Protein AF-0000000072975489 (afdb_homodimer)

InterPro domains:
  IPR003439 ABC transporter-like, ATP-binding domain [PF00005] (21-165)
  IPR003439 ABC transporter-like, ATP-binding domain [PS50893] (6-236)
  IPR003593 AAA+ ATPase domain [SM00382] (30-223)
  IPR017871 ABC transporter-like, conserved site [PS00211] (137-151)
  IPR027417 P-loop containing nucleoside triphosphate hydrolase [G3DSA:3.40.50.300] (1-237)
  IPR027417 P-loop containing nucleoside triphosphate hydrolase [SSF52540] (3-232)
  IPR052156 Branched-Chain Amino Acid Transport ATP-binding Protein LivF [PTHR43820] (4-236)
  IPR052156 Branched-Chain Amino Acid Transport ATP-binding Protein LivF [cd03224] (6-226)

Structure (mmCIF, N/CA/C/O backbone):
data_AF-0000000072975489-model_v1
#
loop_
_entity.id
_entity.type
_entity.pdbx_description
1 polymer 'Branched chain amino acid ABC transporter ATP-binding protein'
#
loop_
_atom_site.group_PDB
_atom_site.id
_atom_site.type_symbol
_atom_site.label_atom_id
_atom_site.label_alt_id
_atom_site.label_comp_id
_atom_site.label_asym_id
_atom_site.label_entity_id
_atom_site.label_seq_id
_atom_site.pdbx_PDB_ins_code
_atom_site.Cartn_x
_atom_site.Cartn_y
_atom_site.Cartn_z
_atom_site.occupancy
_atom_site.B_iso_or_equiv
_atom_site.auth_seq_id
_atom_site.auth_comp_id
_atom_site.auth_asym_id
_atom_site.auth_atom_id
_atom_site.pdbx_PDB_model_num
ATOM 1 N N . MET A 1 1 ? -20.375 29.547 9.859 1 52.72 1 MET A N 1
ATOM 2 C CA . MET A 1 1 ? -19.016 29.047 9.797 1 52.72 1 MET A CA 1
ATOM 3 C C . MET A 1 1 ? -19 27.578 9.398 1 52.72 1 MET A C 1
ATOM 5 O O . MET A 1 1 ? -19.734 26.766 9.969 1 52.72 1 MET A O 1
ATOM 9 N N . THR A 1 2 ? -18.531 27.109 8.117 1 73.94 2 THR A N 1
ATOM 10 C CA . THR A 1 2 ? -18.641 25.734 7.625 1 73.94 2 THR A CA 1
ATOM 11 C C . THR A 1 2 ? -17.812 24.781 8.484 1 73.94 2 THR A C 1
ATOM 13 O O . THR A 1 2 ? -16.734 25.141 8.938 1 73.94 2 THR A O 1
ATOM 16 N N . ASP A 1 3 ? -18.422 23.859 8.961 1 92.75 3 ASP A N 1
ATOM 17 C CA . ASP A 1 3 ? -17.781 22.875 9.82 1 92.75 3 ASP A CA 1
ATOM 18 C C . ASP A 1 3 ? -16.562 22.25 9.125 1 92.75 3 ASP A C 1
ATOM 20 O O . ASP A 1 3 ? -16.625 21.922 7.941 1 92.75 3 ASP A O 1
ATOM 24 N N . PRO A 1 4 ? -15.414 22.312 9.805 1 97.69 4 PRO A N 1
ATOM 25 C CA . PRO A 1 4 ? -14.219 21.703 9.203 1 97.69 4 PRO A CA 1
ATOM 26 C C . PRO A 1 4 ? -14.414 20.234 8.867 1 97.69 4 PRO A C 1
ATOM 28 O O . PRO A 1 4 ? -15.227 19.547 9.5 1 97.69 4 PRO A O 1
ATOM 31 N N . VAL A 1 5 ? -13.758 19.812 7.816 1 98.06 5 VAL A N 1
ATOM 32 C CA . VAL A 1 5 ? -13.766 18.406 7.441 1 98.06 5 VAL A CA 1
ATOM 33 C C . VAL A 1 5 ? -12.93 17.609 8.438 1 98.06 5 VAL A C 1
ATOM 35 O O . VAL A 1 5 ? -13.297 16.484 8.797 1 98.06 5 VAL A O 1
ATOM 38 N N . LEU A 1 6 ? -11.789 18.156 8.891 1 98.31 6 LEU A N 1
ATOM 39 C CA . LEU A 1 6 ? -10.875 17.562 9.867 1 98.31 6 LEU A CA 1
ATOM 40 C C . LEU A 1 6 ? -10.484 18.578 10.938 1 98.31 6 LEU A C 1
ATOM 42 O O . LEU A 1 6 ? -10.211 19.734 10.625 1 98.31 6 LEU A O 1
ATOM 46 N N . SER A 1 7 ? -10.516 18.109 12.141 1 98.31 7 SER A N 1
ATOM 47 C CA . SER A 1 7 ? -10.062 18.969 13.219 1 98.31 7 SER A CA 1
ATOM 48 C C . SER A 1 7 ? -9.312 18.172 14.289 1 98.31 7 SER A C 1
ATOM 50 O O . SER A 1 7 ? -9.773 17.125 14.719 1 98.31 7 SER A O 1
ATOM 52 N N . LEU A 1 8 ? -8.156 18.578 14.602 1 98.31 8 LEU A N 1
ATOM 53 C CA . LEU A 1 8 ? -7.418 18.203 15.805 1 98.31 8 LEU A CA 1
ATOM 54 C C . LEU A 1 8 ? -7.523 19.297 16.859 1 98.31 8 LEU A C 1
ATOM 56 O O . LEU A 1 8 ? -7.109 20.422 16.641 1 98.31 8 LEU A O 1
ATOM 60 N N . ASN A 1 9 ? -8.109 18.953 17.969 1 98.25 9 ASN A N 1
ATOM 61 C CA . ASN A 1 9 ? -8.398 19.969 18.984 1 98.25 9 ASN A CA 1
ATOM 62 C C . ASN A 1 9 ? -7.582 19.75 20.25 1 98.25 9 ASN A C 1
ATOM 64 O O . ASN A 1 9 ? -7.824 18.797 20.984 1 98.25 9 ASN A O 1
ATOM 68 N N . ASN A 1 10 ? -6.641 20.719 20.516 1 98.12 10 ASN A N 1
ATOM 69 C CA . ASN A 1 10 ? -5.824 20.703 21.734 1 98.12 10 ASN A CA 1
ATOM 70 C C . ASN A 1 10 ? -5.266 19.312 22 1 98.12 10 ASN A C 1
ATOM 72 O O . ASN A 1 10 ? -5.383 18.797 23.125 1 98.12 10 ASN A O 1
ATOM 76 N N . LEU A 1 11 ? -4.652 18.797 21.047 1 97.75 11 LEU A N 1
ATOM 77 C CA . LEU A 1 11 ? -4.262 17.391 21.078 1 97.75 11 LEU A CA 1
ATOM 78 C C . LEU A 1 11 ? -2.967 17.188 21.844 1 97.75 11 LEU A C 1
ATOM 80 O O . LEU A 1 11 ? -1.989 17.906 21.625 1 97.75 11 LEU A O 1
ATOM 84 N N . ARG A 1 12 ? -2.996 16.391 22.797 1 97.38 12 ARG A N 1
ATOM 85 C CA . ARG A 1 12 ? -1.814 15.844 23.469 1 97.38 12 ARG A CA 1
ATOM 86 C C . ARG A 1 12 ? -1.688 14.344 23.219 1 97.38 12 ARG A C 1
ATOM 88 O O . ARG A 1 12 ? -2.639 13.594 23.422 1 97.38 12 ARG A O 1
ATOM 95 N N . ALA A 1 13 ? -0.553 13.961 22.672 1 96.06 13 ALA A N 1
ATOM 96 C CA . ALA A 1 13 ? -0.374 12.57 22.266 1 96.06 13 ALA A CA 1
ATOM 97 C C . ALA A 1 13 ? 1.107 12.211 22.172 1 96.06 13 ALA A C 1
ATOM 99 O O . ALA A 1 13 ? 1.962 13.102 22.094 1 96.06 13 ALA A O 1
ATOM 100 N N . GLY A 1 14 ? 1.364 10.977 22.172 1 92.5 14 GLY A N 1
ATOM 101 C CA . GLY A 1 14 ? 2.727 10.484 22.031 1 92.5 14 GLY A CA 1
ATOM 102 C C . GLY A 1 14 ? 2.818 8.977 22.047 1 92.5 14 GLY A C 1
ATOM 103 O O . GLY A 1 14 ? 1.879 8.289 21.641 1 92.5 14 GLY A O 1
ATOM 104 N N . TYR A 1 15 ? 4.055 8.516 22.344 1 86.88 15 TYR A N 1
ATOM 105 C CA . TYR A 1 15 ? 4.348 7.09 22.359 1 86.88 15 TYR A CA 1
ATOM 106 C C . TYR A 1 15 ? 4.727 6.625 23.766 1 86.88 15 TYR A C 1
ATOM 108 O O . TYR A 1 15 ? 5.664 7.148 24.359 1 86.88 15 TYR A O 1
ATOM 116 N N . GLY A 1 16 ? 3.998 5.523 24.188 1 83.44 16 GLY A N 1
ATOM 117 C CA . GLY A 1 16 ? 4.285 5.094 25.547 1 83.44 16 GLY A CA 1
ATOM 118 C C . GLY A 1 16 ? 4.086 6.191 26.578 1 83.44 16 GLY A C 1
ATOM 119 O O . GLY A 1 16 ? 3 6.77 26.672 1 83.44 16 GLY A O 1
ATOM 120 N N . GLN A 1 17 ? 5.203 6.477 27.203 1 86.06 17 GLN A N 1
ATOM 121 C CA . GLN A 1 17 ? 5.141 7.496 28.25 1 86.06 17 GLN A CA 1
ATOM 122 C C . GLN A 1 17 ? 5.648 8.844 27.734 1 86.06 17 GLN A C 1
ATOM 124 O O . GLN A 1 17 ? 5.605 9.836 28.453 1 86.06 17 GLN A O 1
ATOM 129 N N . THR A 1 18 ? 6.059 8.898 26.547 1 90.81 18 THR A N 1
ATOM 130 C CA . THR A 1 18 ? 6.637 10.117 26 1 90.81 18 THR A CA 1
ATOM 131 C C . THR A 1 18 ? 5.594 10.906 25.203 1 90.81 18 THR A C 1
ATOM 133 O O . THR A 1 18 ? 5.031 10.398 24.234 1 90.81 18 THR A O 1
ATOM 136 N N . GLU A 1 19 ? 5.43 12.086 25.641 1 94.56 19 GLU A N 1
ATOM 137 C CA . GLU A 1 19 ? 4.523 12.977 24.938 1 94.56 19 GLU A CA 1
ATOM 138 C C . GLU A 1 19 ? 5.25 13.727 23.812 1 94.56 19 GLU A C 1
ATOM 140 O O . GLU A 1 19 ? 6.309 14.312 24.047 1 94.56 19 GLU A O 1
ATOM 145 N N . ILE A 1 20 ? 4.734 13.703 22.609 1 95.88 20 ILE A N 1
ATOM 146 C CA . ILE A 1 20 ? 5.355 14.328 21.453 1 95.88 20 ILE A CA 1
ATOM 147 C C . ILE A 1 20 ? 4.535 15.539 21.016 1 95.88 20 ILE A C 1
ATOM 149 O O . ILE A 1 20 ? 5.09 16.578 20.641 1 95.88 20 ILE A O 1
ATOM 153 N N . LEU A 1 21 ? 3.229 15.383 20.984 1 97.56 21 LEU A N 1
ATOM 154 C CA . LEU A 1 21 ? 2.334 16.484 20.641 1 97.56 21 LEU A CA 1
ATOM 155 C C . LEU A 1 21 ? 1.846 17.188 21.906 1 97.56 21 LEU A C 1
ATOM 157 O O . LEU A 1 21 ? 1.353 16.547 22.828 1 97.56 21 LEU A O 1
ATOM 161 N N . HIS A 1 22 ? 2.021 18.453 21.922 1 97.12 22 HIS A N 1
ATOM 162 C CA . HIS A 1 22 ? 1.704 19.281 23.094 1 97.12 22 HIS A CA 1
ATOM 163 C C . HIS A 1 22 ? 0.653 20.328 22.75 1 97.12 22 HIS A C 1
ATOM 165 O O . HIS A 1 22 ? 0.991 21.438 22.297 1 97.12 22 HIS A O 1
ATOM 171 N N . ASP A 1 23 ? -0.615 20.031 22.969 1 96.88 23 ASP A N 1
ATOM 172 C CA . ASP A 1 23 ? -1.73 20.953 22.781 1 96.88 23 ASP A CA 1
ATOM 173 C C . ASP A 1 23 ? -1.805 21.406 21.328 1 96.88 23 ASP A C 1
ATOM 175 O O . ASP A 1 23 ? -1.873 22.609 21.047 1 96.88 23 ASP A O 1
ATOM 179 N N . LEU A 1 24 ? -1.736 20.484 20.406 1 97.69 24 LEU A N 1
ATOM 180 C CA . LEU A 1 24 ? -1.763 20.75 18.969 1 97.69 24 LEU A CA 1
ATOM 181 C C . LEU A 1 24 ? -3.195 20.922 18.469 1 97.69 24 LEU A C 1
ATOM 183 O O . LEU A 1 24 ? -4.062 20.094 18.781 1 97.69 24 LEU A O 1
ATOM 187 N N . SER A 1 25 ? -3.428 22.031 17.781 1 98.25 25 SER A N 1
ATOM 188 C CA . SER A 1 25 ? -4.727 22.25 17.141 1 98.25 25 SER A CA 1
ATOM 189 C C . SER A 1 25 ? -4.57 22.547 15.664 1 98.25 25 SER A C 1
ATOM 191 O O . SER A 1 25 ? -3.82 23.453 15.281 1 98.25 25 SER A O 1
ATOM 193 N N . ILE A 1 26 ? -5.227 21.766 14.836 1 98.19 26 ILE A N 1
ATOM 194 C CA . ILE A 1 26 ? -5.242 21.922 13.383 1 98.19 26 ILE A CA 1
ATOM 195 C C . ILE A 1 26 ? -6.648 21.672 12.852 1 98.19 26 ILE A C 1
ATOM 197 O O . ILE A 1 26 ? -7.352 20.766 13.336 1 98.19 26 ILE A O 1
ATOM 201 N N . TYR A 1 27 ? -7.082 22.422 11.898 1 98.25 27 TYR A N 1
ATOM 202 C CA . TYR A 1 27 ? -8.32 22.078 11.203 1 98.25 27 TYR A CA 1
ATOM 203 C C . TYR A 1 27 ? -8.195 22.312 9.703 1 98.25 27 TYR A C 1
ATOM 205 O O . TYR A 1 27 ? -7.336 23.078 9.266 1 98.25 27 TYR A O 1
ATOM 213 N N . VAL A 1 28 ? -8.961 21.641 8.961 1 98.56 28 VAL A N 1
ATOM 214 C CA . VAL A 1 28 ? -9.062 21.766 7.508 1 98.56 28 VAL A CA 1
ATOM 215 C C . VAL A 1 28 ? -10.523 21.969 7.109 1 98.56 28 VAL A C 1
ATOM 217 O O . VAL A 1 28 ? -11.375 21.125 7.422 1 98.56 28 VAL A O 1
ATOM 220 N N . ASN A 1 29 ? -10.852 23.031 6.449 1 98.12 29 ASN A N 1
ATOM 221 C CA . ASN A 1 29 ? -12.195 23.297 5.941 1 98.12 29 ASN A CA 1
ATOM 222 C C . ASN A 1 29 ? -12.422 22.609 4.594 1 98.12 29 ASN A C 1
ATOM 224 O O . ASN A 1 29 ? -11.469 22.141 3.967 1 98.12 29 ASN A O 1
ATOM 228 N N . PRO A 1 30 ? -13.695 22.5 4.199 1 96.88 30 PRO A N 1
ATOM 229 C CA . PRO A 1 30 ? -13.93 22.047 2.828 1 96.88 30 PRO A CA 1
ATOM 230 C C . PRO A 1 30 ? -13.219 22.906 1.787 1 96.88 30 PRO A C 1
ATOM 232 O O . PRO A 1 30 ? -13.109 24.109 1.953 1 96.88 30 PRO A O 1
ATOM 235 N N . ASN A 1 31 ? -12.672 22.25 0.75 1 95.44 31 ASN A N 1
ATOM 236 C CA . ASN A 1 31 ? -12.031 22.922 -0.376 1 95.44 31 ASN A CA 1
ATOM 237 C C . ASN A 1 31 ? -10.844 23.781 0.076 1 95.44 31 ASN A C 1
ATOM 239 O O . ASN A 1 31 ? -10.688 24.922 -0.366 1 95.44 31 ASN A O 1
ATOM 243 N N . GLU A 1 32 ? -10.109 23.281 0.976 1 98.06 32 GLU A N 1
ATOM 244 C CA . GLU A 1 32 ? -8.969 24 1.526 1 98.06 32 GLU A CA 1
ATOM 245 C C . GLU A 1 32 ? -7.699 23.141 1.466 1 98.06 32 GLU A C 1
ATOM 247 O O . GLU A 1 32 ? -7.758 21.922 1.613 1 98.06 32 GLU A O 1
ATOM 252 N N . ILE A 1 33 ? -6.594 23.797 1.228 1 98.62 33 ILE A N 1
ATOM 253 C CA . ILE A 1 33 ? -5.277 23.203 1.419 1 98.62 33 ILE A CA 1
ATOM 254 C C . ILE A 1 33 ? -4.641 23.766 2.693 1 98.62 33 ILE A C 1
ATOM 256 O O . ILE A 1 33 ? -4.48 24.969 2.838 1 98.62 33 ILE A O 1
ATOM 260 N N . VAL A 1 34 ? -4.328 22.891 3.592 1 98.69 34 VAL A N 1
ATOM 261 C CA . VAL A 1 34 ? -3.645 23.281 4.824 1 98.69 34 VAL A CA 1
ATOM 262 C C . VAL A 1 34 ? -2.27 22.625 4.875 1 98.69 34 VAL A C 1
ATOM 264 O O . VAL A 1 34 ? -2.141 21.406 4.641 1 98.69 34 VAL A O 1
ATOM 267 N N . ALA A 1 35 ? -1.282 23.406 5.16 1 98.19 35 ALA A N 1
ATOM 268 C CA . ALA A 1 35 ? 0.084 22.906 5.27 1 98.19 35 ALA A CA 1
ATOM 269 C C . ALA A 1 35 ? 0.55 22.891 6.723 1 98.19 35 ALA A C 1
ATOM 271 O O . ALA A 1 35 ? 0.299 23.844 7.469 1 98.19 35 ALA A O 1
ATOM 272 N N . VAL A 1 36 ? 1.077 21.828 7.074 1 97.81 36 VAL A N 1
ATOM 273 C CA . VAL A 1 36 ? 1.812 21.719 8.328 1 97.81 36 VAL A CA 1
ATOM 274 C C . VAL A 1 36 ? 3.311 21.641 8.047 1 97.81 36 VAL A C 1
ATOM 276 O O . VAL A 1 36 ? 3.789 20.688 7.434 1 97.81 36 VAL A O 1
ATOM 279 N N . ILE A 1 37 ? 3.986 22.656 8.5 1 96.38 37 ILE A N 1
ATOM 280 C CA . ILE A 1 37 ? 5.418 22.734 8.227 1 96.38 37 ILE A CA 1
ATOM 281 C C . ILE A 1 37 ? 6.188 22.766 9.547 1 96.38 37 ILE A C 1
ATOM 283 O O . ILE A 1 37 ? 5.625 23.109 10.594 1 96.38 37 ILE A O 1
ATOM 287 N N . GLY A 1 38 ? 7.441 22.375 9.508 1 93.12 38 GLY A N 1
ATOM 288 C CA . GLY A 1 38 ? 8.328 22.328 10.656 1 93.12 38 GLY A CA 1
ATOM 289 C C . GLY A 1 38 ? 9.586 21.516 10.406 1 93.12 38 GLY A C 1
ATOM 290 O O . GLY A 1 38 ? 9.656 20.75 9.445 1 93.12 38 GLY A O 1
ATOM 291 N N . PRO A 1 39 ? 10.578 21.766 11.227 1 89 39 PRO A N 1
ATOM 292 C CA . PRO A 1 39 ? 11.812 20.984 11.07 1 89 39 PRO A CA 1
ATOM 293 C C . PRO A 1 39 ? 11.633 19.516 11.391 1 89 39 PRO A C 1
ATOM 295 O O . PRO A 1 39 ? 10.547 19.094 11.812 1 89 39 PRO A O 1
ATOM 298 N N . ASN A 1 40 ? 12.648 18.734 11.078 1 86.69 40 ASN A N 1
ATOM 299 C CA . ASN A 1 40 ? 12.625 17.328 11.453 1 86.69 40 ASN A CA 1
ATOM 300 C C . ASN A 1 40 ? 12.477 17.156 12.961 1 86.69 40 ASN A C 1
ATOM 302 O O . ASN A 1 40 ? 13.094 17.891 13.734 1 86.69 40 ASN A O 1
ATOM 306 N N . GLY A 1 41 ? 11.594 16.312 13.336 1 88.69 41 GLY A N 1
ATOM 307 C CA . GLY A 1 41 ? 11.383 16.078 14.75 1 88.69 41 GLY A CA 1
ATOM 308 C C . GLY A 1 41 ? 10.336 16.984 15.359 1 88.69 41 GLY A C 1
ATOM 309 O O . GLY A 1 41 ? 10.039 16.891 16.547 1 88.69 41 GLY A O 1
ATOM 310 N N . ALA A 1 42 ? 9.727 17.781 14.578 1 92.12 42 ALA A N 1
ATOM 311 C CA . ALA A 1 42 ? 8.789 18.781 15.094 1 92.12 42 ALA A CA 1
ATOM 312 C C . ALA A 1 42 ? 7.457 18.141 15.461 1 92.12 42 ALA A C 1
ATOM 314 O O . ALA A 1 42 ? 6.617 18.781 16.109 1 92.12 42 ALA A O 1
ATOM 315 N N . GLY A 1 43 ? 7.191 16.891 15.039 1 93.62 43 GLY A N 1
ATOM 316 C CA . GLY A 1 43 ? 5.949 16.203 15.375 1 93.62 43 GLY A CA 1
ATOM 317 C C . GLY A 1 43 ? 5.008 16.078 14.195 1 93.62 43 GLY A C 1
ATOM 318 O O . GLY A 1 43 ? 3.855 15.656 14.359 1 93.62 43 GLY A O 1
ATOM 319 N N . LYS A 1 44 ? 5.449 16.422 13.016 1 94.31 44 LYS A N 1
ATOM 320 C CA . LYS A 1 44 ? 4.59 16.422 11.836 1 94.31 44 LYS A CA 1
ATOM 321 C C . LYS A 1 44 ? 4.031 15.016 11.578 1 94.31 44 LYS A C 1
ATOM 323 O O . LYS A 1 44 ? 2.818 14.844 11.438 1 94.31 44 LYS A O 1
ATOM 328 N N . SER A 1 45 ? 4.945 14.07 11.547 1 92.25 45 SER A N 1
ATOM 329 C CA . SER A 1 45 ? 4.512 12.703 11.289 1 92.25 45 SER A CA 1
ATOM 330 C C . SER A 1 45 ? 3.654 12.164 12.43 1 92.25 45 SER A C 1
ATOM 332 O O . SER A 1 45 ? 2.725 11.391 12.195 1 92.25 45 SER A O 1
ATOM 334 N N . THR A 1 46 ? 3.947 12.547 13.633 1 93.62 46 THR A N 1
ATOM 335 C CA . THR A 1 46 ? 3.152 12.148 14.797 1 93.62 46 THR A CA 1
ATOM 336 C C . THR A 1 46 ? 1.736 12.711 14.695 1 93.62 46 THR A C 1
ATOM 338 O O . THR A 1 46 ? 0.766 12.016 15.008 1 93.62 46 THR A O 1
ATOM 341 N N . ALA A 1 47 ? 1.638 13.93 14.234 1 95.38 47 ALA A N 1
ATOM 342 C CA . ALA A 1 47 ? 0.323 14.523 14.008 1 95.38 47 ALA A CA 1
ATOM 343 C C . ALA A 1 47 ? -0.46 13.734 12.961 1 95.38 47 ALA A C 1
ATOM 345 O O . ALA A 1 47 ? -1.652 13.469 13.133 1 95.38 47 ALA A O 1
ATOM 346 N N . MET A 1 48 ? 0.228 13.391 11.906 1 94.75 48 MET A N 1
ATOM 347 C CA . MET A 1 48 ? -0.407 12.586 10.859 1 94.75 48 MET A CA 1
ATOM 348 C C . MET A 1 48 ? -0.902 11.258 11.422 1 94.75 48 MET A C 1
ATOM 350 O O . MET A 1 48 ? -2.021 10.836 11.125 1 94.75 48 MET A O 1
ATOM 354 N N . LYS A 1 49 ? -0.163 10.633 12.25 1 94.81 49 LYS A N 1
ATOM 355 C CA . LYS A 1 49 ? -0.52 9.367 12.883 1 94.81 49 LYS A CA 1
ATOM 356 C C . LYS A 1 49 ? -1.745 9.523 13.773 1 94.81 49 LYS A C 1
ATOM 358 O O . LYS A 1 49 ? -2.561 8.602 13.891 1 94.81 49 LYS A O 1
ATOM 363 N N . ALA A 1 50 ? -1.817 10.672 14.391 1 95.69 50 ALA A N 1
ATOM 364 C CA . ALA A 1 50 ? -2.99 10.938 15.219 1 95.69 50 ALA A CA 1
ATOM 365 C C . ALA A 1 50 ? -4.27 10.898 14.391 1 95.69 50 ALA A C 1
ATOM 367 O O . ALA A 1 50 ? -5.273 10.328 14.82 1 95.69 50 ALA A O 1
ATOM 368 N N . VAL A 1 51 ? -4.184 11.43 13.242 1 95.94 51 VAL A N 1
ATOM 369 C CA . VAL A 1 51 ? -5.34 11.438 12.352 1 95.94 51 VAL A CA 1
ATOM 370 C C . VAL A 1 51 ? -5.676 10.016 11.914 1 95.94 51 VAL A C 1
ATOM 372 O O . VAL A 1 51 ? -6.848 9.641 11.836 1 95.94 51 VAL A O 1
ATOM 375 N N . LEU A 1 52 ? -4.684 9.195 11.727 1 94.75 52 LEU A N 1
ATOM 376 C CA . LEU A 1 52 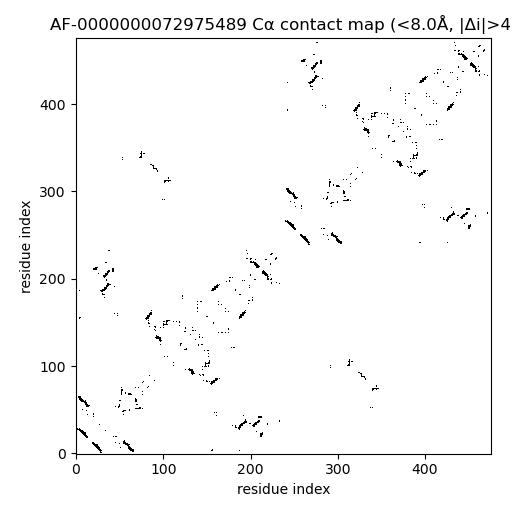? -4.859 7.855 11.18 1 94.75 52 LEU A CA 1
ATOM 377 C C . LEU A 1 52 ? -5.277 6.871 12.258 1 94.75 52 LEU A C 1
ATOM 379 O O . LEU A 1 52 ? -5.539 5.699 11.977 1 94.75 52 LEU A O 1
ATOM 383 N N . GLY A 1 53 ? -5.297 7.293 13.5 1 93.44 53 GLY A N 1
ATOM 384 C CA . GLY A 1 53 ? -5.672 6.414 14.594 1 93.44 53 GLY A CA 1
ATOM 385 C C . GLY A 1 53 ? -4.539 5.516 15.062 1 93.44 53 GLY A C 1
ATOM 386 O O . GLY A 1 53 ? -4.777 4.422 15.57 1 93.44 53 GLY A O 1
ATOM 387 N N . LEU A 1 54 ? -3.389 5.996 14.891 1 92.94 54 LEU A N 1
ATOM 388 C CA . LEU A 1 54 ? -2.219 5.172 15.172 1 92.94 54 LEU A CA 1
ATOM 389 C C . LEU A 1 54 ? -1.503 5.656 16.438 1 92.94 54 LEU A C 1
ATOM 391 O O . LEU A 1 54 ? -0.429 5.156 16.766 1 92.94 54 LEU A O 1
ATOM 395 N N . LEU A 1 55 ? -2.02 6.684 17.109 1 92.38 55 LEU A N 1
ATOM 396 C CA . LEU A 1 55 ? -1.403 7.242 18.312 1 92.38 55 LEU A CA 1
ATOM 397 C C . LEU A 1 55 ? -2.344 7.137 19.5 1 92.38 55 LEU A C 1
ATOM 399 O O . LEU A 1 55 ? -3.564 7.195 19.344 1 92.38 55 LEU A O 1
ATOM 403 N N . ASN A 1 56 ? -1.722 7.012 20.641 1 89.25 56 ASN A N 1
ATOM 404 C CA . ASN A 1 56 ? -2.488 7.164 21.875 1 89.25 56 ASN A CA 1
ATOM 405 C C . ASN A 1 56 ? -2.695 8.633 22.234 1 89.25 56 ASN A C 1
ATOM 407 O O . ASN A 1 56 ? -1.737 9.344 22.547 1 89.25 56 ASN A O 1
ATOM 411 N N . ILE A 1 57 ? -3.904 9.023 22.141 1 95.44 57 ILE A N 1
ATOM 412 C CA . ILE A 1 57 ? -4.246 10.406 22.453 1 95.44 57 ILE A CA 1
ATOM 413 C C . ILE A 1 57 ? -4.656 10.523 23.922 1 95.44 57 ILE A C 1
ATOM 415 O O . ILE A 1 57 ? -5.613 9.875 24.359 1 95.44 57 ILE A O 1
ATOM 419 N N . THR A 1 58 ? -3.941 11.328 24.688 1 95.94 58 THR A N 1
ATOM 420 C CA . THR A 1 58 ? -4.18 11.445 26.125 1 95.94 58 THR A CA 1
ATOM 421 C C . THR A 1 58 ? -5.141 12.594 26.422 1 95.94 58 THR A C 1
ATOM 423 O O . THR A 1 58 ? -5.879 12.562 27.406 1 95.94 58 THR A O 1
ATOM 426 N N . GLU A 1 59 ? -5.094 13.578 25.672 1 97.56 59 GLU A N 1
ATOM 427 C CA . GLU A 1 59 ? -6.004 14.719 25.781 1 97.56 59 GLU A CA 1
ATOM 428 C C . GLU A 1 59 ? -6.379 15.266 24.406 1 97.56 59 GLU A C 1
ATOM 430 O O . GLU A 1 59 ? -5.617 15.125 23.453 1 97.56 59 GLU A O 1
ATOM 435 N N . GLY A 1 60 ? -7.578 15.891 24.312 1 98.31 60 GLY A N 1
ATOM 436 C CA . GLY A 1 60 ? -8.039 16.484 23.062 1 98.31 60 GLY A CA 1
ATOM 437 C C . GLY A 1 60 ? -8.867 15.523 22.219 1 98.31 60 GLY A C 1
ATOM 438 O O . GLY A 1 60 ? -9.344 14.5 22.719 1 98.31 60 GLY A O 1
ATOM 439 N N . SER A 1 61 ? -9.008 15.969 20.922 1 98.38 61 SER A N 1
ATOM 440 C CA . SER A 1 61 ? -9.867 15.133 20.078 1 98.38 61 SER A CA 1
ATOM 441 C C . SER A 1 61 ? -9.516 15.289 18.609 1 98.38 61 SER A C 1
ATOM 443 O O . SER A 1 61 ? -8.883 16.266 18.219 1 98.38 61 SER A O 1
ATOM 445 N N . VAL A 1 62 ? -9.836 14.32 17.875 1 98 62 VAL A N 1
ATOM 446 C CA . VAL A 1 62 ? -9.805 14.32 16.406 1 98 62 VAL A CA 1
ATOM 447 C C . VAL A 1 62 ? -11.219 14.156 15.859 1 98 62 VAL A C 1
ATOM 449 O O . VAL A 1 62 ? -11.93 13.219 16.234 1 98 62 VAL A O 1
ATOM 452 N N . VAL A 1 63 ? -11.633 15.07 15.016 1 97.94 63 VAL A N 1
ATOM 453 C CA . VAL A 1 63 ? -12.984 15.047 14.453 1 97.94 63 VAL A CA 1
ATOM 454 C C . VAL A 1 63 ? -12.914 15.039 12.93 1 97.94 63 VAL A C 1
ATOM 456 O O . VAL A 1 63 ? -12.172 15.836 12.336 1 97.94 63 VAL A O 1
ATOM 459 N N . LEU A 1 64 ? -13.609 14.141 12.305 1 97.12 64 LEU A N 1
ATOM 460 C CA . LEU A 1 64 ? -13.703 14.016 10.859 1 97.12 64 LEU A CA 1
ATOM 461 C C . LEU A 1 64 ? -15.156 14.133 10.391 1 97.12 64 LEU A C 1
ATOM 463 O O . LEU A 1 64 ? -16 13.32 10.781 1 97.12 64 LEU A O 1
ATOM 467 N N . ASN A 1 65 ? -15.375 15.141 9.641 1 95.88 65 ASN A N 1
ATOM 468 C CA . ASN A 1 65 ? -16.719 15.398 9.148 1 95.88 65 ASN A CA 1
ATOM 469 C C . ASN A 1 65 ? -17.75 15.367 10.281 1 95.88 65 ASN A C 1
ATOM 471 O O . ASN A 1 65 ? -18.781 14.703 10.172 1 95.88 65 ASN A O 1
ATOM 475 N N . GLY A 1 66 ? -17.359 15.906 11.359 1 96.06 66 GLY A N 1
ATOM 476 C CA . GLY A 1 66 ? -18.266 16.062 12.484 1 96.06 66 GLY A CA 1
ATOM 477 C C . GLY A 1 66 ? -18.281 14.844 13.406 1 96.06 66 GLY A C 1
ATOM 478 O O . GLY A 1 66 ? -18.906 14.875 14.469 1 96.06 66 GLY A O 1
ATOM 479 N N . GLU A 1 67 ? -17.656 13.812 13.078 1 96.25 67 GLU A N 1
ATOM 480 C CA . GLU A 1 67 ? -17.594 12.602 13.891 1 96.25 67 GLU A CA 1
ATOM 481 C C . GLU A 1 67 ? -16.312 12.539 14.703 1 96.25 67 GLU A C 1
ATOM 483 O O . GLU A 1 67 ? -15.219 12.734 14.164 1 96.25 67 GLU A O 1
ATOM 488 N N . ASP A 1 68 ? -16.484 12.305 15.969 1 97.56 68 ASP A N 1
ATOM 489 C CA . ASP A 1 68 ? -15.312 12.125 16.828 1 97.56 68 ASP A CA 1
ATOM 490 C C . ASP A 1 68 ? -14.633 10.789 16.562 1 97.56 68 ASP A C 1
ATOM 492 O O . ASP A 1 68 ? -15.227 9.727 16.766 1 97.56 68 ASP A O 1
ATOM 496 N N . ILE A 1 69 ? -13.359 10.844 16.078 1 96 69 ILE A N 1
ATOM 497 C CA . ILE A 1 69 ? -12.656 9.609 15.758 1 96 69 ILE A CA 1
ATOM 498 C C . ILE A 1 69 ? -11.422 9.469 16.641 1 96 69 ILE A C 1
ATOM 500 O O . ILE A 1 69 ? -10.461 8.797 16.266 1 96 69 ILE A O 1
ATOM 504 N N . THR A 1 70 ? -11.367 10.07 17.781 1 97 70 THR A N 1
ATOM 505 C CA . THR A 1 70 ? -10.219 10.141 18.672 1 97 70 THR A CA 1
ATOM 506 C C . THR A 1 70 ? -9.734 8.742 19.047 1 97 70 THR A C 1
ATOM 508 O O . THR A 1 70 ? -8.531 8.492 19.078 1 97 70 THR A O 1
ATOM 511 N N . ASP A 1 71 ? -10.617 7.863 19.25 1 92.19 71 ASP A N 1
ATOM 512 C CA . ASP A 1 71 ? -10.266 6.527 19.719 1 92.19 71 ASP A CA 1
ATOM 513 C C . ASP A 1 71 ? -10.578 5.473 18.672 1 92.19 71 ASP A C 1
ATOM 515 O O . ASP A 1 71 ? -10.703 4.289 18.984 1 92.19 71 ASP A O 1
ATOM 519 N N . THR A 1 72 ? -10.75 5.922 17.469 1 90.69 72 THR A N 1
ATOM 520 C CA . THR A 1 72 ? -11.062 4.996 16.391 1 90.69 72 THR A CA 1
ATOM 521 C C . THR A 1 72 ? -9.789 4.34 15.859 1 90.69 72 THR A C 1
ATOM 523 O O . THR A 1 72 ? -8.805 5.027 15.562 1 90.69 72 THR A O 1
ATOM 526 N N . PRO A 1 73 ? -9.805 3.062 15.773 1 88 73 PRO A N 1
ATOM 527 C CA . PRO A 1 73 ? -8.617 2.383 15.242 1 88 73 PRO A CA 1
ATOM 528 C C . PRO A 1 73 ? -8.367 2.701 13.766 1 88 73 PRO A C 1
ATOM 530 O O . PRO A 1 73 ? -9.289 3.1 13.055 1 88 73 PRO A O 1
ATOM 533 N N . ALA A 1 74 ? -7.156 2.502 13.328 1 87.19 74 ALA A N 1
ATOM 534 C CA . ALA A 1 74 ? -6.664 2.896 12.016 1 87.19 74 ALA A CA 1
ATOM 535 C C . ALA A 1 74 ? -7.531 2.309 10.906 1 87.19 74 ALA A C 1
ATOM 537 O O . ALA A 1 74 ? -7.875 3 9.945 1 87.19 74 ALA A O 1
ATOM 538 N N . GLN A 1 75 ? -7.906 1.054 11.023 1 81.06 75 GLN A N 1
ATOM 539 C CA . GLN A 1 75 ? -8.688 0.364 10 1 81.06 75 GLN A CA 1
ATOM 540 C C . GLN A 1 75 ? -10.016 1.075 9.75 1 81.06 75 GLN A C 1
ATOM 542 O O . GLN A 1 75 ? -10.445 1.201 8.602 1 81.06 75 GLN A O 1
ATOM 547 N N . LYS A 1 76 ? -10.633 1.572 10.766 1 85.38 76 LYS A N 1
ATOM 548 C CA . LYS A 1 76 ? -11.93 2.229 10.664 1 85.38 76 LYS A CA 1
ATOM 549 C C . LYS A 1 76 ? -11.789 3.66 10.164 1 85.38 76 LYS A C 1
ATOM 551 O O . LYS A 1 76 ? -12.68 4.18 9.492 1 85.38 76 LYS A O 1
ATOM 556 N N . VAL A 1 77 ? -10.664 4.234 10.508 1 88.38 77 VAL A N 1
ATOM 557 C CA . VAL A 1 77 ? -10.414 5.605 10.078 1 88.38 77 VAL A CA 1
ATOM 558 C C . VAL A 1 77 ? -10.312 5.664 8.555 1 88.38 77 VAL A C 1
ATOM 560 O O . VAL A 1 77 ? -10.93 6.527 7.922 1 88.38 77 VAL A O 1
ATOM 563 N N . ILE A 1 78 ? -9.648 4.719 7.934 1 82 78 ILE A N 1
ATOM 564 C CA . ILE A 1 78 ? -9.453 4.684 6.488 1 82 78 ILE A CA 1
ATOM 565 C C . ILE A 1 78 ? -10.797 4.492 5.789 1 82 78 ILE A C 1
ATOM 567 O O . ILE A 1 78 ? -11.055 5.105 4.754 1 82 78 ILE A O 1
ATOM 571 N N . GLU A 1 79 ? -11.633 3.764 6.32 1 83.75 79 GLU A N 1
ATOM 572 C CA . GLU A 1 79 ? -12.945 3.488 5.754 1 83.75 79 GLU A CA 1
ATOM 573 C C . GLU A 1 79 ? -13.82 4.742 5.75 1 83.75 79 GLU A C 1
ATOM 575 O O . GLU A 1 79 ? -14.836 4.793 5.055 1 83.75 79 GLU A O 1
ATOM 580 N N . ARG A 1 80 ? -13.383 5.707 6.508 1 88.81 80 ARG A N 1
ATOM 581 C CA . ARG A 1 80 ? -14.203 6.902 6.668 1 88.81 80 ARG A CA 1
ATOM 582 C C . ARG A 1 80 ? -13.844 7.957 5.625 1 88.81 80 ARG A C 1
ATOM 584 O O . ARG A 1 80 ? -14.281 9.102 5.719 1 88.81 80 ARG A O 1
ATOM 591 N N . GLY A 1 81 ? -13.016 7.551 4.66 1 88.81 81 GLY A N 1
ATOM 592 C CA . GLY A 1 81 ? -12.82 8.43 3.516 1 88.81 81 GLY A CA 1
ATOM 593 C C . GLY A 1 81 ? -11.492 9.164 3.547 1 88.81 81 GLY A C 1
ATOM 594 O O . GLY A 1 81 ? -11.289 10.125 2.807 1 88.81 81 GLY A O 1
ATOM 595 N N . ILE A 1 82 ? -10.641 8.789 4.402 1 93.38 82 ILE A N 1
ATOM 596 C CA . ILE A 1 82 ? -9.305 9.375 4.418 1 93.38 82 ILE A CA 1
ATOM 597 C C . ILE A 1 82 ? -8.422 8.68 3.385 1 93.38 82 ILE A C 1
ATOM 599 O O . ILE A 1 82 ? -8.32 7.449 3.377 1 93.38 82 ILE A O 1
ATOM 603 N N . SER A 1 83 ? -7.898 9.391 2.484 1 95.06 83 SER A N 1
ATOM 604 C CA . SER A 1 83 ? -6.844 8.906 1.599 1 95.06 83 SER A CA 1
ATOM 605 C C . SER A 1 83 ? -5.473 9.391 2.053 1 95.06 83 SER A C 1
ATOM 607 O O . SER A 1 83 ? -5.254 10.594 2.205 1 95.06 83 SER A O 1
ATOM 609 N N . TYR A 1 84 ? -4.648 8.484 2.281 1 95.25 84 TYR A N 1
ATOM 610 C CA . TYR A 1 84 ? -3.32 8.781 2.803 1 95.25 84 TYR A CA 1
ATOM 611 C C . TYR A 1 84 ? -2.24 8.391 1.8 1 95.25 84 TYR A C 1
ATOM 613 O O . TYR A 1 84 ? -2.24 7.273 1.28 1 95.25 84 TYR A O 1
ATOM 621 N N . VAL A 1 85 ? -1.331 9.305 1.508 1 96.75 85 VAL A N 1
ATOM 622 C CA . VAL A 1 85 ? -0.166 9.047 0.668 1 96.75 85 VAL A CA 1
ATOM 623 C C . VAL A 1 85 ? 1.11 9.211 1.491 1 96.75 85 VAL A C 1
ATOM 625 O O . VAL A 1 85 ? 1.498 10.328 1.833 1 96.75 85 VAL A O 1
ATOM 628 N N . PRO A 1 86 ? 1.771 8.125 1.77 1 94.88 86 PRO A N 1
ATOM 629 C CA . PRO A 1 86 ? 3.043 8.219 2.49 1 94.88 86 PRO A CA 1
ATOM 630 C C . PRO A 1 86 ? 4.172 8.773 1.627 1 94.88 86 PRO A C 1
ATOM 632 O O . PRO A 1 86 ? 4.02 8.898 0.409 1 94.88 86 PRO A O 1
ATOM 635 N N . GLN A 1 87 ? 5.219 9.062 2.314 1 92.38 87 GLN A N 1
ATOM 636 C CA . GLN A 1 87 ? 6.359 9.68 1.65 1 92.38 87 GLN A CA 1
ATOM 637 C C . GLN A 1 87 ? 6.988 8.734 0.637 1 92.38 87 GLN A C 1
ATOM 639 O O . GLN A 1 87 ? 7.359 9.148 -0.463 1 92.38 87 GLN A O 1
ATOM 644 N N . THR A 1 88 ? 7.176 7.441 1.042 1 91.75 88 THR A N 1
ATOM 645 C CA . THR A 1 88 ? 7.852 6.465 0.19 1 91.75 88 THR A CA 1
ATOM 646 C C . THR A 1 88 ? 7.051 5.168 0.119 1 91.75 88 THR A C 1
ATOM 648 O O . THR A 1 88 ? 6.055 5.004 0.826 1 91.75 88 THR A O 1
ATOM 651 N N . ASN A 1 89 ? 7.48 4.363 -0.9 1 91.38 89 ASN A N 1
ATOM 652 C CA . ASN A 1 89 ? 6.91 3.031 -1.068 1 91.38 89 ASN A CA 1
ATOM 653 C C . ASN A 1 89 ? 5.398 3.09 -1.27 1 91.38 89 ASN A C 1
ATOM 655 O O . ASN A 1 89 ? 4.652 2.35 -0.623 1 91.38 89 ASN A O 1
ATOM 659 N N . ASN A 1 90 ? 5.031 4 -2.145 1 94.38 90 ASN A N 1
ATOM 660 C CA . ASN A 1 90 ? 3.607 4.316 -2.193 1 94.38 90 ASN A CA 1
ATOM 661 C C . ASN A 1 90 ? 2.986 3.904 -3.525 1 94.38 90 ASN A C 1
ATOM 663 O O . ASN A 1 90 ? 1.842 4.254 -3.816 1 94.38 90 ASN A O 1
ATOM 667 N N . VAL A 1 91 ? 3.738 3.15 -4.305 1 96.5 91 VAL A N 1
ATOM 668 C CA . VAL A 1 91 ? 3.201 2.588 -5.539 1 96.5 91 VAL A CA 1
ATOM 669 C C . VAL A 1 91 ? 3.662 1.139 -5.691 1 96.5 91 VAL A C 1
ATOM 671 O O . VAL A 1 91 ? 4.668 0.736 -5.102 1 96.5 91 VAL A O 1
ATOM 674 N N . PHE A 1 92 ? 2.898 0.365 -6.469 1 94.31 92 PHE A N 1
ATOM 675 C CA . PHE A 1 92 ? 3.32 -0.962 -6.898 1 94.31 92 PHE A CA 1
ATOM 676 C C . PHE A 1 92 ? 4.238 -0.872 -8.109 1 94.31 92 PHE A C 1
ATOM 678 O O . PHE A 1 92 ? 3.768 -0.774 -9.25 1 94.31 92 PHE A O 1
ATOM 685 N N . VAL A 1 93 ? 5.516 -1.046 -7.906 1 94.44 93 VAL A N 1
ATOM 686 C CA . VAL A 1 93 ? 6.496 -0.686 -8.922 1 94.44 93 VAL A CA 1
ATOM 687 C C . VAL A 1 93 ? 6.438 -1.69 -10.078 1 94.44 93 VAL A C 1
ATOM 689 O O . VAL A 1 93 ? 6.801 -1.366 -11.211 1 94.44 93 VAL A O 1
ATOM 692 N N . ASN A 1 94 ? 5.926 -2.9 -9.836 1 91.19 94 ASN A N 1
ATOM 693 C CA . ASN A 1 94 ? 5.883 -3.93 -10.867 1 91.19 94 ASN A CA 1
ATOM 694 C C . ASN A 1 94 ? 4.586 -3.861 -11.672 1 91.19 94 ASN A C 1
ATOM 696 O O . ASN A 1 94 ? 4.422 -4.59 -12.656 1 91.19 94 ASN A O 1
ATOM 700 N N . LEU A 1 95 ? 3.699 -2.998 -11.273 1 94.44 95 LEU A N 1
ATOM 701 C CA . LEU A 1 95 ? 2.463 -2.75 -12 1 94.44 95 LEU A CA 1
ATOM 702 C C . LEU A 1 95 ? 2.566 -1.472 -12.828 1 94.44 95 LEU A C 1
ATOM 704 O O . LEU A 1 95 ? 3.381 -0.597 -12.523 1 94.44 95 LEU A O 1
ATOM 708 N N . SER A 1 96 ? 1.791 -1.43 -13.844 1 96.19 96 SER A N 1
ATOM 709 C CA . SER A 1 96 ? 1.746 -0.217 -14.656 1 96.19 96 SER A CA 1
ATOM 710 C C . SER A 1 96 ? 1.042 0.916 -13.922 1 96.19 96 SER A C 1
ATOM 712 O O . SER A 1 96 ? 0.452 0.7 -12.859 1 96.19 96 SER A O 1
ATOM 714 N N . VAL A 1 97 ? 1.147 2.078 -14.508 1 98.06 97 VAL A N 1
ATOM 715 C CA . VAL A 1 97 ? 0.44 3.244 -13.992 1 98.06 97 VAL A CA 1
ATOM 716 C C . VAL A 1 97 ? -1.048 2.93 -13.859 1 98.06 97 VAL A C 1
ATOM 718 O O . VAL A 1 97 ? -1.63 3.098 -12.781 1 98.06 97 VAL A O 1
ATOM 721 N N . GLN A 1 98 ? -1.62 2.395 -14.875 1 96.38 98 GLN A N 1
ATOM 722 C CA . GLN A 1 98 ? -3.055 2.123 -14.867 1 96.38 98 GLN A CA 1
ATOM 723 C C . GLN A 1 98 ? -3.404 1.047 -13.844 1 96.38 98 GLN A C 1
ATOM 725 O O . GLN A 1 98 ? -4.402 1.162 -13.133 1 96.38 98 GLN A O 1
ATOM 730 N N . GLU A 1 99 ? -2.639 0.04 -13.805 1 94.62 99 GLU A N 1
ATOM 731 C CA . GLU A 1 99 ? -2.887 -1.031 -12.844 1 94.62 99 GLU A CA 1
ATOM 732 C C . GLU A 1 99 ? -2.816 -0.513 -11.406 1 94.62 99 GLU A C 1
ATOM 734 O O . GLU A 1 99 ? -3.607 -0.923 -10.555 1 94.62 99 GLU A O 1
ATOM 739 N N . ASN A 1 100 ? -1.857 0.343 -11.125 1 97.19 100 ASN A N 1
ATOM 740 C CA . ASN A 1 100 ? -1.8 0.986 -9.812 1 97.19 100 ASN A CA 1
ATOM 741 C C . ASN A 1 100 ? -3.102 1.712 -9.484 1 97.19 100 ASN A C 1
ATOM 743 O O . ASN A 1 100 ? -3.637 1.572 -8.383 1 97.19 100 ASN A O 1
ATOM 747 N N . LEU A 1 101 ? -3.615 2.463 -10.453 1 96.94 101 LEU A N 1
ATOM 748 C CA . LEU A 1 101 ? -4.848 3.213 -10.234 1 96.94 101 LEU A CA 1
ATOM 749 C C . LEU A 1 101 ? -6.027 2.27 -10.016 1 96.94 101 LEU A C 1
ATOM 751 O O . LEU A 1 101 ? -6.867 2.512 -9.148 1 96.94 101 LEU A O 1
ATOM 755 N N . GLU A 1 102 ? -6.035 1.21 -10.742 1 93.81 102 GLU A N 1
ATOM 756 C CA . GLU A 1 102 ? -7.109 0.234 -10.594 1 93.81 102 GLU A CA 1
ATOM 757 C C . GLU A 1 102 ? -7.078 -0.419 -9.219 1 93.81 102 GLU A C 1
ATOM 759 O O . GLU A 1 102 ? -8.125 -0.664 -8.617 1 93.81 102 GLU A O 1
ATOM 764 N N . MET A 1 103 ? -5.848 -0.615 -8.719 1 91.5 103 MET A N 1
ATOM 765 C CA . MET A 1 103 ? -5.699 -1.197 -7.391 1 91.5 103 MET A CA 1
ATOM 766 C C . MET A 1 103 ? -6.172 -0.225 -6.312 1 91.5 103 MET A C 1
ATOM 768 O O . MET A 1 103 ? -6.5 -0.638 -5.199 1 91.5 103 MET A O 1
ATOM 772 N N . GLY A 1 104 ? -6.211 1.045 -6.648 1 92.12 104 GLY A N 1
ATOM 773 C CA . GLY A 1 104 ? -6.629 2.062 -5.699 1 92.12 104 GLY A CA 1
ATOM 774 C C . GLY A 1 104 ? -8.133 2.203 -5.594 1 92.12 104 GLY A C 1
ATOM 775 O O . GLY A 1 104 ? -8.641 2.834 -4.668 1 92.12 104 GLY A O 1
ATOM 776 N N . ALA A 1 105 ? -8.898 1.602 -6.469 1 90 105 ALA A N 1
ATOM 777 C CA . ALA A 1 105 ? -10.352 1.766 -6.539 1 90 105 ALA A CA 1
ATOM 778 C C . ALA A 1 105 ? -11.062 0.737 -5.668 1 90 105 ALA A C 1
ATOM 780 O O . ALA A 1 105 ? -12.125 0.227 -6.035 1 90 105 ALA A O 1
ATOM 781 N N . TRP A 1 106 ? -10.539 0.432 -4.535 1 78.12 106 TRP A N 1
ATOM 782 C CA . TRP A 1 106 ? -10.992 -0.712 -3.752 1 78.12 106 TRP A CA 1
ATOM 783 C C . TRP A 1 106 ? -12.336 -0.424 -3.092 1 78.12 106 TRP A C 1
ATOM 785 O O . TRP A 1 106 ? -13.047 -1.348 -2.682 1 78.12 106 TRP A O 1
ATOM 795 N N . THR A 1 107 ? -12.812 0.802 -2.953 1 72.25 107 THR A N 1
ATOM 796 C CA . THR A 1 107 ? -14.109 1.088 -2.344 1 72.25 107 THR A CA 1
ATOM 797 C C . THR A 1 107 ? -15.117 1.535 -3.4 1 72.25 107 THR A C 1
ATOM 799 O O . THR A 1 107 ? -16.234 1.915 -3.07 1 72.25 107 THR A O 1
ATOM 802 N N . ARG A 1 108 ? -14.672 1.449 -4.586 1 75.06 108 ARG A N 1
ATOM 803 C CA . ARG A 1 108 ? -15.555 1.917 -5.648 1 75.06 108 ARG A CA 1
ATOM 804 C C . ARG A 1 108 ? -16.203 0.746 -6.375 1 75.06 108 ARG A C 1
ATOM 806 O O . ARG A 1 108 ? -15.555 0.076 -7.184 1 75.06 108 ARG A O 1
ATOM 813 N N . PRO A 1 109 ? -17.438 0.565 -6.184 1 69.69 109 PRO A N 1
ATOM 814 C CA . PRO A 1 109 ? -18.094 -0.598 -6.789 1 69.69 109 PRO A CA 1
ATOM 815 C C . PRO A 1 109 ? -18.359 -0.414 -8.281 1 69.69 109 PRO A C 1
ATOM 817 O O . PRO A 1 109 ? -18.406 -1.393 -9.031 1 69.69 109 PRO A O 1
ATOM 820 N N . THR A 1 110 ? -18.578 0.929 -8.672 1 77.88 110 THR A N 1
ATOM 821 C CA . THR A 1 110 ? -18.891 1.202 -10.07 1 77.88 110 THR A CA 1
ATOM 822 C C . THR A 1 110 ? -18.188 2.469 -10.547 1 77.88 110 THR A C 1
ATOM 824 O O . THR A 1 110 ? -17.688 3.248 -9.727 1 77.88 110 THR A O 1
ATOM 827 N N . GLY A 1 111 ? -18 2.576 -11.836 1 87.62 111 GLY A N 1
ATOM 828 C CA . GLY A 1 111 ? -17.531 3.811 -12.438 1 87.62 111 GLY A CA 1
ATOM 829 C C . GLY A 1 111 ? -16.016 3.939 -12.414 1 87.62 111 GLY A C 1
ATOM 830 O O . GLY A 1 111 ? -15.477 5.051 -12.414 1 87.62 111 GLY A O 1
ATOM 831 N N . VAL A 1 112 ? -15.344 2.852 -12.32 1 89.5 112 VAL A N 1
ATOM 832 C CA . VAL A 1 112 ? -13.891 2.863 -12.258 1 89.5 112 VAL A CA 1
ATOM 833 C C . VAL A 1 112 ? -13.32 3.475 -13.539 1 89.5 112 VAL A C 1
ATOM 835 O O . VAL A 1 112 ? -12.391 4.277 -13.484 1 89.5 112 VAL A O 1
ATOM 838 N N . GLU A 1 113 ? -13.891 3.109 -14.664 1 91.69 113 GLU A N 1
ATOM 839 C CA . GLU A 1 113 ? -13.414 3.637 -15.938 1 91.69 113 GLU A CA 1
ATOM 840 C C . GLU A 1 113 ? -13.57 5.152 -16 1 91.69 113 GLU A C 1
ATOM 842 O O . GLU A 1 113 ? -12.656 5.859 -16.438 1 91.69 113 GLU A O 1
ATOM 847 N N . ALA A 1 114 ? -14.695 5.605 -15.57 1 94.88 114 ALA A N 1
ATOM 848 C CA . ALA A 1 114 ? -14.93 7.047 -15.547 1 94.88 114 ALA A CA 1
ATOM 849 C C . ALA A 1 114 ? -13.953 7.738 -14.602 1 94.88 114 ALA A C 1
ATOM 851 O O . ALA A 1 114 ? -13.453 8.828 -14.898 1 94.88 114 ALA A O 1
ATOM 852 N N . ARG A 1 115 ? -13.68 7.102 -13.508 1 95.5 115 ARG A N 1
ATOM 853 C CA . ARG A 1 115 ? -12.75 7.664 -12.539 1 95.5 115 ARG A CA 1
ATOM 854 C C . ARG A 1 115 ? -11.328 7.688 -13.094 1 95.5 115 ARG A C 1
ATOM 856 O O . ARG A 1 115 ? -10.594 8.648 -12.883 1 95.5 115 ARG A O 1
ATOM 863 N N . LEU A 1 116 ? -11 6.641 -13.82 1 96.19 116 LEU A N 1
ATOM 864 C CA . LEU A 1 116 ? -9.703 6.617 -14.484 1 96.19 116 LEU A CA 1
ATOM 865 C C . LEU A 1 116 ? -9.555 7.801 -15.438 1 96.19 116 LEU A C 1
ATOM 867 O O . LEU A 1 116 ? -8.523 8.477 -15.438 1 96.19 116 LEU A O 1
ATOM 871 N N . ASP A 1 117 ? -10.555 8.047 -16.156 1 97.19 117 ASP A N 1
ATOM 872 C CA . ASP A 1 117 ? -10.531 9.164 -17.094 1 97.19 117 ASP A CA 1
ATOM 873 C C . ASP A 1 117 ? -10.352 10.492 -16.359 1 97.19 117 ASP A C 1
ATOM 875 O O . ASP A 1 117 ? -9.594 11.352 -16.797 1 97.19 117 ASP A O 1
ATOM 879 N N . GLU A 1 118 ? -11.023 10.648 -15.281 1 96.5 118 GLU A N 1
ATOM 880 C CA . GLU A 1 118 ? -10.875 11.852 -14.461 1 96.5 118 GLU A CA 1
ATOM 881 C C . GLU A 1 118 ? -9.438 12.016 -13.984 1 96.5 118 GLU A C 1
ATOM 883 O O . GLU A 1 118 ? -8.906 13.125 -13.969 1 96.5 118 GLU A O 1
ATOM 888 N N . MET A 1 119 ? -8.859 10.898 -13.562 1 97.62 119 MET A N 1
ATOM 889 C CA . MET A 1 119 ? -7.48 10.953 -13.086 1 97.62 119 MET A CA 1
ATOM 890 C C . MET A 1 119 ? -6.531 11.328 -14.219 1 97.62 119 MET A C 1
ATOM 892 O O . MET A 1 119 ? -5.609 12.125 -14.023 1 97.62 119 MET A O 1
ATOM 896 N N . TYR A 1 120 ? -6.789 10.805 -15.383 1 97.69 120 TYR A N 1
ATOM 897 C CA . TYR A 1 120 ? -5.914 11.109 -16.516 1 97.69 120 TYR A CA 1
ATOM 898 C C . TYR A 1 120 ? -6.086 12.555 -16.969 1 97.69 120 TYR A C 1
ATOM 900 O O . TYR A 1 120 ? -5.145 13.164 -17.484 1 97.69 120 TYR A O 1
ATOM 908 N N . ASP A 1 121 ? -7.238 13.133 -16.734 1 96.62 121 ASP A N 1
ATOM 909 C CA . ASP A 1 121 ? -7.434 14.562 -16.984 1 96.62 121 ASP A CA 1
ATOM 910 C C . ASP A 1 121 ? -6.668 15.398 -15.961 1 96.62 121 ASP A C 1
ATOM 912 O O . ASP A 1 121 ? -6.059 16.406 -16.312 1 96.62 121 ASP A O 1
ATOM 916 N N . LEU A 1 122 ? -6.664 14.969 -14.773 1 95.56 122 LEU A N 1
ATOM 917 C CA . LEU A 1 122 ? -6.012 15.688 -13.68 1 95.56 122 LEU A CA 1
ATOM 918 C C . LEU A 1 122 ? -4.496 15.516 -13.742 1 95.56 122 LEU A C 1
ATOM 920 O O . LEU A 1 122 ? -3.752 16.406 -13.344 1 95.56 122 LEU A O 1
ATOM 924 N N . PHE A 1 123 ? -4.094 14.367 -14.203 1 96.75 123 PHE A N 1
ATOM 925 C CA . PHE A 1 123 ? -2.686 14 -14.328 1 96.75 123 PHE A CA 1
ATOM 926 C C . PHE A 1 123 ? -2.35 13.625 -15.766 1 96.75 123 PHE A C 1
ATOM 928 O O . PHE A 1 123 ? -2.037 12.469 -16.062 1 96.75 123 PHE A O 1
ATOM 935 N N . PRO A 1 124 ? -2.209 14.508 -16.641 1 95.25 124 PRO A N 1
ATOM 936 C CA . PRO A 1 124 ? -2.068 14.195 -18.078 1 95.25 124 PRO A CA 1
ATOM 937 C C . PRO A 1 124 ? -0.792 13.414 -18.375 1 95.25 124 PRO A C 1
ATOM 939 O O . PRO A 1 124 ? -0.776 12.586 -19.297 1 95.25 124 PRO A O 1
ATOM 942 N N . ASP A 1 125 ? 0.257 13.672 -17.656 1 94.88 125 ASP A N 1
ATOM 943 C CA . ASP A 1 125 ? 1.49 12.922 -17.859 1 94.88 125 ASP A CA 1
ATOM 944 C C . ASP A 1 125 ? 1.265 11.422 -17.641 1 94.88 125 ASP A C 1
ATOM 946 O O . ASP A 1 125 ? 1.861 10.594 -18.328 1 94.88 125 ASP A O 1
ATOM 950 N N . LEU A 1 126 ? 0.407 11.117 -16.719 1 97.44 126 LEU A N 1
ATOM 951 C CA . LEU A 1 126 ? 0.121 9.719 -16.438 1 97.44 126 LEU A CA 1
ATOM 952 C C . LEU A 1 126 ? -0.686 9.086 -17.562 1 97.44 126 LEU A C 1
ATOM 954 O O . LEU A 1 126 ? -0.545 7.891 -17.844 1 97.44 126 LEU A O 1
ATOM 958 N N . ALA A 1 127 ? -1.507 9.867 -18.172 1 97.06 127 ALA A N 1
ATOM 959 C CA . ALA A 1 127 ? -2.291 9.359 -19.297 1 97.06 127 ALA A CA 1
ATOM 960 C C . ALA A 1 127 ? -1.383 8.859 -20.422 1 97.06 127 ALA A C 1
ATOM 962 O O . ALA A 1 127 ? -1.621 7.785 -20.984 1 97.06 127 ALA A O 1
ATOM 963 N N . GLU A 1 128 ? -0.354 9.586 -20.656 1 97.06 128 GLU A N 1
ATOM 964 C CA . GLU A 1 128 ? 0.592 9.234 -21.703 1 97.06 128 GLU A CA 1
ATOM 965 C C . GLU A 1 128 ? 1.382 7.98 -21.359 1 97.06 128 GLU A C 1
ATOM 967 O O . GLU A 1 128 ? 1.819 7.242 -22.234 1 97.06 128 GLU A O 1
ATOM 972 N N . LYS A 1 129 ? 1.507 7.711 -20.094 1 97.69 129 LYS A N 1
ATOM 973 C CA . LYS A 1 129 ? 2.357 6.621 -19.609 1 97.69 129 LYS A CA 1
ATOM 974 C C . LYS A 1 129 ? 1.526 5.512 -18.984 1 97.69 129 LYS A C 1
ATOM 976 O O . LYS A 1 129 ? 2.043 4.711 -18.203 1 97.69 129 LYS A O 1
ATOM 981 N N . ARG A 1 130 ? 0.304 5.441 -19.25 1 96.81 130 ARG A N 1
ATOM 982 C CA . ARG A 1 130 ? -0.653 4.625 -18.516 1 96.81 130 ARG A CA 1
ATOM 983 C C . ARG A 1 130 ? -0.244 3.156 -18.531 1 96.81 130 ARG A C 1
ATOM 985 O O . ARG A 1 130 ? -0.529 2.422 -17.578 1 96.81 130 ARG A O 1
ATOM 992 N N . ASN A 1 131 ? 0.577 2.68 -19.547 1 94.75 131 ASN A N 1
ATOM 993 C CA . ASN A 1 131 ? 0.938 1.271 -19.672 1 94.75 131 ASN A CA 1
ATOM 994 C C . ASN A 1 131 ? 2.375 1.021 -19.219 1 94.75 131 ASN A C 1
ATOM 996 O O . ASN A 1 131 ? 2.861 -0.109 -19.281 1 94.75 131 ASN A O 1
ATOM 1000 N N . GLN A 1 132 ? 3.014 2.012 -18.797 1 96.25 132 GLN A N 1
ATOM 1001 C CA . GLN A 1 132 ? 4.398 1.903 -18.344 1 96.25 132 GLN A CA 1
ATOM 1002 C C . GLN A 1 132 ? 4.469 1.409 -16.906 1 96.25 132 GLN A C 1
ATOM 1004 O O . GLN A 1 132 ? 3.678 1.829 -16.062 1 96.25 132 GLN A O 1
ATOM 1009 N N . ALA A 1 133 ? 5.414 0.53 -16.641 1 95.5 133 ALA A N 1
ATOM 1010 C CA . ALA A 1 133 ? 5.645 0.073 -15.273 1 95.5 133 ALA A CA 1
ATOM 1011 C C . ALA A 1 133 ? 6.012 1.239 -14.359 1 95.5 133 ALA A C 1
ATOM 1013 O O . ALA A 1 133 ? 6.859 2.064 -14.703 1 95.5 133 ALA A O 1
ATOM 1014 N N . ALA A 1 134 ? 5.414 1.311 -13.156 1 97.31 134 ALA A N 1
ATOM 1015 C CA . ALA A 1 134 ? 5.648 2.424 -12.242 1 97.31 134 ALA A CA 1
ATOM 1016 C C . ALA A 1 134 ? 7.113 2.486 -11.82 1 97.31 134 ALA A C 1
ATOM 1018 O O . ALA A 1 134 ? 7.648 3.568 -11.57 1 97.31 134 ALA A O 1
ATOM 1019 N N . GLY A 1 135 ? 7.754 1.373 -11.766 1 95.62 135 GLY A N 1
ATOM 1020 C CA . GLY A 1 135 ? 9.148 1.312 -11.352 1 95.62 135 GLY A CA 1
ATOM 1021 C C . GLY A 1 135 ? 10.086 2.012 -12.32 1 95.62 135 GLY A C 1
ATOM 1022 O O . GLY A 1 135 ? 11.211 2.355 -11.953 1 95.62 135 GLY A O 1
ATOM 1023 N N . SER A 1 136 ? 9.664 2.164 -13.523 1 96.44 136 SER A N 1
ATOM 1024 C CA . SER A 1 136 ? 10.508 2.77 -14.555 1 96.44 136 SER A CA 1
ATOM 1025 C C . SER A 1 136 ? 10.336 4.285 -14.578 1 96.44 136 SER A C 1
ATOM 1027 O O . SER A 1 136 ? 11.039 4.98 -15.32 1 96.44 136 SER A O 1
ATOM 1029 N N . LEU A 1 137 ? 9.453 4.793 -13.781 1 96.44 137 LEU A N 1
ATOM 1030 C CA . LEU A 1 137 ? 9.156 6.223 -13.75 1 96.44 137 LEU A CA 1
ATOM 1031 C C . LEU A 1 137 ? 10.156 6.961 -12.859 1 96.44 137 LEU A C 1
ATOM 1033 O O . LEU A 1 137 ? 10.797 6.348 -12.008 1 96.44 137 LEU A O 1
ATOM 1037 N N . SER A 1 138 ? 10.25 8.258 -13.117 1 94.69 138 SER A N 1
ATOM 1038 C CA . SER A 1 138 ? 11.016 9.094 -12.203 1 94.69 138 SER A CA 1
ATOM 1039 C C . SER A 1 138 ? 10.336 9.195 -10.844 1 94.69 138 SER A C 1
ATOM 1041 O O . SER A 1 138 ? 9.164 8.852 -10.703 1 94.69 138 SER A O 1
ATOM 1043 N N . GLY A 1 139 ? 11.039 9.68 -9.852 1 94.38 139 GLY A N 1
ATOM 1044 C CA . GLY A 1 139 ? 10.477 9.859 -8.531 1 94.38 139 GLY A CA 1
ATOM 1045 C C . GLY A 1 139 ? 9.234 10.734 -8.523 1 94.38 139 GLY A C 1
ATOM 1046 O O . GLY A 1 139 ? 8.25 10.422 -7.859 1 94.38 139 GLY A O 1
ATOM 1047 N N . GLY A 1 140 ? 9.352 11.812 -9.25 1 95.25 140 GLY A N 1
ATOM 1048 C CA . GLY A 1 140 ? 8.219 12.727 -9.344 1 95.25 140 GLY A CA 1
ATOM 1049 C C . GLY A 1 140 ? 7.004 12.102 -10 1 95.25 140 GLY A C 1
ATOM 1050 O O . GLY A 1 140 ? 5.879 12.273 -9.531 1 95.25 140 GLY A O 1
ATOM 1051 N N . GLN A 1 141 ? 7.223 11.391 -11.055 1 96.19 141 GLN A N 1
ATOM 1052 C CA . GLN A 1 141 ? 6.133 10.711 -11.742 1 96.19 141 GLN A CA 1
ATOM 1053 C C . GLN A 1 141 ? 5.496 9.648 -10.852 1 96.19 141 GLN A C 1
ATOM 1055 O O . GLN A 1 141 ? 4.277 9.477 -10.844 1 96.19 141 GLN A O 1
ATOM 1060 N N . ARG A 1 142 ? 6.324 9 -10.125 1 97.19 142 ARG A N 1
ATOM 1061 C CA . ARG A 1 142 ? 5.809 7.992 -9.203 1 97.19 142 ARG A CA 1
ATOM 1062 C C . ARG A 1 142 ? 4.922 8.625 -8.133 1 97.19 142 ARG A C 1
ATOM 1064 O O . ARG A 1 142 ? 3.896 8.062 -7.754 1 97.19 142 ARG A O 1
ATOM 1071 N N . GLN A 1 143 ? 5.375 9.75 -7.66 1 97.19 143 GLN A N 1
ATOM 1072 C CA . GLN A 1 143 ? 4.559 10.453 -6.68 1 97.19 143 GLN A CA 1
ATOM 1073 C C . GLN A 1 143 ? 3.207 10.852 -7.273 1 97.19 143 GLN A C 1
ATOM 1075 O O . GLN A 1 143 ? 2.188 10.82 -6.578 1 97.19 143 GLN A O 1
ATOM 1080 N N . MET A 1 144 ? 3.182 11.211 -8.57 1 97.81 144 MET A N 1
ATOM 1081 C CA . MET A 1 144 ? 1.931 11.516 -9.258 1 97.81 144 MET A CA 1
ATOM 1082 C C . MET A 1 144 ? 1.028 10.289 -9.312 1 97.81 144 MET A C 1
ATOM 1084 O O . MET A 1 144 ? -0.181 10.391 -9.102 1 97.81 144 MET A O 1
ATOM 1088 N N . VAL A 1 145 ? 1.612 9.133 -9.57 1 98.44 145 VAL A N 1
ATOM 1089 C CA . VAL A 1 145 ? 0.861 7.879 -9.57 1 98.44 145 VAL A CA 1
ATOM 1090 C C . VAL A 1 145 ? 0.262 7.629 -8.188 1 98.44 145 VAL A C 1
ATOM 1092 O O . VAL A 1 145 ? -0.905 7.25 -8.07 1 98.44 145 VAL A O 1
ATOM 1095 N N . ALA A 1 146 ? 1.075 7.879 -7.176 1 98.12 146 ALA A N 1
ATOM 1096 C CA . ALA A 1 146 ? 0.63 7.66 -5.801 1 98.12 146 ALA A CA 1
ATOM 1097 C C . ALA A 1 146 ? -0.576 8.539 -5.469 1 98.12 146 ALA A C 1
ATOM 1099 O O . ALA A 1 146 ? -1.549 8.062 -4.879 1 98.12 146 ALA A O 1
ATOM 1100 N N . MET A 1 147 ? -0.523 9.781 -5.852 1 98.12 147 MET A N 1
ATOM 1101 C CA . MET A 1 147 ? -1.622 10.695 -5.574 1 98.12 147 MET A CA 1
ATOM 1102 C C . MET A 1 147 ? -2.861 10.32 -6.379 1 98.12 147 MET A C 1
ATOM 1104 O O . MET A 1 147 ? -3.973 10.312 -5.848 1 98.12 147 MET A O 1
ATOM 1108 N N . ALA A 1 148 ? -2.68 9.992 -7.637 1 98.25 148 ALA A N 1
ATOM 1109 C CA . ALA A 1 148 ? -3.803 9.57 -8.469 1 98.25 148 ALA A CA 1
ATOM 1110 C C . ALA A 1 148 ? -4.453 8.305 -7.91 1 98.25 148 ALA A C 1
ATOM 1112 O O . ALA A 1 148 ? -5.68 8.211 -7.848 1 98.25 148 ALA A O 1
ATOM 1113 N N . LYS A 1 149 ? -3.629 7.391 -7.504 1 97.5 149 LYS A N 1
ATOM 1114 C CA . LYS A 1 149 ? -4.105 6.141 -6.918 1 97.5 149 LYS A CA 1
ATOM 1115 C C . LYS A 1 149 ? -4.941 6.402 -5.668 1 97.5 149 LYS A C 1
ATOM 1117 O O . LYS A 1 149 ? -6.012 5.809 -5.5 1 97.5 149 LYS A O 1
ATOM 1122 N N . ALA A 1 150 ? -4.504 7.305 -4.879 1 96.5 150 ALA A N 1
ATOM 1123 C CA . ALA A 1 150 ? -5.199 7.645 -3.639 1 96.5 150 ALA A CA 1
ATOM 1124 C C . ALA A 1 150 ? -6.551 8.289 -3.926 1 96.5 150 ALA A C 1
ATOM 1126 O O . ALA A 1 150 ? -7.465 8.227 -3.1 1 96.5 150 ALA A O 1
ATOM 1127 N N . LEU A 1 151 ? -6.707 8.836 -5.109 1 96.62 151 LEU A N 1
ATOM 1128 C CA . LEU A 1 151 ? -7.914 9.578 -5.457 1 96.62 151 LEU A CA 1
ATOM 1129 C C . LEU A 1 151 ? -8.875 8.711 -6.266 1 96.62 151 LEU A C 1
ATOM 1131 O O . LEU A 1 151 ? -9.914 9.195 -6.727 1 96.62 151 LEU A O 1
ATOM 1135 N N . MET A 1 152 ? -8.531 7.434 -6.445 1 95.5 152 MET A N 1
ATOM 1136 C CA . MET A 1 152 ? -9.43 6.527 -7.152 1 95.5 152 MET A CA 1
ATOM 1137 C C . MET A 1 152 ? -10.664 6.223 -6.309 1 95.5 152 MET A C 1
ATOM 1139 O O . MET A 1 152 ? -11.664 5.719 -6.824 1 95.5 152 MET A O 1
ATOM 1143 N N . VAL A 1 153 ? -10.578 6.492 -5.027 1 91.81 153 VAL A N 1
ATOM 1144 C CA . VAL A 1 153 ? -11.742 6.418 -4.156 1 91.81 153 VAL A CA 1
ATOM 1145 C C . VAL A 1 153 ? -12.32 7.812 -3.939 1 91.81 153 VAL A C 1
ATOM 1147 O O . VAL A 1 153 ? -11.688 8.812 -4.281 1 91.81 153 VAL A O 1
ATOM 1150 N N . ASP A 1 154 ? -13.492 7.84 -3.465 1 90.38 154 ASP A N 1
ATOM 1151 C CA . ASP A 1 154 ? -14.086 9.125 -3.109 1 90.38 154 ASP A CA 1
ATOM 1152 C C . ASP A 1 154 ? -13.555 9.617 -1.766 1 90.38 154 ASP A C 1
ATOM 1154 O O . ASP A 1 154 ? -14.211 9.461 -0.735 1 90.38 154 ASP A O 1
ATOM 1158 N N . ALA A 1 155 ? -12.477 10.297 -1.821 1 92.25 155 ALA A N 1
ATOM 1159 C CA . ALA A 1 155 ? -11.805 10.766 -0.613 1 92.25 155 ALA A CA 1
ATOM 1160 C C . ALA A 1 155 ? -12.523 11.984 -0.025 1 92.25 155 ALA A C 1
ATOM 1162 O O . ALA A 1 155 ? -12.852 12.922 -0.746 1 92.25 155 ALA A O 1
ATOM 1163 N N . LYS A 1 156 ? -12.68 11.938 1.268 1 94 156 LYS A N 1
ATOM 1164 C CA . LYS A 1 156 ? -13.203 13.102 1.975 1 94 156 LYS A CA 1
ATOM 1165 C C . LYS A 1 156 ? -12.086 14.094 2.299 1 94 156 LYS A C 1
ATOM 1167 O O . LYS A 1 156 ? -12.328 15.289 2.438 1 94 156 LYS A O 1
ATOM 1172 N N . ILE A 1 157 ? -10.938 13.562 2.422 1 97.44 157 ILE A N 1
ATOM 1173 C CA . ILE A 1 157 ? -9.734 14.375 2.619 1 97.44 157 ILE A CA 1
ATOM 1174 C C . ILE A 1 157 ? -8.508 13.609 2.129 1 97.44 157 ILE A C 1
ATOM 1176 O O . ILE A 1 157 ? -8.438 12.383 2.26 1 97.44 157 ILE A O 1
ATOM 1180 N N . LEU A 1 158 ? -7.586 14.297 1.534 1 97.88 158 LEU A N 1
ATOM 1181 C CA . LEU A 1 158 ? -6.312 13.75 1.09 1 97.88 158 LEU A CA 1
ATOM 1182 C C . LEU A 1 158 ? -5.18 14.18 2.018 1 97.88 158 LEU A C 1
ATOM 1184 O O . LEU A 1 158 ? -4.957 15.375 2.215 1 97.88 158 LEU A O 1
ATOM 1188 N N . LEU A 1 159 ? -4.531 13.25 2.672 1 97.88 159 LEU A N 1
ATOM 1189 C CA . LEU A 1 159 ? -3.369 13.492 3.521 1 97.88 159 LEU A CA 1
ATOM 1190 C C . LEU A 1 159 ? -2.076 13.164 2.779 1 97.88 159 LEU A C 1
ATOM 1192 O O . LEU A 1 159 ? -1.889 12.039 2.311 1 97.88 159 LEU A O 1
ATOM 1196 N N . LEU A 1 160 ? -1.218 14.133 2.656 1 97.88 160 LEU A N 1
ATOM 1197 C CA . LEU A 1 160 ? 0.055 13.961 1.965 1 97.88 160 LEU A CA 1
ATOM 1198 C C . LEU A 1 160 ? 1.224 14.109 2.934 1 97.88 160 LEU A C 1
ATOM 1200 O O . LEU A 1 160 ? 1.377 15.148 3.574 1 97.88 160 LEU A O 1
ATOM 1204 N N . ASP A 1 161 ? 1.984 13.125 3.035 1 96.5 161 ASP A N 1
ATOM 1205 C CA . ASP A 1 161 ? 3.152 13.125 3.912 1 96.5 161 ASP A CA 1
ATOM 1206 C C . ASP A 1 161 ? 4.434 13.359 3.117 1 96.5 161 ASP A C 1
ATOM 1208 O O . ASP A 1 161 ? 4.996 12.414 2.547 1 96.5 161 ASP A O 1
ATOM 1212 N N . GLU A 1 162 ? 4.871 14.57 3.082 1 95.44 162 GLU A N 1
ATOM 1213 C CA . GLU A 1 162 ? 6.086 15.031 2.422 1 95.44 162 GLU A CA 1
ATOM 1214 C C . GLU A 1 162 ? 6.148 14.555 0.975 1 95.44 162 GLU A C 1
ATOM 1216 O O . GLU A 1 162 ? 7.137 13.945 0.559 1 95.44 162 GLU A O 1
ATOM 1221 N N . PRO A 1 163 ? 5.223 14.922 0.185 1 96.5 163 PRO A N 1
ATOM 1222 C CA . PRO A 1 163 ? 5.125 14.414 -1.187 1 96.5 163 PRO A CA 1
ATOM 1223 C C . PRO A 1 163 ? 6.266 14.906 -2.078 1 96.5 163 PRO A C 1
ATOM 1225 O O . PRO A 1 163 ? 6.473 14.375 -3.17 1 96.5 163 PRO A O 1
ATOM 1228 N N . THR A 1 164 ? 7.074 15.891 -1.631 1 95.69 164 THR A N 1
ATOM 1229 C CA . THR A 1 164 ? 8.086 16.453 -2.527 1 95.69 164 THR A CA 1
ATOM 1230 C C . THR A 1 164 ? 9.484 16.062 -2.062 1 95.69 164 THR A C 1
ATOM 1232 O O . THR A 1 164 ? 10.477 16.484 -2.668 1 95.69 164 THR A O 1
ATOM 1235 N N . ALA A 1 165 ? 9.539 15.32 -1.03 1 92.31 165 ALA A N 1
ATOM 1236 C CA . ALA A 1 165 ? 10.844 14.945 -0.49 1 92.31 165 ALA A CA 1
ATOM 1237 C C . ALA A 1 165 ? 11.703 14.258 -1.551 1 92.31 165 ALA A C 1
ATOM 1239 O O . ALA A 1 165 ? 11.234 13.352 -2.242 1 92.31 165 ALA A O 1
ATOM 1240 N N . GLY A 1 166 ? 12.938 14.742 -1.738 1 91.56 166 GLY A N 1
ATOM 1241 C CA . GLY A 1 166 ? 13.906 14.102 -2.615 1 91.56 166 GLY A CA 1
ATOM 1242 C C . GLY A 1 166 ? 13.664 14.398 -4.086 1 91.56 166 GLY A C 1
ATOM 1243 O O . GLY A 1 166 ? 14.336 13.836 -4.953 1 91.56 166 GLY A O 1
ATOM 1244 N N . LEU A 1 167 ? 12.766 15.211 -4.426 1 94.25 167 LEU A N 1
ATOM 1245 C CA . LEU A 1 167 ? 12.453 15.484 -5.824 1 94.25 167 LEU A CA 1
ATOM 1246 C C . LEU A 1 167 ? 13.211 16.703 -6.324 1 94.25 167 LEU A C 1
ATOM 1248 O O . LEU A 1 167 ? 13.617 17.562 -5.531 1 94.25 167 LEU A O 1
ATOM 1252 N N . SER A 1 168 ? 13.43 16.734 -7.57 1 93.19 168 SER A N 1
ATOM 1253 C CA . SER A 1 168 ? 14.016 17.906 -8.203 1 93.19 168 SER A CA 1
ATOM 1254 C C . SER A 1 168 ? 13.094 19.109 -8.078 1 93.19 168 SER A C 1
ATOM 1256 O O . SER A 1 168 ? 11.891 18.969 -7.871 1 93.19 168 SER A O 1
ATOM 1258 N N . PRO A 1 169 ? 13.672 20.344 -8.18 1 92 169 PRO A N 1
ATOM 1259 C CA . PRO A 1 169 ? 12.844 21.547 -8.109 1 92 169 PRO A CA 1
ATOM 1260 C C . PRO A 1 169 ? 11.703 21.531 -9.133 1 92 169 PRO A C 1
ATOM 1262 O O . PRO A 1 169 ? 10.578 21.922 -8.812 1 92 169 PRO A O 1
ATOM 1265 N N . LYS A 1 170 ? 12.008 21.062 -10.227 1 92.12 170 LYS A N 1
ATOM 1266 C CA . LYS A 1 170 ? 10.992 21.016 -11.273 1 92.12 170 LYS A CA 1
ATOM 1267 C C . LYS A 1 170 ? 9.812 20.141 -10.852 1 92.12 170 LYS A C 1
ATOM 1269 O O . LYS A 1 170 ? 8.656 20.562 -10.945 1 92.12 170 LYS A O 1
ATOM 1274 N N . TYR A 1 171 ? 10.078 19.031 -10.383 1 91.44 171 TYR A N 1
ATOM 1275 C CA . TYR A 1 171 ? 8.992 18.125 -10.023 1 91.44 171 TYR A CA 1
ATOM 1276 C C . TYR A 1 171 ? 8.297 18.578 -8.75 1 91.44 171 TYR A C 1
ATOM 1278 O O . TYR A 1 171 ? 7.09 18.375 -8.586 1 91.44 171 TYR A O 1
ATOM 1286 N N . ARG A 1 172 ? 9.086 19.219 -7.914 1 94.81 172 ARG A N 1
ATOM 1287 C CA . ARG A 1 172 ? 8.43 19.812 -6.75 1 94.81 172 ARG A CA 1
ATOM 1288 C C . ARG A 1 172 ? 7.34 20.781 -7.172 1 94.81 172 ARG A C 1
ATOM 1290 O O . ARG A 1 172 ? 6.219 20.734 -6.668 1 94.81 172 ARG A O 1
ATOM 1297 N N . ALA A 1 173 ? 7.707 21.609 -8.062 1 94.12 173 ALA A N 1
ATOM 1298 C CA . ALA A 1 173 ? 6.742 22.594 -8.562 1 94.12 173 ALA A CA 1
ATOM 1299 C C . ALA A 1 173 ? 5.539 21.891 -9.195 1 94.12 173 ALA A C 1
ATOM 1301 O O . ALA A 1 173 ? 4.395 22.297 -8.977 1 94.12 173 ALA A O 1
ATOM 1302 N N . GLU A 1 174 ? 5.805 20.844 -9.922 1 94.19 174 GLU A N 1
ATOM 1303 C CA . GLU A 1 174 ? 4.738 20.109 -10.594 1 94.19 174 GLU A CA 1
ATOM 1304 C C . GLU A 1 174 ? 3.799 19.469 -9.578 1 94.19 174 GLU A C 1
ATOM 1306 O O . GLU A 1 174 ? 2.582 19.453 -9.773 1 94.19 174 GLU A O 1
ATOM 1311 N N . ILE A 1 175 ? 4.414 18.891 -8.562 1 95.94 175 ILE A N 1
ATOM 1312 C CA . ILE A 1 175 ? 3.617 18.266 -7.516 1 95.94 175 ILE A CA 1
ATOM 1313 C C . ILE A 1 175 ? 2.707 19.297 -6.859 1 95.94 175 ILE A C 1
ATOM 1315 O O . ILE A 1 175 ? 1.506 19.062 -6.699 1 95.94 175 ILE A O 1
ATOM 1319 N N . PHE A 1 176 ? 3.207 20.469 -6.539 1 95.94 176 PHE A N 1
ATOM 1320 C CA . PHE A 1 176 ? 2.414 21.5 -5.871 1 95.94 176 PHE A CA 1
ATOM 1321 C C . PHE A 1 176 ? 1.339 22.047 -6.801 1 95.94 176 PHE A C 1
ATOM 1323 O O . PHE A 1 176 ? 0.225 22.344 -6.363 1 95.94 176 PHE A O 1
ATOM 1330 N N . ASN A 1 177 ? 1.646 22.172 -8.039 1 95.25 177 ASN A N 1
ATOM 1331 C CA . ASN A 1 177 ? 0.632 22.562 -9.016 1 95.25 177 ASN A CA 1
ATOM 1332 C C . ASN A 1 177 ? -0.5 21.531 -9.078 1 95.25 177 ASN A C 1
ATOM 1334 O O . ASN A 1 177 ? -1.673 21.906 -9.141 1 95.25 177 ASN A O 1
ATOM 1338 N N . THR A 1 178 ? -0.112 20.312 -9.078 1 96.19 178 THR A N 1
ATOM 1339 C CA . THR A 1 178 ? -1.099 19.25 -9.109 1 96.19 178 THR A CA 1
ATOM 1340 C C . THR A 1 178 ? -1.981 19.281 -7.863 1 96.19 178 THR A C 1
ATOM 1342 O O . THR A 1 178 ? -3.191 19.062 -7.949 1 96.19 178 THR A O 1
ATOM 1345 N N . ILE A 1 179 ? -1.391 19.562 -6.738 1 97.25 179 ILE A N 1
ATOM 1346 C CA . ILE A 1 179 ? -2.125 19.656 -5.484 1 97.25 179 ILE A CA 1
ATOM 1347 C C . ILE A 1 179 ? -3.188 20.75 -5.59 1 97.25 179 ILE A C 1
ATOM 1349 O O . ILE A 1 179 ? -4.324 20.562 -5.145 1 97.25 179 ILE A O 1
ATOM 1353 N N . GLN A 1 180 ? -2.854 21.812 -6.215 1 96.38 180 GLN A N 1
ATOM 1354 C CA . GLN A 1 180 ? -3.82 22.891 -6.426 1 96.38 180 GLN A CA 1
ATOM 1355 C C . GLN A 1 180 ? -4.961 22.438 -7.332 1 96.38 180 GLN A C 1
ATOM 1357 O O . GLN A 1 180 ? -6.121 22.766 -7.09 1 96.38 180 GLN A O 1
ATOM 1362 N N . LYS A 1 181 ? -4.602 21.734 -8.344 1 96.38 181 LYS A N 1
ATOM 1363 C CA . LYS A 1 181 ? -5.621 21.203 -9.242 1 96.38 181 LYS A CA 1
ATOM 1364 C C . LYS A 1 181 ? -6.562 20.25 -8.5 1 96.38 181 LYS A C 1
ATOM 1366 O O . LYS A 1 181 ? -7.773 20.266 -8.727 1 96.38 181 LYS A O 1
ATOM 1371 N N . ILE A 1 182 ? -5.996 19.406 -7.676 1 97.25 182 ILE A N 1
ATOM 1372 C CA . ILE A 1 182 ? -6.797 18.469 -6.902 1 97.25 182 ILE A CA 1
ATOM 1373 C C . ILE A 1 182 ? -7.789 19.234 -6.027 1 97.25 182 ILE A C 1
ATOM 1375 O O . ILE A 1 182 ? -8.961 18.859 -5.938 1 97.25 182 ILE A O 1
ATOM 1379 N N . LYS A 1 183 ? -7.324 20.281 -5.414 1 96.75 183 LYS A N 1
ATOM 1380 C CA . LYS A 1 183 ? -8.234 21.125 -4.629 1 96.75 183 LYS A CA 1
ATOM 1381 C C . LYS A 1 183 ? -9.398 21.609 -5.48 1 96.75 183 LYS A C 1
ATOM 1383 O O . LYS A 1 183 ? -10.539 21.656 -5.012 1 96.75 183 LYS A O 1
ATOM 1388 N N . GLY A 1 184 ? -9.125 21.922 -6.66 1 95.69 184 GLY A N 1
ATOM 1389 C CA . GLY A 1 184 ? -10.141 22.422 -7.578 1 95.69 184 GLY A CA 1
ATOM 1390 C C . GLY A 1 184 ? -11.258 21.422 -7.812 1 95.69 184 GLY A C 1
ATOM 1391 O O . GLY A 1 184 ? -12.352 21.797 -8.242 1 95.69 184 GLY A O 1
ATOM 1392 N N . THR A 1 185 ? -11.016 20.172 -7.559 1 95.12 185 THR A N 1
ATOM 1393 C CA . THR A 1 185 ? -12.039 19.156 -7.727 1 95.12 185 THR A CA 1
ATOM 1394 C C . THR A 1 185 ? -12.938 19.078 -6.496 1 95.12 185 THR A C 1
ATOM 1396 O O . THR A 1 185 ? -13.938 18.344 -6.488 1 95.12 185 THR A O 1
ATOM 1399 N N . GLY A 1 186 ? -12.5 19.766 -5.422 1 95.5 186 GLY A N 1
ATOM 1400 C CA . GLY A 1 186 ? -13.328 19.828 -4.23 1 95.5 186 GLY A CA 1
ATOM 1401 C C . GLY A 1 186 ? -12.781 19 -3.082 1 95.5 186 GLY A C 1
ATOM 1402 O O . GLY A 1 186 ? -13.367 18.969 -1.997 1 95.5 186 GLY A O 1
ATOM 1403 N N . VAL A 1 187 ? -11.703 18.359 -3.201 1 96.44 187 VAL A N 1
ATOM 1404 C CA . VAL A 1 187 ? -11.133 17.516 -2.154 1 96.44 187 VAL A CA 1
ATOM 1405 C C . VAL A 1 187 ? -10.234 18.359 -1.247 1 96.44 187 VAL A C 1
ATOM 1407 O O . VAL A 1 187 ? -9.281 18.984 -1.714 1 96.44 187 VAL A O 1
ATOM 1410 N N . PRO A 1 188 ? -10.523 18.453 0.036 1 98.25 188 PRO A N 1
ATOM 1411 C CA . PRO A 1 188 ? -9.602 19.125 0.948 1 98.25 188 PRO A CA 1
ATOM 1412 C C . PRO A 1 188 ? -8.297 18.359 1.141 1 98.25 188 PRO A C 1
ATOM 1414 O O . PRO A 1 188 ? -8.273 17.125 1.006 1 98.25 188 PRO A O 1
ATOM 1417 N N . ILE A 1 189 ? -7.25 19.125 1.473 1 98.62 189 ILE A N 1
ATOM 1418 C CA . ILE A 1 189 ? -5.93 18.516 1.527 1 98.62 189 ILE A CA 1
ATOM 1419 C C . ILE A 1 189 ? -5.199 18.969 2.785 1 98.62 189 ILE A C 1
ATOM 1421 O O . ILE A 1 189 ? -5.203 20.156 3.113 1 98.62 189 ILE A O 1
ATOM 1425 N N . LEU A 1 190 ? -4.676 18.078 3.533 1 98.62 190 LEU A N 1
ATOM 1426 C CA . LEU A 1 190 ? -3.676 18.344 4.562 1 98.62 190 LEU A CA 1
ATOM 1427 C C . LEU A 1 190 ? -2.305 17.828 4.129 1 98.62 190 LEU A C 1
ATOM 1429 O O . LEU A 1 190 ? -2.133 16.641 3.865 1 98.62 190 LEU A O 1
ATOM 1433 N N . ILE A 1 191 ? -1.381 18.719 4.02 1 98.25 191 ILE A N 1
ATOM 1434 C CA . ILE A 1 191 ? -0.053 18.344 3.549 1 98.25 191 ILE A CA 1
ATOM 1435 C C . ILE A 1 191 ? 0.985 18.656 4.625 1 98.25 191 ILE A C 1
ATOM 1437 O O . ILE A 1 191 ? 0.978 19.75 5.203 1 98.25 191 ILE A O 1
ATOM 1441 N N . VAL A 1 192 ? 1.728 17.688 4.934 1 96.81 192 VAL A N 1
ATOM 1442 C CA . VAL A 1 192 ? 2.904 17.875 5.777 1 96.81 192 VAL A CA 1
ATOM 1443 C C . VAL A 1 192 ? 4.148 18.016 4.906 1 96.81 192 VAL A C 1
ATOM 1445 O O . VAL A 1 192 ? 4.375 17.203 4 1 96.81 192 VAL A O 1
ATOM 1448 N N . GLU A 1 193 ? 4.98 19.062 5.188 1 94.62 193 GLU A N 1
ATOM 1449 C CA . GLU A 1 193 ? 6.117 19.328 4.32 1 94.62 193 GLU A CA 1
ATOM 1450 C C . GLU A 1 193 ? 7.281 19.938 5.105 1 94.62 193 GLU A C 1
ATOM 1452 O O . GLU A 1 193 ? 7.074 20.688 6.051 1 94.62 193 GLU A O 1
ATOM 1457 N N . GLN A 1 194 ? 8.367 19.469 4.664 1 88.88 194 GLN A N 1
ATOM 1458 C CA . GLN A 1 194 ? 9.562 20.156 5.152 1 88.88 194 GLN A CA 1
ATOM 1459 C C . GLN A 1 194 ? 9.891 21.375 4.285 1 88.88 194 GLN A C 1
ATOM 1461 O O . GLN A 1 194 ? 10.438 22.359 4.777 1 88.88 194 GLN A O 1
ATOM 1466 N N . ASN A 1 195 ? 9.609 21.281 2.965 1 86.62 195 ASN A N 1
ATOM 1467 C CA . ASN A 1 195 ? 9.758 22.422 2.07 1 86.62 195 ASN A CA 1
ATOM 1468 C C . ASN A 1 195 ? 8.688 23.469 2.328 1 86.62 195 ASN A C 1
ATOM 1470 O O . ASN A 1 195 ? 7.676 23.516 1.624 1 86.62 195 ASN A O 1
ATOM 1474 N N . ALA A 1 196 ? 9.023 24.391 3.182 1 91.56 196 ALA A N 1
ATOM 1475 C CA . ALA A 1 196 ? 8.023 25.281 3.764 1 91.56 196 ALA A CA 1
ATOM 1476 C C . ALA A 1 196 ? 7.543 26.312 2.744 1 91.56 196 ALA A C 1
ATOM 1478 O O . ALA A 1 196 ? 6.34 26.516 2.568 1 91.56 196 ALA A O 1
ATOM 1479 N N . LYS A 1 197 ? 8.422 26.891 2.041 1 90.31 197 LYS A N 1
ATOM 1480 C CA . LYS A 1 197 ? 8.086 28.016 1.18 1 90.31 197 LYS A CA 1
ATOM 1481 C C . LYS A 1 197 ? 7.102 27.594 0.091 1 90.31 197 LYS A C 1
ATOM 1483 O O . LYS A 1 197 ? 6.051 28.219 -0.07 1 90.31 197 LYS A O 1
ATOM 1488 N N . GLN A 1 198 ? 7.371 26.562 -0.592 1 92.5 198 GLN A N 1
ATOM 1489 C CA . GLN A 1 198 ? 6.512 26.141 -1.688 1 92.5 198 GLN A CA 1
ATOM 1490 C C . GLN A 1 198 ? 5.184 25.609 -1.166 1 92.5 198 GLN A C 1
ATOM 1492 O O . GLN A 1 198 ? 4.129 25.859 -1.753 1 92.5 198 GLN A O 1
ATOM 1497 N N . ALA A 1 199 ? 5.238 24.875 -0.098 1 95.62 199 ALA A N 1
ATOM 1498 C CA . ALA A 1 199 ? 4.016 24.344 0.491 1 95.62 199 ALA A CA 1
ATOM 1499 C C . ALA A 1 199 ? 3.076 25.469 0.923 1 95.62 199 ALA A C 1
ATOM 1501 O O . ALA A 1 199 ? 1.877 25.422 0.637 1 95.62 199 ALA A O 1
ATOM 1502 N N . LEU A 1 200 ? 3.664 26.422 1.554 1 96.5 200 LEU A N 1
ATOM 1503 C CA . LEU A 1 200 ? 2.873 27.562 2.01 1 96.5 200 LEU A CA 1
ATOM 1504 C C . LEU A 1 200 ? 2.324 28.359 0.828 1 96.5 200 LEU A C 1
ATOM 1506 O O . LEU A 1 200 ? 1.212 28.891 0.89 1 96.5 200 LEU A O 1
ATOM 1510 N N . GLY A 1 201 ? 3.053 28.391 -0.207 1 94.5 201 GLY A N 1
ATOM 1511 C CA . GLY A 1 201 ? 2.645 29.125 -1.395 1 94.5 201 GLY A CA 1
ATOM 1512 C C . GLY A 1 201 ? 1.373 28.578 -2.021 1 94.5 201 GLY A C 1
ATOM 1513 O O . GLY A 1 201 ? 0.634 29.328 -2.674 1 94.5 201 GLY A O 1
ATOM 1514 N N . VAL A 1 202 ? 1.066 27.344 -1.805 1 96.06 202 VAL A N 1
ATOM 1515 C CA . VAL A 1 202 ? -0.099 26.75 -2.453 1 96.06 202 VAL A CA 1
ATOM 1516 C C . VAL A 1 202 ? -1.204 26.531 -1.424 1 96.06 202 VAL A C 1
ATOM 1518 O O . VAL A 1 202 ? -2.279 26.016 -1.759 1 96.06 202 VAL A O 1
ATOM 1521 N N . SER A 1 203 ? -0.937 26.859 -0.16 1 98 203 SER A N 1
ATOM 1522 C CA . SER A 1 203 ? -1.875 26.531 0.91 1 98 203 SER A CA 1
ATOM 1523 C C . SER A 1 203 ? -2.736 27.734 1.273 1 98 203 SER A C 1
ATOM 1525 O O . SER A 1 203 ? -2.293 28.891 1.156 1 98 203 SER A O 1
ATOM 1527 N N . ASP A 1 204 ? -3.928 27.469 1.679 1 98.38 204 ASP A N 1
ATOM 1528 C CA . ASP A 1 204 ? -4.805 28.5 2.209 1 98.38 204 ASP A CA 1
ATOM 1529 C C . ASP A 1 204 ? -4.402 28.891 3.631 1 98.38 204 ASP A C 1
ATOM 1531 O O . ASP A 1 204 ? -4.383 30.078 3.975 1 98.38 204 ASP A O 1
ATOM 1535 N N . ARG A 1 205 ? -4.082 27.922 4.387 1 98.31 205 ARG A N 1
ATOM 1536 C CA . ARG A 1 205 ? -3.65 28.078 5.77 1 98.31 205 ARG A CA 1
ATOM 1537 C C . ARG A 1 205 ? -2.422 27.234 6.062 1 98.31 205 ARG A C 1
ATOM 1539 O O . ARG A 1 205 ? -2.223 26.188 5.441 1 98.31 205 ARG A O 1
ATOM 1546 N N . GLY A 1 206 ? -1.643 27.734 7.047 1 97.94 206 GLY A N 1
ATOM 1547 C CA . GLY A 1 206 ? -0.471 26.984 7.48 1 97.94 206 GLY A CA 1
ATOM 1548 C C . GLY A 1 206 ? -0.328 26.938 8.992 1 97.94 206 GLY A C 1
ATOM 1549 O O . GLY A 1 206 ? -0.783 27.828 9.695 1 97.94 206 GLY A O 1
ATOM 1550 N N . TYR A 1 207 ? 0.223 25.859 9.383 1 98 207 TYR A N 1
ATOM 1551 C CA . TYR A 1 207 ? 0.658 25.672 10.758 1 98 207 TYR A CA 1
ATOM 1552 C C . TYR A 1 207 ? 2.154 25.391 10.828 1 98 207 TYR A C 1
ATOM 1554 O O . TYR A 1 207 ? 2.65 24.469 10.172 1 98 207 TYR A O 1
ATOM 1562 N N . VAL A 1 208 ? 2.85 26.203 11.57 1 96.81 208 VAL A N 1
ATOM 1563 C CA . VAL A 1 208 ? 4.262 25.953 11.836 1 96.81 208 VAL A CA 1
ATOM 1564 C C . VAL A 1 208 ? 4.414 25.219 13.172 1 96.81 208 VAL A C 1
ATOM 1566 O O . VAL A 1 208 ? 4.055 25.75 14.219 1 96.81 208 VAL A O 1
ATOM 1569 N N . LEU A 1 209 ? 4.934 24.016 13.023 1 95.88 209 LEU A N 1
ATOM 1570 C CA . LEU A 1 209 ? 5.098 23.188 14.219 1 95.88 209 LEU A CA 1
ATOM 1571 C C . LEU A 1 209 ? 6.527 23.266 14.742 1 95.88 209 LEU A C 1
ATOM 1573 O O . LEU A 1 209 ? 7.48 23.156 13.961 1 95.88 209 LEU A O 1
ATOM 1577 N N . VAL A 1 210 ? 6.598 23.484 16.031 1 93.06 210 VAL A N 1
ATOM 1578 C CA . VAL A 1 210 ? 7.863 23.422 16.766 1 93.06 210 VAL A CA 1
ATOM 1579 C C . VAL A 1 210 ? 7.676 22.641 18.062 1 93.06 210 VAL A C 1
ATOM 1581 O O . VAL A 1 210 ? 6.77 22.938 18.844 1 93.06 210 VAL A O 1
ATOM 1584 N N . ASP A 1 211 ? 8.414 21.641 18.234 1 92.62 211 ASP A N 1
ATOM 1585 C CA . ASP A 1 211 ? 8.438 20.828 19.438 1 92.62 211 ASP A CA 1
ATOM 1586 C C . ASP A 1 211 ? 7.035 20.312 19.781 1 92.62 211 ASP A C 1
ATOM 1588 O O . ASP A 1 211 ? 6.582 20.438 20.922 1 92.62 211 ASP A O 1
ATOM 1592 N N . GLY A 1 212 ? 6.301 19.953 18.75 1 94.88 212 GLY A N 1
ATOM 1593 C CA . GLY A 1 212 ? 5.047 19.234 18.938 1 94.88 212 GLY A CA 1
ATOM 1594 C C . GLY A 1 212 ? 3.857 20.156 19.141 1 94.88 212 GLY A C 1
ATOM 1595 O O . GLY A 1 212 ? 2.758 19.703 19.453 1 94.88 212 GLY A O 1
ATOM 1596 N N . ALA A 1 213 ? 4.105 21.469 18.938 1 95.75 213 ALA A N 1
ATOM 1597 C CA . ALA A 1 213 ? 3.037 22.453 19.156 1 95.75 213 ALA A CA 1
ATOM 1598 C C . ALA A 1 213 ? 2.986 23.469 18.031 1 95.75 213 ALA A C 1
ATOM 1600 O O . ALA A 1 213 ? 3.975 23.672 17.312 1 95.75 213 ALA A O 1
ATOM 1601 N N . ASN A 1 214 ? 1.753 24.078 17.922 1 95.69 214 ASN A N 1
ATOM 1602 C CA . ASN A 1 214 ? 1.633 25.188 17 1 95.69 214 ASN A CA 1
ATOM 1603 C C . ASN A 1 214 ? 2.463 26.391 17.453 1 95.69 214 ASN A C 1
ATOM 1605 O O . ASN A 1 214 ? 2.277 26.906 18.547 1 95.69 214 ASN A O 1
ATOM 1609 N N . ARG A 1 215 ? 3.396 26.797 16.641 1 94.19 215 ARG A N 1
ATOM 1610 C CA . ARG A 1 215 ? 4.168 28 16.938 1 94.19 215 ARG A CA 1
ATOM 1611 C C . ARG A 1 215 ? 3.605 29.203 16.188 1 94.19 215 ARG A C 1
ATOM 1613 O O . ARG A 1 215 ? 3.541 30.312 16.734 1 94.19 215 ARG A O 1
ATOM 1620 N N . HIS A 1 216 ? 3.311 29.031 14.969 1 95 216 HIS A N 1
ATOM 1621 C CA . HIS A 1 216 ? 2.668 30.047 14.148 1 95 216 HIS A CA 1
ATOM 1622 C C . HIS A 1 216 ? 1.518 29.469 13.336 1 95 216 HIS A C 1
ATOM 1624 O O . HIS A 1 216 ? 1.583 28.312 12.906 1 95 216 HIS A O 1
ATOM 1630 N N . THR A 1 217 ? 0.476 30.234 13.234 1 97.12 217 THR A N 1
ATOM 1631 C CA . THR A 1 217 ? -0.659 29.922 12.375 1 97.12 217 THR A CA 1
ATOM 1632 C C . THR A 1 217 ? -1.06 31.125 11.547 1 97.12 217 THR A C 1
ATOM 1634 O O . THR A 1 217 ? -1.056 32.25 12.047 1 97.12 217 THR A O 1
ATOM 1637 N N . GLY A 1 218 ? -1.381 30.922 10.336 1 97.38 218 GLY A N 1
ATOM 1638 C CA . GLY A 1 218 ? -1.79 32 9.461 1 97.38 218 GLY A CA 1
ATOM 1639 C C . GLY A 1 218 ? -2.115 31.531 8.055 1 97.38 218 GLY A C 1
ATOM 1640 O O . GLY A 1 218 ? -2.174 30.328 7.789 1 97.38 218 GLY A O 1
ATOM 1641 N N . THR A 1 219 ? -2.42 32.469 7.227 1 98 219 THR A N 1
ATOM 1642 C CA . THR A 1 219 ? -2.602 32.156 5.816 1 98 219 THR A CA 1
ATOM 1643 C C . THR A 1 219 ? -1.292 31.656 5.203 1 98 219 THR A C 1
ATOM 1645 O O . THR A 1 219 ? -0.21 32.031 5.656 1 98 219 THR A O 1
ATOM 1648 N N . GLY A 1 220 ? -1.438 30.828 4.242 1 97.12 220 GLY A N 1
ATOM 1649 C CA . GLY A 1 220 ? -0.241 30.391 3.543 1 97.12 220 GLY A CA 1
ATOM 1650 C C . GLY A 1 220 ? 0.619 31.547 3.053 1 97.12 220 GLY A C 1
ATOM 1651 O O . GLY A 1 220 ? 1.818 31.594 3.334 1 97.12 220 GLY A O 1
ATOM 1652 N N . ALA A 1 221 ? 0.003 32.469 2.416 1 96.38 221 ALA A N 1
ATOM 1653 C CA . ALA A 1 221 ? 0.709 33.625 1.869 1 96.38 221 ALA A CA 1
ATOM 1654 C C . ALA A 1 221 ? 1.367 34.438 2.979 1 96.38 221 ALA A C 1
ATOM 1656 O O . ALA A 1 221 ? 2.518 34.875 2.846 1 96.38 221 ALA A O 1
ATOM 1657 N N . GLY A 1 222 ? 0.656 34.625 4.023 1 96.75 222 GLY A N 1
ATOM 1658 C CA . GLY A 1 222 ? 1.187 35.375 5.152 1 96.75 222 GLY A CA 1
ATOM 1659 C C . GLY A 1 222 ? 2.412 34.719 5.773 1 96.75 222 GLY A C 1
ATOM 1660 O O . GLY A 1 222 ? 3.404 35.406 6.047 1 96.75 222 GLY A O 1
ATOM 1661 N N . LEU A 1 223 ? 2.316 33.469 5.973 1 96.19 223 LEU A N 1
ATOM 1662 C CA . LEU A 1 223 ? 3.438 32.75 6.566 1 96.19 223 LEU A CA 1
ATOM 1663 C C . LEU A 1 223 ? 4.621 32.719 5.605 1 96.19 223 LEU A C 1
ATOM 1665 O O . LEU A 1 223 ? 5.773 32.812 6.027 1 96.19 223 LEU A O 1
ATOM 1669 N N . ALA A 1 224 ? 4.367 32.562 4.336 1 94.25 224 ALA A N 1
ATOM 1670 C CA . ALA A 1 224 ? 5.43 32.5 3.336 1 94.25 224 ALA A CA 1
ATOM 1671 C C . ALA A 1 224 ? 6.207 33.812 3.279 1 94.25 224 ALA A C 1
ATOM 1673 O O . ALA A 1 224 ? 7.402 33.812 2.977 1 94.25 224 ALA A O 1
ATOM 1674 N N . ALA A 1 225 ? 5.582 34.812 3.613 1 94.5 225 ALA A N 1
ATOM 1675 C CA . ALA A 1 225 ? 6.184 36.156 3.535 1 94.5 225 ALA A CA 1
ATOM 1676 C C . ALA A 1 225 ? 6.82 36.562 4.863 1 94.5 225 ALA A C 1
ATOM 1678 O O . ALA A 1 225 ? 7.5 37.562 4.953 1 94.5 225 ALA A O 1
ATOM 1679 N N . ASP A 1 226 ? 6.633 35.75 5.84 1 93.19 226 ASP A N 1
ATOM 1680 C CA . ASP A 1 226 ? 7.121 36.094 7.176 1 93.19 226 ASP A CA 1
ATOM 1681 C C . ASP A 1 226 ? 8.617 35.812 7.301 1 93.19 226 ASP A C 1
ATOM 1683 O O . ASP A 1 226 ? 9.039 34.656 7.199 1 93.19 226 ASP A O 1
ATOM 1687 N N . PRO A 1 227 ? 9.422 36.812 7.602 1 91.69 227 PRO A N 1
ATOM 1688 C CA . PRO A 1 227 ? 10.867 36.594 7.699 1 91.69 227 PRO A CA 1
ATOM 1689 C C . PRO A 1 227 ? 11.266 35.688 8.844 1 91.69 227 PRO A C 1
ATOM 1691 O O . PRO A 1 227 ? 12.289 35 8.758 1 91.69 227 PRO A O 1
ATOM 1694 N N . GLU A 1 228 ? 10.5 35.656 9.859 1 89.25 228 GLU A N 1
ATOM 1695 C CA . GLU A 1 228 ? 10.789 34.75 10.977 1 89.25 228 GLU A CA 1
ATOM 1696 C C . GLU A 1 228 ? 10.695 33.312 10.547 1 89.25 228 GLU A C 1
ATOM 1698 O O . GLU A 1 228 ? 11.516 32.469 10.961 1 89.25 228 GLU A O 1
ATOM 1703 N N . ILE A 1 229 ? 9.688 33 9.75 1 89.19 229 ILE A N 1
ATOM 1704 C CA . ILE A 1 229 ? 9.492 31.656 9.258 1 89.19 229 ILE A CA 1
ATOM 1705 C C . ILE A 1 229 ? 10.617 31.281 8.297 1 89.19 229 ILE A C 1
ATOM 1707 O O . ILE A 1 229 ? 11.164 30.188 8.359 1 89.19 229 ILE A O 1
ATOM 1711 N N . ALA A 1 230 ? 10.945 32.188 7.434 1 86.44 230 ALA A N 1
ATOM 1712 C CA . ALA A 1 230 ? 12.047 31.984 6.5 1 86.44 230 ALA A CA 1
ATOM 1713 C C . ALA A 1 230 ? 13.336 31.625 7.242 1 86.44 230 ALA A C 1
ATOM 1715 O O . ALA A 1 230 ? 14.07 30.734 6.832 1 86.44 230 ALA A O 1
ATOM 1716 N N . ARG A 1 231 ? 13.688 32.312 8.281 1 86.12 231 ARG A N 1
ATOM 1717 C CA . ARG A 1 231 ? 14.891 32.094 9.07 1 86.12 231 ARG A CA 1
ATOM 1718 C C . ARG A 1 231 ? 14.875 30.719 9.734 1 86.12 231 ARG A C 1
ATOM 1720 O O . ARG A 1 231 ? 15.914 30.078 9.859 1 86.12 231 ARG A O 1
ATOM 1727 N N . MET A 1 232 ? 13.68 30.328 10.125 1 83 232 MET A N 1
ATOM 1728 C CA . MET A 1 232 ? 13.531 29.031 10.789 1 83 232 MET A CA 1
ATOM 1729 C C . MET A 1 232 ? 13.898 27.891 9.844 1 83 232 MET A C 1
ATOM 1731 O O . MET A 1 232 ? 14.414 26.859 10.281 1 83 232 MET A O 1
ATOM 1735 N N . PHE A 1 233 ? 13.625 28.078 8.641 1 78.94 233 PHE A N 1
ATOM 1736 C CA . PHE A 1 233 ? 13.828 26.984 7.691 1 78.94 233 PHE A CA 1
ATOM 1737 C C . PHE A 1 233 ? 15.109 27.188 6.895 1 78.94 233 PHE A C 1
ATOM 1739 O O . PHE A 1 233 ? 15.617 26.266 6.27 1 78.94 233 PHE A O 1
ATOM 1746 N N . LEU A 1 234 ? 15.656 28.594 6.773 1 61.91 234 LEU A N 1
ATOM 1747 C CA . LEU A 1 234 ? 16.953 28.891 6.18 1 61.91 234 LEU A CA 1
ATOM 1748 C C . LEU A 1 234 ? 18.078 28.547 7.148 1 61.91 234 LEU A C 1
ATOM 1750 O O . LEU A 1 234 ? 19.188 28.203 6.723 1 61.91 234 LEU A O 1
ATOM 1754 N N . GLY A 1 235 ? 17.984 29.312 8.508 1 49.84 235 GLY A N 1
ATOM 1755 C CA . GLY A 1 235 ? 19.047 29.531 9.484 1 49.84 235 GLY A CA 1
ATOM 1756 C C . GLY A 1 235 ? 19.812 28.266 9.828 1 49.84 235 GLY A C 1
ATOM 1757 O O . GLY A 1 235 ? 20.688 28.266 10.688 1 49.84 235 GLY A O 1
ATOM 1758 N N . GLY A 1 236 ? 19.641 26.984 10.086 1 41.66 236 GLY A N 1
ATOM 1759 C CA . GLY A 1 236 ? 20.672 26.422 10.945 1 41.66 236 GLY A CA 1
ATOM 1760 C C . GLY A 1 236 ? 22.078 26.625 10.406 1 41.66 236 GLY A C 1
ATOM 1761 O O . GLY A 1 236 ? 23.031 26.016 10.883 1 41.66 236 GLY A O 1
ATOM 1762 N N . GLY A 1 237 ? 22.281 27.234 9.25 1 32.78 237 GLY A N 1
ATOM 1763 C CA . GLY A 1 237 ? 23.703 27.438 9.008 1 32.78 237 GLY A CA 1
ATOM 1764 C C . GLY A 1 237 ? 24.281 28.609 9.789 1 32.78 237 GLY A C 1
ATOM 1765 O O . GLY A 1 237 ? 25 29.438 9.242 1 32.78 237 GLY A O 1
ATOM 1766 N N . HIS A 1 238 ? 23.734 28.969 10.961 1 27.5 238 HIS A N 1
ATOM 1767 C CA . HIS A 1 238 ? 24.859 29.625 11.633 1 27.5 238 HIS A CA 1
ATOM 1768 C C . HIS A 1 238 ? 25.969 28.641 11.961 1 27.5 238 HIS A C 1
ATOM 1770 O O . HIS A 1 238 ? 25.688 27.453 12.203 1 27.5 238 HIS A O 1
ATOM 1776 N N . MET B 1 1 ? -13.492 -34.875 -4.285 1 53 1 MET B N 1
ATOM 1777 C CA . MET B 1 1 ? -12.383 -34 -4.668 1 53 1 MET B CA 1
ATOM 1778 C C . MET B 1 1 ? -12.656 -32.562 -4.23 1 53 1 MET B C 1
ATOM 1780 O O . MET B 1 1 ? -13.734 -32.031 -4.484 1 53 1 MET B O 1
ATOM 1784 N N . THR B 1 2 ? -11.945 -31.922 -3.154 1 74.06 2 THR B N 1
ATOM 1785 C CA . THR B 1 2 ? -12.273 -30.625 -2.592 1 74.06 2 THR B CA 1
ATOM 1786 C C . THR B 1 2 ? -12.07 -29.516 -3.627 1 74.06 2 THR B C 1
ATOM 1788 O O . THR B 1 2 ? -11.141 -29.578 -4.426 1 74.06 2 THR B O 1
ATOM 1791 N N . ASP B 1 3 ? -13.031 -28.828 -3.84 1 92.81 3 ASP B N 1
ATOM 1792 C CA . ASP B 1 3 ? -13 -27.734 -4.809 1 92.81 3 ASP B CA 1
ATOM 1793 C C . ASP B 1 3 ? -11.844 -26.781 -4.523 1 92.81 3 ASP B C 1
ATOM 1795 O O . ASP B 1 3 ? -11.602 -26.422 -3.369 1 92.81 3 ASP B O 1
ATOM 1799 N N . PRO B 1 4 ? -11.016 -26.547 -5.543 1 97.69 4 PRO B N 1
ATOM 1800 C CA . PRO B 1 4 ? -9.906 -25.609 -5.336 1 97.69 4 PRO B CA 1
ATOM 1801 C C . PRO B 1 4 ? -10.375 -24.234 -4.879 1 97.69 4 PRO B C 1
ATOM 1803 O O . PRO B 1 4 ? -11.5 -23.828 -5.176 1 97.69 4 PRO B O 1
ATOM 1806 N N . VAL B 1 5 ? -9.547 -23.594 -4.094 1 98.06 5 VAL B N 1
ATOM 1807 C CA . VAL B 1 5 ? -9.82 -22.219 -3.668 1 98.06 5 VAL B CA 1
ATOM 1808 C C . VAL B 1 5 ? -9.609 -21.266 -4.84 1 98.06 5 VAL B C 1
ATOM 1810 O O . VAL B 1 5 ? -10.359 -20.312 -5.008 1 98.06 5 VAL B O 1
ATOM 1813 N N . LEU B 1 6 ? -8.57 -21.5 -5.664 1 98.31 6 LEU B N 1
ATOM 1814 C CA . LEU B 1 6 ? -8.234 -20.719 -6.852 1 98.31 6 LEU B CA 1
ATOM 1815 C C . LEU B 1 6 ? -7.945 -21.641 -8.039 1 98.31 6 LEU B C 1
ATOM 1817 O O . LEU B 1 6 ? -7.277 -22.656 -7.887 1 98.31 6 LEU B O 1
ATOM 1821 N N . SER B 1 7 ? -8.477 -21.266 -9.133 1 98.31 7 SER B N 1
ATOM 1822 C CA . SER B 1 7 ? -8.18 -22.016 -10.344 1 98.31 7 SER B CA 1
ATOM 1823 C C . SER B 1 7 ? -8.07 -21.094 -11.555 1 98.31 7 SER B C 1
ATOM 1825 O O . SER B 1 7 ? -8.914 -20.234 -11.758 1 98.31 7 SER B O 1
ATOM 1827 N N . LEU B 1 8 ? -7.027 -21.172 -12.266 1 98.31 8 LEU B N 1
ATOM 1828 C CA . LEU B 1 8 ? -6.852 -20.672 -13.617 1 98.31 8 LEU B CA 1
ATOM 1829 C C . LEU B 1 8 ? -6.992 -21.797 -14.641 1 98.31 8 LEU B C 1
ATOM 1831 O O . LEU B 1 8 ? -6.227 -22.75 -14.617 1 98.31 8 LEU B O 1
ATOM 1835 N N . ASN B 1 9 ? -7.965 -21.688 -15.461 1 98.31 9 ASN B N 1
ATOM 1836 C CA . ASN B 1 9 ? -8.289 -22.781 -16.375 1 98.31 9 ASN B CA 1
ATOM 1837 C C . ASN B 1 9 ? -8.016 -22.406 -17.828 1 98.31 9 ASN B C 1
ATOM 1839 O O . ASN B 1 9 ? -8.742 -21.609 -18.406 1 98.31 9 ASN B O 1
ATOM 1843 N N . ASN B 1 10 ? -6.98 -23.094 -18.438 1 98.12 10 ASN B N 1
ATOM 1844 C CA . ASN B 1 10 ? -6.645 -22.922 -19.844 1 98.12 10 ASN B CA 1
ATOM 1845 C C . ASN B 1 10 ? -6.609 -21.438 -20.219 1 98.12 10 ASN B C 1
ATOM 1847 O O . ASN B 1 10 ? -7.219 -21.031 -21.219 1 98.12 10 ASN B O 1
ATOM 1851 N N . LEU B 1 11 ? -5.887 -20.719 -19.5 1 97.75 11 LEU B N 1
ATOM 1852 C CA . LEU B 1 11 ? -5.926 -19.266 -19.578 1 97.75 11 LEU B CA 1
ATOM 1853 C C . LEU B 1 11 ? -5.062 -18.766 -20.734 1 97.75 11 LEU B C 1
ATOM 1855 O O . LEU B 1 11 ? -3.906 -19.172 -20.875 1 97.75 11 LEU B O 1
ATOM 1859 N N . ARG B 1 12 ? -5.613 -18.047 -21.578 1 97.38 12 ARG B N 1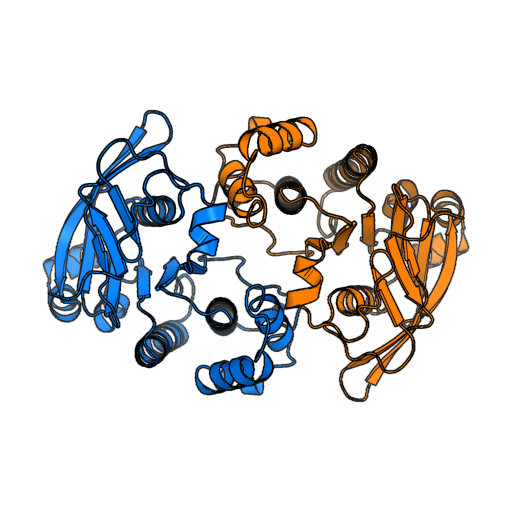
ATOM 1860 C CA . ARG B 1 12 ? -4.914 -17.234 -22.562 1 97.38 12 ARG B CA 1
ATOM 1861 C C . ARG B 1 12 ? -5.129 -15.742 -22.297 1 97.38 12 ARG B C 1
ATOM 1863 O O . ARG B 1 12 ? -6.27 -15.289 -22.156 1 97.38 12 ARG B O 1
ATOM 1870 N N . ALA B 1 13 ? -4.043 -15.031 -22.141 1 96.12 13 ALA B N 1
ATOM 1871 C CA . ALA B 1 13 ? -4.129 -13.633 -21.75 1 96.12 13 ALA B CA 1
ATOM 1872 C C . ALA B 1 13 ? -2.855 -12.875 -22.125 1 96.12 13 ALA B C 1
ATOM 1874 O O . ALA B 1 13 ? -1.816 -13.492 -22.375 1 96.12 13 ALA B O 1
ATOM 1875 N N . GLY B 1 14 ? -2.951 -11.617 -22.141 1 92.5 14 GLY B N 1
ATOM 1876 C CA . GLY B 1 14 ? -1.812 -10.766 -22.438 1 92.5 14 GLY B CA 1
ATOM 1877 C C . GLY B 1 14 ? -2.148 -9.289 -22.406 1 92.5 14 GLY B C 1
ATOM 1878 O O . GLY B 1 14 ? -3.049 -8.867 -21.672 1 92.5 14 GLY B O 1
ATOM 1879 N N . TYR B 1 15 ? -1.267 -8.523 -23.062 1 86.88 15 TYR B N 1
ATOM 1880 C CA . TYR B 1 15 ? -1.398 -7.07 -23.109 1 86.88 15 TYR B CA 1
ATOM 1881 C C . TYR B 1 15 ? -1.64 -6.582 -24.531 1 86.88 15 TYR B C 1
ATOM 1883 O O . TYR B 1 15 ? -0.847 -6.863 -25.422 1 86.88 15 TYR B O 1
ATOM 1891 N N . GLY B 1 16 ? -2.736 -5.754 -24.641 1 83.38 16 GLY B N 1
ATOM 1892 C CA . GLY B 1 16 ? -3.037 -5.324 -26 1 83.38 16 GLY B CA 1
ATOM 1893 C C . GLY B 1 16 ? -3.252 -6.48 -26.969 1 83.38 16 GLY B C 1
ATOM 1894 O O . GLY B 1 16 ? -4.109 -7.336 -26.734 1 83.38 16 GLY B O 1
ATOM 1895 N N . GLN B 1 17 ? -2.365 -6.48 -27.922 1 85.94 17 GLN B N 1
ATOM 1896 C CA . GLN B 1 17 ? -2.482 -7.52 -28.938 1 85.94 17 GLN B CA 1
ATOM 1897 C C . GLN B 1 17 ? -1.488 -8.648 -28.672 1 85.94 17 GLN B C 1
ATOM 1899 O O . GLN B 1 17 ? -1.487 -9.656 -29.391 1 85.94 17 GLN B O 1
ATOM 1904 N N . THR B 1 18 ? -0.706 -8.523 -27.703 1 90.81 18 THR B N 1
ATOM 1905 C CA . THR B 1 18 ? 0.33 -9.516 -27.438 1 90.81 18 THR B CA 1
ATOM 1906 C C . THR B 1 18 ? -0.142 -10.523 -26.391 1 90.81 18 THR B C 1
ATOM 1908 O O . THR B 1 18 ? -0.482 -10.141 -25.266 1 90.81 18 THR B O 1
ATOM 1911 N N . GLU B 1 19 ? -0.105 -11.719 -26.797 1 94.56 19 GLU B N 1
ATOM 1912 C CA . GLU B 1 19 ? -0.449 -12.797 -25.875 1 94.56 19 GLU B CA 1
ATOM 1913 C C . GLU B 1 19 ? 0.774 -13.258 -25.094 1 94.56 19 GLU B C 1
ATOM 1915 O O . GLU B 1 19 ? 1.819 -13.555 -25.672 1 94.56 19 GLU B O 1
ATOM 1920 N N . ILE B 1 20 ? 0.71 -13.32 -23.781 1 95.88 20 ILE B N 1
ATOM 1921 C CA . ILE B 1 20 ? 1.822 -13.703 -22.922 1 95.88 20 ILE B CA 1
ATOM 1922 C C . ILE B 1 20 ? 1.552 -15.078 -22.297 1 95.88 20 ILE B C 1
ATOM 1924 O O . ILE B 1 20 ? 2.461 -15.898 -22.172 1 95.88 20 ILE B O 1
ATOM 1928 N N . LEU B 1 21 ? 0.331 -15.281 -21.828 1 97.56 21 LEU B N 1
ATOM 1929 C CA . LEU B 1 21 ? -0.066 -16.578 -21.281 1 97.56 21 LEU B CA 1
ATOM 1930 C C . LEU B 1 21 ? -0.727 -17.438 -22.359 1 97.56 21 LEU B C 1
ATOM 1932 O O . LEU B 1 21 ? -1.656 -17 -23.031 1 97.56 21 LEU B O 1
ATOM 1936 N N . HIS B 1 22 ? -0.227 -18.594 -22.5 1 97.12 22 HIS B N 1
ATOM 1937 C CA . HIS B 1 22 ? -0.664 -19.531 -23.531 1 97.12 22 HIS B CA 1
ATOM 1938 C C . HIS B 1 22 ? -1.212 -20.812 -22.922 1 97.12 22 HIS B C 1
ATOM 1940 O O . HIS B 1 22 ? -0.46 -21.766 -22.672 1 97.12 22 HIS B O 1
ATOM 1946 N N . ASP B 1 23 ? -2.514 -20.875 -22.703 1 96.88 23 ASP B N 1
ATOM 1947 C CA . ASP B 1 23 ? -3.205 -22.062 -22.188 1 96.88 23 ASP B CA 1
ATOM 1948 C C . ASP B 1 23 ? -2.67 -22.469 -20.812 1 96.88 23 ASP B C 1
ATOM 1950 O O . ASP B 1 23 ? -2.312 -23.625 -20.609 1 96.88 23 ASP B O 1
ATOM 1954 N N . LEU B 1 24 ? -2.566 -21.516 -19.922 1 97.69 24 LEU B N 1
ATOM 1955 C CA . LEU B 1 24 ? -2.051 -21.719 -18.562 1 97.69 24 LEU B CA 1
ATOM 1956 C C . LEU B 1 24 ? -3.139 -22.25 -17.641 1 97.69 24 LEU B C 1
ATOM 1958 O O . LEU B 1 24 ? -4.25 -21.719 -17.609 1 97.69 24 LEU B O 1
ATOM 1962 N N . SER B 1 25 ? -2.822 -23.344 -16.953 1 98.25 25 SER B N 1
ATOM 1963 C CA . SER B 1 25 ? -3.732 -23.875 -15.945 1 98.25 25 SER B CA 1
ATOM 1964 C C . SER B 1 25 ? -3.023 -24.047 -14.609 1 98.25 25 SER B C 1
ATOM 1966 O O . SER B 1 25 ? -1.974 -24.688 -14.539 1 98.25 25 SER B O 1
ATOM 1968 N N . ILE B 1 26 ? -3.568 -23.453 -13.578 1 98.19 26 ILE B N 1
ATOM 1969 C CA . ILE B 1 26 ? -3.07 -23.531 -12.203 1 98.19 26 ILE B CA 1
ATOM 1970 C C . ILE B 1 26 ? -4.242 -23.656 -11.234 1 98.19 26 ILE B C 1
ATOM 1972 O O . ILE B 1 26 ? -5.277 -23 -11.422 1 98.19 26 ILE B O 1
ATOM 1976 N N . TYR B 1 27 ? -4.121 -24.453 -10.234 1 98.25 27 TYR B N 1
ATOM 1977 C CA . TYR B 1 27 ? -5.117 -24.422 -9.164 1 98.25 27 TYR B CA 1
ATOM 1978 C C . TYR B 1 27 ? -4.449 -24.562 -7.797 1 98.25 27 TYR B C 1
ATOM 1980 O O . TYR B 1 27 ? -3.322 -25.047 -7.695 1 98.25 27 TYR B O 1
ATOM 1988 N N . VAL B 1 28 ? -5.078 -24.094 -6.812 1 98.56 28 VAL B N 1
ATOM 1989 C CA . VAL B 1 28 ? -4.664 -24.172 -5.414 1 98.56 28 VAL B CA 1
ATOM 1990 C C . VAL B 1 28 ? -5.801 -24.75 -4.574 1 98.56 28 VAL B C 1
ATOM 1992 O O . VAL B 1 28 ? -6.906 -24.203 -4.559 1 98.56 28 VAL B O 1
ATOM 1995 N N . ASN B 1 29 ? -5.586 -25.828 -3.891 1 98.12 29 ASN B N 1
ATOM 1996 C CA . ASN B 1 29 ? -6.562 -26.406 -2.982 1 98.12 29 ASN B CA 1
ATOM 1997 C C . ASN B 1 29 ? -6.516 -25.766 -1.604 1 98.12 29 ASN B C 1
ATOM 1999 O O . ASN B 1 29 ? -5.586 -25.016 -1.3 1 98.12 29 ASN B O 1
ATOM 2003 N N . PRO B 1 30 ? -7.562 -25.984 -0.814 1 96.88 30 PRO B N 1
ATOM 2004 C CA . PRO B 1 30 ? -7.453 -25.547 0.58 1 96.88 30 PRO B CA 1
ATOM 2005 C C . PRO B 1 30 ? -6.23 -26.141 1.287 1 96.88 30 PRO B C 1
ATOM 2007 O O . PRO B 1 30 ? -5.852 -27.281 1.035 1 96.88 30 PRO B O 1
ATOM 2010 N N . ASN B 1 31 ? -5.578 -25.312 2.121 1 95.44 31 ASN B N 1
ATOM 2011 C CA . ASN B 1 31 ? -4.445 -25.719 2.943 1 95.44 31 ASN B CA 1
ATOM 2012 C C . ASN B 1 31 ? -3.289 -26.234 2.09 1 95.44 31 ASN B C 1
ATOM 2014 O O . ASN B 1 31 ? -2.686 -27.266 2.402 1 95.44 31 ASN B O 1
ATOM 2018 N N . GLU B 1 32 ? -3.053 -25.594 1.022 1 98.06 32 GLU B N 1
ATOM 2019 C CA . GLU B 1 32 ? -1.999 -26 0.095 1 98.06 32 GLU B CA 1
ATOM 2020 C C . GLU B 1 32 ? -1.066 -24.828 -0.219 1 98.06 32 GLU B C 1
ATOM 2022 O O . GLU B 1 32 ? -1.503 -23.688 -0.283 1 98.06 32 GLU B O 1
ATOM 2027 N N . ILE B 1 33 ? 0.188 -25.141 -0.382 1 98.62 33 ILE B N 1
ATOM 2028 C CA . ILE B 1 33 ? 1.157 -24.219 -0.964 1 98.62 33 ILE B CA 1
ATOM 2029 C C . ILE B 1 33 ? 1.466 -24.641 -2.402 1 98.62 33 ILE B C 1
ATOM 2031 O O . ILE B 1 33 ? 1.897 -25.766 -2.648 1 98.62 33 ILE B O 1
ATOM 2035 N N . VAL B 1 34 ? 1.215 -23.766 -3.312 1 98.69 34 VAL B N 1
ATOM 2036 C CA . VAL B 1 34 ? 1.535 -24 -4.715 1 98.69 34 VAL B CA 1
ATOM 2037 C C . VAL B 1 34 ? 2.582 -22.984 -5.184 1 98.69 34 VAL B C 1
ATOM 2039 O O . VAL B 1 34 ? 2.443 -21.781 -4.953 1 98.69 34 VAL B O 1
ATOM 2042 N N . ALA B 1 35 ? 3.604 -23.5 -5.805 1 98.19 35 ALA B N 1
ATOM 2043 C CA . ALA B 1 35 ? 4.664 -22.641 -6.332 1 98.19 35 ALA B CA 1
ATOM 2044 C C . ALA B 1 35 ? 4.613 -22.578 -7.855 1 98.19 35 ALA B C 1
ATOM 2046 O O . ALA B 1 35 ? 4.406 -23.594 -8.523 1 98.19 35 ALA B O 1
ATOM 2047 N N . VAL B 1 36 ? 4.684 -21.406 -8.305 1 97.75 36 VAL B N 1
ATOM 2048 C CA . VAL B 1 36 ? 4.906 -21.172 -9.727 1 97.75 36 VAL B CA 1
ATOM 2049 C C . VAL B 1 36 ? 6.336 -20.672 -9.945 1 97.75 36 VAL B C 1
ATOM 2051 O O . VAL B 1 36 ? 6.707 -19.594 -9.477 1 97.75 36 VAL B O 1
ATOM 2054 N N . ILE B 1 37 ? 7.078 -21.469 -10.641 1 96.31 37 ILE B N 1
ATOM 2055 C CA . ILE B 1 37 ? 8.477 -21.125 -10.859 1 96.31 37 ILE B CA 1
ATOM 2056 C C . ILE B 1 37 ? 8.758 -21.016 -12.352 1 96.31 37 ILE B C 1
ATOM 2058 O O . ILE B 1 37 ? 8 -21.547 -13.172 1 96.31 37 ILE B O 1
ATOM 2062 N N . GLY B 1 38 ? 9.805 -20.297 -12.703 1 93 38 GLY B N 1
ATOM 2063 C CA . GLY B 1 38 ? 10.227 -20.062 -14.078 1 93 38 GLY B CA 1
ATOM 2064 C C . GLY B 1 38 ? 11.227 -18.938 -14.211 1 93 38 GLY B C 1
ATOM 2065 O O . GLY B 1 38 ? 11.391 -18.125 -13.289 1 93 38 GLY B O 1
ATOM 2066 N N . PRO B 1 39 ? 11.906 -18.922 -15.32 1 88.94 39 PRO B N 1
ATOM 2067 C CA . PRO B 1 39 ? 12.867 -17.844 -15.539 1 88.94 39 PRO B CA 1
ATOM 2068 C C . PRO B 1 39 ? 12.195 -16.484 -15.711 1 88.94 39 PRO B C 1
ATOM 2070 O O . PRO B 1 39 ? 10.961 -16.406 -15.727 1 88.94 39 PRO B O 1
ATOM 2073 N N . ASN B 1 40 ? 13.008 -15.445 -15.711 1 86.44 40 ASN B N 1
ATOM 2074 C CA . ASN B 1 40 ? 12.477 -14.117 -15.992 1 86.44 40 ASN B CA 1
ATOM 2075 C C . ASN B 1 40 ? 11.797 -14.062 -17.359 1 86.44 40 ASN B C 1
ATOM 2077 O O . ASN B 1 40 ? 12.305 -14.625 -18.328 1 86.44 40 ASN B O 1
ATOM 2081 N N . GLY B 1 41 ? 10.641 -13.516 -17.375 1 88.5 41 GLY B N 1
ATOM 2082 C CA . GLY B 1 41 ? 9.922 -13.406 -18.641 1 88.5 41 GLY B CA 1
ATOM 2083 C C . GLY B 1 41 ? 9.031 -14.594 -18.922 1 88.5 41 GLY B C 1
ATOM 2084 O O . GLY B 1 41 ? 8.352 -14.641 -19.953 1 88.5 41 GLY B O 1
ATOM 2085 N N . ALA B 1 42 ? 8.945 -15.492 -18.016 1 92 42 ALA B N 1
ATOM 2086 C CA . ALA B 1 42 ? 8.211 -16.734 -18.25 1 92 42 ALA B CA 1
ATOM 2087 C C . ALA B 1 42 ? 6.707 -16.516 -18.141 1 92 42 ALA B C 1
ATOM 2089 O O . ALA B 1 42 ? 5.914 -17.391 -18.5 1 92 42 ALA B O 1
ATOM 2090 N N . GLY B 1 43 ? 6.262 -15.359 -17.594 1 93.5 43 GLY B N 1
ATOM 2091 C CA . GLY B 1 43 ? 4.844 -15.07 -17.469 1 93.5 43 GLY B CA 1
ATOM 2092 C C . GLY B 1 43 ? 4.336 -15.141 -16.031 1 93.5 43 GLY B C 1
ATOM 2093 O O . GLY B 1 43 ? 3.131 -15.07 -15.797 1 93.5 43 GLY B O 1
ATOM 2094 N N . LYS B 1 44 ? 5.215 -15.305 -15.086 1 94.31 44 LYS B N 1
ATOM 2095 C CA . LYS B 1 44 ? 4.824 -15.469 -13.695 1 94.31 44 LYS B CA 1
ATOM 2096 C C . LYS B 1 44 ? 4.016 -14.273 -13.203 1 94.31 44 LYS B C 1
ATOM 2098 O O . LYS B 1 44 ? 2.92 -14.438 -12.664 1 94.31 44 LYS B O 1
ATOM 2103 N N . SER B 1 45 ? 4.598 -13.109 -13.422 1 92.31 45 SER B N 1
ATOM 2104 C CA . SER B 1 45 ? 3.914 -11.898 -12.969 1 92.31 45 SER B CA 1
ATOM 2105 C C . SER B 1 45 ? 2.619 -11.68 -13.742 1 92.31 45 SER B C 1
ATOM 2107 O O . SER B 1 45 ? 1.64 -11.172 -13.188 1 92.31 45 SER B O 1
ATOM 2109 N N . THR B 1 46 ? 2.592 -12.016 -15 1 93.69 46 THR B N 1
ATOM 2110 C CA . THR B 1 46 ? 1.389 -11.914 -15.812 1 93.69 46 THR B CA 1
ATOM 2111 C C . THR B 1 46 ? 0.293 -12.836 -15.289 1 93.69 46 THR B C 1
ATOM 2113 O O . THR B 1 46 ? -0.878 -12.453 -15.234 1 93.69 46 THR B O 1
ATOM 2116 N N . ALA B 1 47 ? 0.689 -14.016 -14.875 1 95.38 47 ALA B N 1
ATOM 2117 C CA . ALA B 1 47 ? -0.263 -14.93 -14.258 1 95.38 47 ALA B CA 1
ATOM 2118 C C . ALA B 1 47 ? -0.85 -14.336 -12.977 1 95.38 47 ALA B C 1
ATOM 2120 O O . ALA B 1 47 ? -2.059 -14.422 -12.742 1 95.38 47 ALA B O 1
ATOM 2121 N N . MET B 1 48 ? 0.015 -13.766 -12.188 1 94.81 48 MET B N 1
ATOM 2122 C CA . MET B 1 48 ? -0.438 -13.117 -10.961 1 94.81 48 MET B CA 1
ATOM 2123 C C . MET B 1 48 ? -1.432 -12 -11.266 1 94.81 48 MET B C 1
ATOM 2125 O O . MET B 1 48 ? -2.465 -11.891 -10.602 1 94.81 48 MET B O 1
ATOM 2129 N N . LYS B 1 49 ? -1.202 -11.242 -12.266 1 94.88 49 LYS B N 1
ATOM 2130 C CA . LYS B 1 49 ? -2.076 -10.148 -12.688 1 94.88 49 LYS B CA 1
ATOM 2131 C C . LYS B 1 49 ? -3.434 -10.672 -13.141 1 94.88 49 LYS B C 1
ATOM 2133 O O . LYS B 1 49 ? -4.457 -10.016 -12.945 1 94.88 49 LYS B O 1
ATOM 2138 N N . ALA B 1 50 ? -3.385 -11.836 -13.75 1 95.81 50 ALA B N 1
ATOM 2139 C CA . ALA B 1 50 ? -4.641 -12.453 -14.164 1 95.81 50 ALA B CA 1
ATOM 2140 C C . ALA B 1 50 ? -5.539 -12.727 -12.961 1 95.81 50 ALA B C 1
ATOM 2142 O O . ALA B 1 50 ? -6.746 -12.469 -13.008 1 95.81 50 ALA B O 1
ATOM 2143 N N . VAL B 1 51 ? -4.941 -13.164 -11.93 1 96 51 VAL B N 1
ATOM 2144 C CA . VAL B 1 51 ? -5.695 -13.445 -10.711 1 96 51 VAL B CA 1
ATOM 2145 C C . VAL B 1 51 ? -6.25 -12.148 -10.125 1 96 51 VAL B C 1
ATOM 2147 O O . VAL B 1 51 ? -7.383 -12.117 -9.648 1 96 51 VAL B O 1
ATOM 2150 N N . LEU B 1 52 ? -5.512 -11.078 -10.234 1 94.88 52 LEU B N 1
ATOM 2151 C CA . LEU B 1 52 ? -5.859 -9.812 -9.594 1 94.88 52 LEU B CA 1
ATOM 2152 C C . LEU B 1 52 ? -6.863 -9.031 -10.43 1 94.88 52 LEU B C 1
ATOM 2154 O O . LEU B 1 52 ? -7.336 -7.973 -10.016 1 94.88 52 LEU B O 1
ATOM 2158 N N . GLY B 1 53 ? -7.164 -9.508 -11.625 1 93.56 53 GLY B N 1
ATOM 2159 C CA . GLY B 1 53 ? -8.102 -8.82 -12.492 1 93.56 53 GLY B CA 1
ATOM 2160 C C . GLY B 1 53 ? -7.477 -7.668 -13.258 1 93.56 53 GLY B C 1
ATOM 2161 O O . GLY B 1 53 ? -8.164 -6.707 -13.609 1 93.56 53 GLY B O 1
ATOM 2162 N N . LEU B 1 54 ? -6.246 -7.805 -13.5 1 93 54 LEU B N 1
ATOM 2163 C CA . LEU B 1 54 ? -5.508 -6.703 -14.109 1 93 54 LEU B CA 1
ATOM 2164 C C . LEU B 1 54 ? -5.137 -7.031 -15.547 1 93 54 LEU B C 1
ATOM 2166 O O . LEU B 1 54 ? -4.422 -6.266 -16.203 1 93 54 LEU B O 1
ATOM 2170 N N . LEU B 1 55 ? -5.535 -8.188 -16.062 1 92.5 55 LEU B N 1
ATOM 2171 C CA . LEU B 1 55 ? -5.219 -8.617 -17.422 1 92.5 55 LEU B CA 1
ATOM 2172 C C . LEU B 1 55 ? -6.488 -8.828 -18.234 1 92.5 55 LEU B C 1
ATOM 2174 O O . LEU B 1 55 ? -7.523 -9.211 -17.688 1 92.5 55 LEU B O 1
ATOM 2178 N N . ASN B 1 56 ? -6.328 -8.594 -19.516 1 89.5 56 ASN B N 1
ATOM 2179 C CA . ASN B 1 56 ? -7.383 -9.008 -20.438 1 89.5 56 ASN B CA 1
ATOM 2180 C C . ASN B 1 56 ? -7.285 -10.492 -20.766 1 89.5 56 ASN B C 1
ATOM 2182 O O . ASN B 1 56 ? -6.324 -10.93 -21.406 1 89.5 56 ASN B O 1
ATOM 2186 N N . ILE B 1 57 ? -8.25 -11.188 -20.312 1 95.5 57 ILE B N 1
ATOM 2187 C CA . ILE B 1 57 ? -8.281 -12.625 -20.562 1 95.5 57 ILE B CA 1
ATOM 2188 C C . ILE B 1 57 ? -9.102 -12.914 -21.812 1 95.5 57 ILE B C 1
ATOM 2190 O O . ILE B 1 57 ? -10.281 -12.57 -21.891 1 95.5 57 ILE B O 1
ATOM 2194 N N . THR B 1 58 ? -8.484 -13.523 -22.812 1 96 58 THR B N 1
ATOM 2195 C CA . THR B 1 58 ? -9.133 -13.773 -24.094 1 96 58 THR B CA 1
ATOM 2196 C C . THR B 1 58 ? -9.781 -15.148 -24.109 1 96 58 THR B C 1
ATOM 2198 O O . THR B 1 58 ? -10.781 -15.367 -24.797 1 96 58 THR B O 1
ATOM 2201 N N . GLU B 1 59 ? -9.227 -16.062 -23.469 1 97.56 59 GLU B N 1
ATOM 2202 C CA . GLU B 1 59 ? -9.773 -17.406 -23.344 1 97.56 59 GLU B CA 1
ATOM 2203 C C . GLU B 1 59 ? -9.516 -17.969 -21.938 1 97.56 59 GLU B C 1
ATOM 2205 O O . GLU B 1 59 ? -8.547 -17.578 -21.281 1 97.56 59 GLU B O 1
ATOM 2210 N N . GLY B 1 60 ? -10.398 -18.891 -21.5 1 98.31 60 GLY B N 1
ATOM 2211 C CA . GLY B 1 60 ? -10.25 -19.531 -20.188 1 98.31 60 GLY B CA 1
ATOM 2212 C C . GLY B 1 60 ? -10.984 -18.797 -19.094 1 98.31 60 GLY B C 1
ATOM 2213 O O . GLY B 1 60 ? -11.852 -17.953 -19.359 1 98.31 60 GLY B O 1
ATOM 2214 N N . SER B 1 61 ? -10.578 -19.203 -17.828 1 98.38 61 SER B N 1
ATOM 2215 C CA . SER B 1 61 ? -11.312 -18.594 -16.719 1 98.38 61 SER B CA 1
ATOM 2216 C C . SER B 1 61 ? -10.469 -18.578 -15.445 1 98.38 61 SER B C 1
ATOM 2218 O O . SER B 1 61 ? -9.5 -19.328 -15.328 1 98.38 61 SER B O 1
ATOM 2220 N N . VAL B 1 62 ? -10.781 -17.703 -14.602 1 98 62 VAL B N 1
ATOM 2221 C CA . VAL B 1 62 ? -10.273 -17.641 -13.234 1 98 62 VAL B CA 1
ATOM 2222 C C . VAL B 1 62 ? -11.414 -17.828 -12.242 1 98 62 VAL B C 1
ATOM 2224 O O . VAL B 1 62 ? -12.438 -17.141 -12.32 1 98 62 VAL B O 1
ATOM 2227 N N . VAL B 1 63 ? -11.266 -18.781 -11.352 1 98 63 VAL B N 1
ATOM 2228 C CA . VAL B 1 63 ? -12.312 -19.094 -10.383 1 98 63 VAL B CA 1
ATOM 2229 C C . VAL B 1 63 ? -11.75 -19 -8.969 1 98 63 VAL B C 1
ATOM 2231 O O . VAL B 1 63 ? -10.672 -19.547 -8.688 1 98 63 VAL B O 1
ATOM 2234 N N . LEU B 1 64 ? -12.43 -18.312 -8.102 1 97.19 64 LEU B N 1
ATOM 2235 C CA . LEU B 1 64 ? -12.078 -18.156 -6.699 1 97.19 64 LEU B CA 1
ATOM 2236 C C . LEU B 1 64 ? -13.211 -18.641 -5.797 1 97.19 64 LEU B C 1
ATOM 2238 O O . LEU B 1 64 ? -14.328 -18.109 -5.848 1 97.19 64 LEU B O 1
ATOM 2242 N N . ASN B 1 65 ? -12.898 -19.625 -5.055 1 95.94 65 ASN B N 1
ATOM 2243 C CA . ASN B 1 65 ? -13.883 -20.219 -4.164 1 95.94 65 ASN B CA 1
ATOM 2244 C C . ASN B 1 65 ? -15.188 -20.531 -4.898 1 95.94 65 ASN B C 1
ATOM 2246 O O . ASN B 1 65 ? -16.266 -20.172 -4.426 1 95.94 65 ASN B O 1
ATOM 2250 N N . GLY B 1 66 ? -15.047 -21 -6.078 1 96.12 66 GLY B N 1
ATOM 2251 C CA . GLY B 1 66 ? -16.188 -21.438 -6.855 1 96.12 66 GLY B CA 1
ATOM 2252 C C . GLY B 1 66 ? -16.828 -20.312 -7.652 1 96.12 66 GLY B C 1
ATOM 2253 O O . GLY B 1 66 ? -17.734 -20.562 -8.453 1 96.12 66 GLY B O 1
ATOM 2254 N N . GLU B 1 67 ? -16.438 -19.141 -7.504 1 96.31 67 GLU B N 1
ATOM 2255 C CA . GLU B 1 67 ? -16.984 -18 -8.234 1 96.31 67 GLU B CA 1
ATOM 2256 C C . GLU B 1 67 ? -16.094 -17.625 -9.414 1 96.31 67 GLU B C 1
ATOM 2258 O O . GLU B 1 67 ? -14.883 -17.484 -9.266 1 96.31 67 GLU B O 1
ATOM 2263 N N . ASP B 1 68 ? -16.719 -17.516 -10.539 1 97.56 68 ASP B N 1
ATOM 2264 C CA . ASP B 1 68 ? -16 -17.062 -11.727 1 97.56 68 ASP B CA 1
ATOM 2265 C C . ASP B 1 68 ? -15.664 -15.57 -11.633 1 97.56 68 ASP B C 1
ATOM 2267 O O . ASP B 1 68 ? -16.562 -14.727 -11.586 1 97.56 68 ASP B O 1
ATOM 2271 N N . ILE B 1 69 ? -14.336 -15.25 -11.594 1 96.12 69 ILE B N 1
ATOM 2272 C CA . ILE B 1 69 ? -13.93 -13.859 -11.453 1 96.12 69 ILE B CA 1
ATOM 2273 C C . ILE B 1 69 ? -13.141 -13.422 -12.688 1 96.12 69 ILE B C 1
ATOM 2275 O O . ILE B 1 69 ? -12.344 -12.484 -12.625 1 96.12 69 ILE B O 1
ATOM 2279 N N . THR B 1 70 ? -13.305 -14.039 -13.805 1 97.06 70 THR B N 1
ATOM 2280 C CA . THR B 1 70 ? -12.539 -13.828 -15.031 1 97.06 70 THR B CA 1
ATOM 2281 C C . THR B 1 70 ? -12.609 -12.375 -15.469 1 97.06 70 THR B C 1
ATOM 2283 O O . THR B 1 70 ? -11.594 -11.797 -15.883 1 97.06 70 THR B O 1
ATOM 2286 N N . ASP B 1 71 ? -13.711 -11.781 -15.344 1 92.31 71 ASP B N 1
ATOM 2287 C CA . ASP B 1 71 ? -13.914 -10.422 -15.844 1 92.31 71 ASP B CA 1
ATOM 2288 C C . ASP B 1 71 ? -14.141 -9.445 -14.688 1 92.31 71 ASP B C 1
ATOM 2290 O O . ASP B 1 71 ? -14.68 -8.352 -14.891 1 92.31 71 ASP B O 1
ATOM 2294 N N . THR B 1 72 ? -13.781 -9.867 -13.531 1 90.88 72 THR B N 1
ATOM 2295 C CA . THR B 1 72 ? -13.961 -9.008 -12.359 1 90.88 72 THR B CA 1
ATOM 2296 C C . THR B 1 72 ? -12.812 -8.008 -12.25 1 90.88 72 THR B C 1
ATOM 2298 O O . THR B 1 72 ? -11.641 -8.391 -12.32 1 90.88 72 THR B O 1
ATOM 2301 N N . PRO B 1 73 ? -13.156 -6.77 -12.094 1 88.31 73 PRO B N 1
ATOM 2302 C CA . PRO B 1 73 ? -12.094 -5.77 -11.945 1 88.31 73 PRO B CA 1
ATOM 2303 C C . PRO B 1 73 ? -11.297 -5.938 -10.656 1 88.31 73 PRO B C 1
ATOM 2305 O O . PRO B 1 73 ? -11.789 -6.539 -9.695 1 88.31 73 PRO B O 1
ATOM 2308 N N . ALA B 1 74 ? -10.109 -5.406 -10.633 1 87.44 74 ALA B N 1
ATOM 2309 C CA . ALA B 1 74 ? -9.133 -5.59 -9.57 1 87.44 74 ALA B CA 1
ATOM 2310 C C . ALA B 1 74 ? -9.719 -5.207 -8.211 1 87.44 74 ALA B C 1
ATOM 2312 O O . ALA B 1 74 ? -9.531 -5.918 -7.223 1 87.44 74 ALA B O 1
ATOM 2313 N N . GLN B 1 75 ? -10.43 -4.102 -8.141 1 81.06 75 GLN B N 1
ATOM 2314 C CA . GLN B 1 75 ? -11 -3.602 -6.891 1 81.06 75 GLN B CA 1
ATOM 2315 C C . GLN B 1 75 ? -11.922 -4.637 -6.25 1 81.06 75 GLN B C 1
ATOM 2317 O O . GLN B 1 75 ? -11.906 -4.812 -5.027 1 81.06 75 GLN B O 1
ATOM 2322 N N . LYS B 1 76 ? -12.672 -5.332 -7.023 1 85.62 76 LYS B N 1
ATOM 2323 C CA . LYS B 1 76 ? -13.633 -6.312 -6.531 1 85.62 76 LYS B CA 1
ATOM 2324 C C . LYS B 1 76 ? -12.945 -7.625 -6.168 1 85.62 76 LYS B C 1
ATOM 2326 O O . LYS B 1 76 ? -13.391 -8.336 -5.262 1 85.62 76 LYS B O 1
ATOM 2331 N N . VAL B 1 77 ? -11.891 -7.895 -6.895 1 88.5 77 VAL B N 1
ATOM 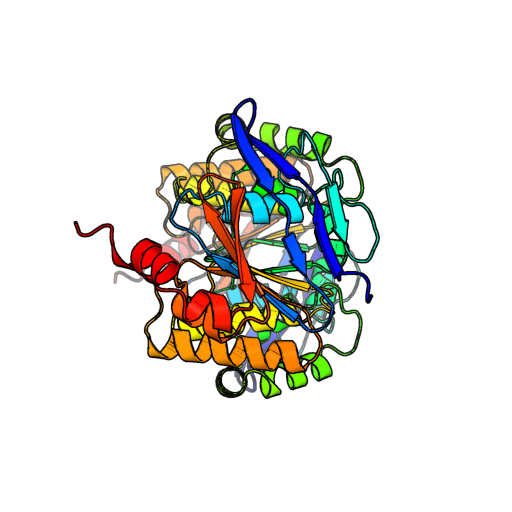2332 C CA . VAL B 1 77 ? -11.156 -9.125 -6.641 1 88.5 77 VAL B CA 1
ATOM 2333 C C . VAL B 1 77 ? -10.555 -9.094 -5.238 1 88.5 77 VAL B C 1
ATOM 2335 O O . VAL B 1 77 ? -10.664 -10.062 -4.484 1 88.5 77 VAL B O 1
ATOM 2338 N N . ILE B 1 78 ? -10 -7.965 -4.816 1 82.19 78 ILE B N 1
ATOM 2339 C CA . ILE B 1 78 ? -9.359 -7.816 -3.514 1 82.19 78 ILE B CA 1
ATOM 2340 C C . ILE B 1 78 ? -10.398 -7.969 -2.406 1 82.19 78 ILE B C 1
ATOM 2342 O O . ILE B 1 78 ? -10.125 -8.586 -1.372 1 82.19 78 ILE B O 1
ATOM 2346 N N . GLU B 1 79 ? -11.516 -7.516 -2.6 1 83.81 79 GLU B N 1
ATOM 2347 C CA . GLU B 1 79 ? -12.602 -7.582 -1.62 1 83.81 79 GLU B CA 1
ATOM 2348 C C . GLU B 1 79 ? -13.047 -9.023 -1.394 1 83.81 79 GLU B C 1
ATOM 2350 O O . GLU B 1 79 ? -13.727 -9.32 -0.407 1 83.81 79 GLU B O 1
ATOM 2355 N N . ARG B 1 80 ? -12.641 -9.875 -2.303 1 88.94 80 ARG B N 1
ATOM 2356 C CA . ARG B 1 80 ? -13.117 -11.25 -2.244 1 88.94 80 ARG B CA 1
ATOM 2357 C C . ARG B 1 80 ? -12.164 -12.117 -1.427 1 88.94 80 ARG B C 1
ATOM 2359 O O . ARG B 1 80 ? -12.281 -13.352 -1.424 1 88.94 80 ARG B O 1
ATOM 2366 N N . GLY B 1 81 ? -11.211 -11.461 -0.767 1 89 81 GLY B N 1
ATOM 2367 C CA . GLY B 1 81 ? -10.422 -12.203 0.209 1 89 81 GLY B CA 1
ATOM 2368 C C . GLY B 1 81 ? -9.031 -12.547 -0.285 1 89 81 GLY B C 1
ATOM 2369 O O . GLY B 1 81 ? -8.344 -13.383 0.306 1 89 81 GLY B O 1
ATOM 2370 N N . ILE B 1 82 ? -8.648 -11.992 -1.354 1 93.5 82 ILE B N 1
ATOM 2371 C CA . ILE B 1 82 ? -7.281 -12.188 -1.832 1 93.5 82 ILE B CA 1
ATOM 2372 C C . ILE B 1 82 ? -6.34 -11.227 -1.11 1 93.5 82 ILE B C 1
ATOM 2374 O O . ILE B 1 82 ? -6.578 -10.016 -1.083 1 93.5 82 ILE B O 1
ATOM 2378 N N . SER B 1 83 ? -5.371 -11.734 -0.461 1 95.19 83 SER B N 1
ATOM 2379 C CA . SER B 1 83 ? -4.262 -10.938 0.056 1 95.19 83 SER B CA 1
ATOM 2380 C C . SER B 1 83 ? -3.037 -11.047 -0.843 1 95.19 83 SER B C 1
ATOM 2382 O O . SER B 1 83 ? -2.553 -12.148 -1.112 1 95.19 83 SER B O 1
ATOM 2384 N N . TYR B 1 84 ? -2.613 -9.961 -1.295 1 95.44 84 TYR B N 1
ATOM 2385 C CA . TYR B 1 84 ? -1.499 -9.898 -2.234 1 95.44 84 TYR B CA 1
ATOM 2386 C C . TYR B 1 84 ? -0.303 -9.18 -1.617 1 95.44 84 TYR B C 1
ATOM 2388 O O . TYR B 1 84 ? -0.443 -8.086 -1.07 1 95.44 84 TYR B O 1
ATOM 2396 N N . VAL B 1 85 ? 0.866 -9.797 -1.683 1 96.88 85 VAL B N 1
ATOM 2397 C CA . VAL B 1 85 ? 2.121 -9.188 -1.253 1 96.88 85 VAL B CA 1
ATOM 2398 C C . VAL B 1 85 ? 3.055 -9.031 -2.451 1 96.88 85 VAL B C 1
ATOM 2400 O O . VAL B 1 85 ? 3.602 -10.016 -2.955 1 96.88 85 VAL B O 1
ATOM 2403 N N . PRO B 1 86 ? 3.262 -7.816 -2.883 1 94.94 86 PRO B N 1
ATOM 2404 C CA . PRO B 1 86 ? 4.203 -7.586 -3.98 1 94.94 86 PRO B CA 1
ATOM 2405 C C . PRO B 1 86 ? 5.66 -7.773 -3.561 1 94.94 86 PRO B C 1
ATOM 2407 O O . PRO B 1 86 ? 5.953 -7.879 -2.367 1 94.94 86 PRO B O 1
ATOM 2410 N N . GLN B 1 87 ? 6.461 -7.801 -4.559 1 92.44 87 GLN B N 1
ATOM 2411 C CA . GLN B 1 87 ? 7.883 -8.055 -4.332 1 92.44 87 GLN B CA 1
ATOM 2412 C C . GLN B 1 87 ? 8.523 -6.926 -3.535 1 92.44 87 GLN B C 1
ATOM 2414 O O . GLN B 1 87 ? 9.328 -7.172 -2.635 1 92.44 87 GLN B O 1
ATOM 2419 N N . THR B 1 88 ? 8.219 -5.645 -3.926 1 91.81 88 THR B N 1
ATOM 2420 C CA . THR B 1 88 ? 8.844 -4.484 -3.293 1 91.81 88 THR B CA 1
ATOM 2421 C C . THR B 1 88 ? 7.789 -3.451 -2.904 1 91.81 88 THR B C 1
ATOM 2423 O O . THR B 1 88 ? 6.609 -3.6 -3.24 1 91.81 88 THR B O 1
ATOM 2426 N N . ASN B 1 89 ? 8.289 -2.525 -2.041 1 91.56 89 ASN B N 1
ATOM 2427 C CA . ASN B 1 89 ? 7.461 -1.391 -1.637 1 91.56 89 ASN B CA 1
ATOM 2428 C C . ASN B 1 89 ? 6.176 -1.848 -0.958 1 91.56 89 ASN B C 1
ATOM 2430 O O . ASN B 1 89 ? 5.09 -1.372 -1.295 1 91.56 89 ASN B O 1
ATOM 2434 N N . ASN B 1 90 ? 6.371 -2.785 -0.047 1 94.44 90 ASN B N 1
ATOM 2435 C CA . ASN B 1 90 ? 5.188 -3.477 0.447 1 94.44 90 ASN B CA 1
ATOM 2436 C C . ASN B 1 90 ? 4.945 -3.189 1.926 1 94.44 90 ASN B C 1
ATOM 2438 O O . ASN B 1 90 ? 4.105 -3.832 2.559 1 94.44 90 ASN B O 1
ATOM 2442 N N . VAL B 1 91 ? 5.664 -2.213 2.447 1 96.56 91 VAL B N 1
ATOM 2443 C CA . VAL B 1 91 ? 5.43 -1.762 3.816 1 96.56 91 VAL B CA 1
ATOM 2444 C C . VAL B 1 91 ? 5.496 -0.238 3.877 1 96.56 91 VAL B C 1
ATOM 2446 O O . VAL B 1 91 ? 6.098 0.399 3.01 1 96.56 91 VAL B O 1
ATOM 2449 N N . PHE B 1 92 ? 4.844 0.33 4.902 1 94.25 92 PHE B N 1
ATOM 2450 C CA . PHE B 1 92 ? 5.004 1.741 5.23 1 94.25 92 PHE B CA 1
ATOM 2451 C C . PHE B 1 92 ? 6.254 1.962 6.074 1 94.25 92 PHE B C 1
ATOM 2453 O O . PHE B 1 92 ? 6.227 1.796 7.293 1 94.25 92 PHE B O 1
ATOM 2460 N N . VAL B 1 93 ? 7.297 2.469 5.469 1 94.44 93 VAL B N 1
ATOM 2461 C CA . VAL B 1 93 ? 8.617 2.439 6.094 1 94.44 93 VAL B CA 1
ATOM 2462 C C . VAL B 1 93 ? 8.664 3.441 7.246 1 94.44 93 VAL B C 1
ATOM 2464 O O . VAL B 1 93 ? 9.453 3.287 8.18 1 94.44 93 VAL B O 1
ATOM 2467 N N . ASN B 1 94 ? 7.789 4.449 7.238 1 91.19 94 ASN B N 1
ATOM 2468 C CA . ASN B 1 94 ? 7.805 5.473 8.273 1 91.19 94 ASN B CA 1
ATOM 2469 C C . ASN B 1 94 ? 6.918 5.09 9.453 1 91.19 94 ASN B C 1
ATOM 2471 O O . ASN B 1 94 ? 6.891 5.785 10.469 1 91.19 94 ASN B O 1
ATOM 2475 N N . LEU B 1 95 ? 6.219 4 9.336 1 94.38 95 LEU B N 1
ATOM 2476 C CA . LEU B 1 95 ? 5.406 3.457 10.414 1 94.38 95 LEU B CA 1
ATOM 2477 C C . LEU B 1 95 ? 6.117 2.295 11.102 1 94.38 95 LEU B C 1
ATOM 2479 O O . LEU B 1 95 ? 6.992 1.662 10.5 1 94.38 95 LEU B O 1
ATOM 2483 N N . SER B 1 96 ? 5.766 2.092 12.312 1 96.12 96 SER B N 1
ATOM 2484 C CA . SER B 1 96 ? 6.32 0.952 13.031 1 96.12 96 SER B CA 1
ATOM 2485 C C . SER B 1 96 ? 5.746 -0.362 12.516 1 96.12 96 SER B C 1
ATOM 2487 O O . SER B 1 96 ? 4.816 -0.364 11.711 1 96.12 96 SER B O 1
ATOM 2489 N N . VAL B 1 97 ? 6.352 -1.425 12.984 1 98.06 97 VAL B N 1
ATOM 2490 C CA . VAL B 1 97 ? 5.859 -2.764 12.672 1 98.06 97 VAL B CA 1
ATOM 2491 C C . VAL B 1 97 ? 4.383 -2.873 13.047 1 98.06 97 VAL B C 1
ATOM 2493 O O . VAL B 1 97 ? 3.553 -3.244 12.219 1 98.06 97 VAL B O 1
ATOM 2496 N N . GLN B 1 98 ? 4.051 -2.471 14.219 1 96.31 98 GLN B N 1
ATOM 2497 C CA . GLN B 1 98 ? 2.676 -2.602 14.695 1 96.31 98 GLN B CA 1
ATOM 2498 C C . GLN B 1 98 ? 1.73 -1.71 13.891 1 96.31 98 GLN B C 1
ATOM 2500 O O . GLN B 1 98 ? 0.626 -2.127 13.539 1 96.31 98 GLN B O 1
ATOM 2505 N N . GLU B 1 99 ? 2.139 -0.539 13.641 1 94.5 99 GLU B N 1
ATOM 2506 C CA . GLU B 1 99 ? 1.307 0.378 12.867 1 94.5 99 GLU B CA 1
ATOM 2507 C C . GLU B 1 99 ? 1.044 -0.165 11.469 1 94.5 99 GLU B C 1
ATOM 2509 O O . GLU B 1 99 ? -0.061 -0.026 10.938 1 94.5 99 GLU B O 1
ATOM 2514 N N . ASN B 1 100 ? 2.059 -0.732 10.844 1 97.12 100 ASN B N 1
ATOM 2515 C CA . ASN B 1 100 ? 1.86 -1.396 9.562 1 97.12 100 ASN B CA 1
ATOM 2516 C C . ASN B 1 100 ? 0.776 -2.465 9.648 1 97.12 100 ASN B C 1
ATOM 2518 O O . ASN B 1 100 ? -0.108 -2.527 8.789 1 97.12 100 ASN B O 1
ATOM 2522 N N . LEU B 1 101 ? 0.833 -3.279 10.695 1 96.94 101 LEU B N 1
ATOM 2523 C CA . LEU B 1 101 ? -0.145 -4.348 10.852 1 96.94 101 LEU B CA 1
ATOM 2524 C C . LEU B 1 101 ? -1.542 -3.779 11.078 1 96.94 101 LEU B C 1
ATOM 2526 O O . LEU B 1 101 ? -2.52 -4.285 10.516 1 96.94 101 LEU B O 1
ATOM 2530 N N . GLU B 1 102 ? -1.607 -2.736 11.82 1 93.69 102 GLU B N 1
ATOM 2531 C CA . GLU B 1 102 ? -2.896 -2.104 12.078 1 93.69 102 GLU B CA 1
ATOM 2532 C C . GLU B 1 102 ? -3.498 -1.534 10.797 1 93.69 102 GLU B C 1
ATOM 2534 O O . GLU B 1 102 ? -4.711 -1.616 10.578 1 93.69 102 GLU B O 1
ATOM 2539 N N . MET B 1 103 ? -2.613 -1.028 9.938 1 91.38 103 MET B N 1
ATOM 2540 C CA . MET B 1 103 ? -3.072 -0.491 8.656 1 91.38 103 MET B CA 1
ATOM 2541 C C . MET B 1 103 ? -3.584 -1.604 7.75 1 91.38 103 MET B C 1
ATOM 2543 O O . MET B 1 103 ? -4.363 -1.352 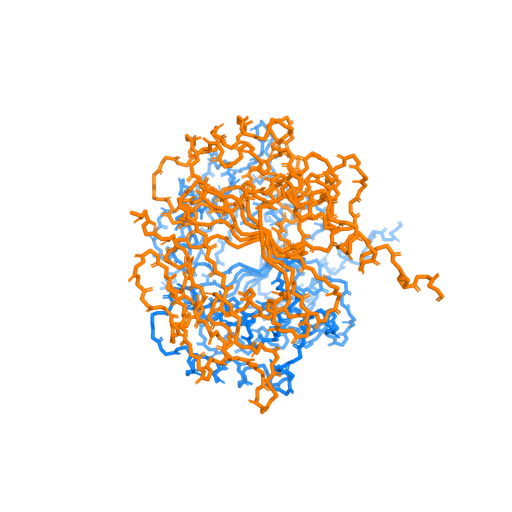6.832 1 91.38 103 MET B O 1
ATOM 2547 N N . GLY B 1 104 ? -3.154 -2.818 8.016 1 92.12 104 GLY B N 1
ATOM 2548 C CA . GLY B 1 104 ? -3.562 -3.953 7.207 1 92.12 104 GLY B CA 1
ATOM 2549 C C . GLY B 1 104 ? -4.922 -4.504 7.594 1 92.12 104 GLY B C 1
ATOM 2550 O O . GLY B 1 104 ? -5.516 -5.289 6.852 1 92.12 104 GLY B O 1
ATOM 2551 N N . ALA B 1 105 ? -5.496 -4.102 8.695 1 90.06 105 ALA B N 1
ATOM 2552 C CA . ALA B 1 105 ? -6.742 -4.652 9.227 1 90.06 105 ALA B CA 1
ATOM 2553 C C . ALA B 1 105 ? -7.953 -3.891 8.688 1 90.06 105 ALA B C 1
ATOM 2555 O O . ALA B 1 105 ? -8.93 -3.674 9.406 1 90.06 105 ALA B O 1
ATOM 2556 N N . TRP B 1 106 ? -7.926 -3.498 7.473 1 78.12 106 TRP B N 1
ATOM 2557 C CA . TRP B 1 106 ? -8.906 -2.555 6.934 1 78.12 106 TRP B CA 1
ATOM 2558 C C . TRP B 1 106 ? -10.258 -3.227 6.738 1 78.12 106 TRP B C 1
ATOM 2560 O O . TRP B 1 106 ? -11.281 -2.551 6.637 1 78.12 106 TRP B O 1
ATOM 2570 N N . THR B 1 107 ? -10.398 -4.547 6.691 1 72.19 107 THR B N 1
ATOM 2571 C CA . THR B 1 107 ? -11.688 -5.199 6.523 1 72.19 107 THR B CA 1
ATOM 2572 C C . THR B 1 107 ? -12.141 -5.855 7.824 1 72.19 107 THR B C 1
ATOM 2574 O O . THR B 1 107 ? -13.164 -6.543 7.859 1 72.19 107 THR B O 1
ATOM 2577 N N . ARG B 1 108 ? -11.383 -5.609 8.805 1 75.12 108 ARG B N 1
ATOM 2578 C CA . ARG B 1 108 ? -11.711 -6.254 10.07 1 75.12 108 ARG B CA 1
ATOM 2579 C C . ARG B 1 108 ? -12.375 -5.273 11.023 1 75.12 108 ARG B C 1
ATOM 2581 O O . ARG B 1 108 ? -11.711 -4.422 11.617 1 75.12 108 ARG B O 1
ATOM 2588 N N . PRO B 1 109 ? -13.602 -5.441 11.258 1 69.5 109 PRO B N 1
ATOM 2589 C CA . PRO B 1 109 ? -14.312 -4.477 12.109 1 69.5 109 PRO B CA 1
ATOM 2590 C C . PRO B 1 109 ? -14.008 -4.664 13.594 1 69.5 109 PRO B C 1
ATOM 2592 O O . PRO B 1 109 ? -14.062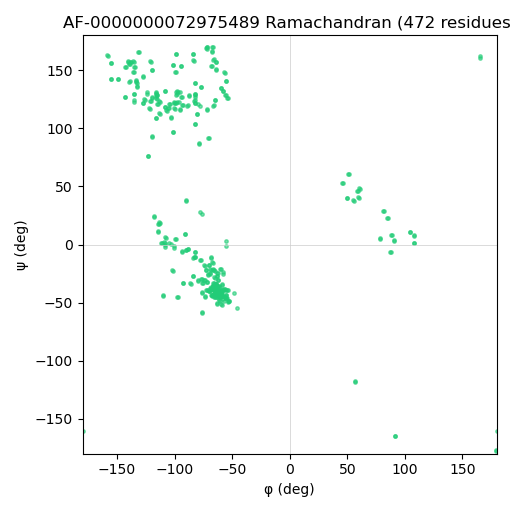 -3.703 14.359 1 69.5 109 PRO B O 1
ATOM 2595 N N . THR B 1 110 ? -13.703 -6 13.969 1 78 110 THR B N 1
ATOM 2596 C CA . THR B 1 110 ? -13.453 -6.285 15.375 1 78 110 THR B CA 1
ATOM 2597 C C . THR B 1 110 ? -12.312 -7.285 15.523 1 78 110 THR B C 1
ATOM 2599 O O . THR B 1 110 ? -11.906 -7.93 14.555 1 78 110 THR B O 1
ATOM 2602 N N . GLY B 1 111 ? -11.703 -7.285 16.688 1 87.56 111 GLY B N 1
ATOM 2603 C CA . GLY B 1 111 ? -10.734 -8.312 17.031 1 87.56 111 GLY B CA 1
ATOM 2604 C C . GLY B 1 111 ? -9.344 -8.016 16.516 1 87.56 111 GLY B C 1
ATOM 2605 O O . GLY B 1 111 ? -8.547 -8.938 16.297 1 87.56 111 GLY B O 1
ATOM 2606 N N . VAL B 1 112 ? -9.062 -6.797 16.266 1 89.38 112 VAL B N 1
ATOM 2607 C CA . VAL B 1 112 ? -7.762 -6.41 15.727 1 89.38 112 VAL B CA 1
ATOM 2608 C C . VAL B 1 112 ? -6.66 -6.781 16.719 1 89.38 112 VAL B C 1
ATOM 2610 O O . VAL B 1 112 ? -5.613 -7.297 16.328 1 89.38 112 VAL B O 1
ATOM 2613 N N . GLU B 1 113 ? -6.91 -6.527 17.984 1 91.44 113 GLU B N 1
ATOM 2614 C CA . GLU B 1 113 ? -5.914 -6.844 19 1 91.44 113 GLU B CA 1
ATOM 2615 C C . GLU B 1 113 ? -5.621 -8.344 19.047 1 91.44 113 GLU B C 1
ATOM 2617 O O . GLU B 1 113 ? -4.461 -8.75 19.125 1 91.44 113 GLU B O 1
ATOM 2622 N N . ALA B 1 114 ? -6.656 -9.109 18.984 1 94.81 114 ALA B N 1
ATOM 2623 C CA . ALA B 1 114 ? -6.477 -10.562 18.969 1 94.81 114 ALA B CA 1
ATOM 2624 C C . ALA B 1 114 ? -5.715 -11.008 17.719 1 94.81 114 ALA B C 1
ATOM 2626 O O . ALA B 1 114 ? -4.863 -11.891 17.781 1 94.81 114 ALA B O 1
ATOM 2627 N N . ARG B 1 115 ? -6.008 -10.367 16.641 1 95.5 115 ARG B N 1
ATOM 2628 C CA . ARG B 1 115 ? -5.324 -10.703 15.391 1 95.5 115 ARG B CA 1
ATOM 2629 C C . ARG B 1 115 ? -3.852 -10.305 15.453 1 95.5 115 ARG B C 1
ATOM 2631 O O . ARG B 1 115 ? -2.986 -11.039 14.961 1 95.5 115 ARG B O 1
ATOM 2638 N N . LEU B 1 116 ? -3.604 -9.164 16.078 1 96.12 116 LEU B N 1
ATOM 2639 C CA . LEU B 1 116 ? -2.221 -8.758 16.281 1 96.12 116 LEU B CA 1
ATOM 2640 C C . LEU B 1 116 ? -1.451 -9.805 17.078 1 96.12 116 LEU B C 1
ATOM 2642 O O . LEU B 1 116 ? -0.333 -10.172 16.703 1 96.12 116 LEU B O 1
ATOM 2646 N N . ASP B 1 117 ? -2.059 -10.281 18.078 1 97.12 117 ASP B N 1
ATOM 2647 C CA . ASP 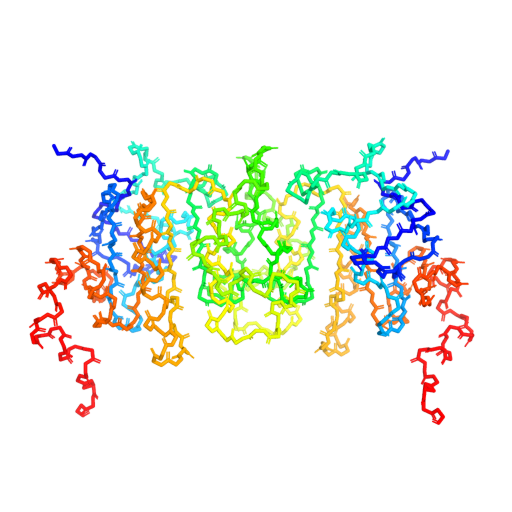B 1 117 ? -1.423 -11.305 18.891 1 97.12 117 ASP B CA 1
ATOM 2648 C C . ASP B 1 117 ? -1.139 -12.562 18.078 1 97.12 117 ASP B C 1
ATOM 2650 O O . ASP B 1 117 ? -0.068 -13.164 18.203 1 97.12 117 ASP B O 1
ATOM 2654 N N . GLU B 1 118 ? -2.055 -12.961 17.266 1 96.5 118 GLU B N 1
ATOM 2655 C CA . GLU B 1 118 ? -1.854 -14.117 16.391 1 96.5 118 GLU B CA 1
ATOM 2656 C C . GLU B 1 118 ? -0.663 -13.898 15.453 1 96.5 118 GLU B C 1
ATOM 2658 O O . GLU B 1 118 ? 0.122 -14.82 15.219 1 96.5 118 GLU B O 1
ATOM 2663 N N . MET B 1 119 ? -0.576 -12.695 14.93 1 97.62 119 MET B N 1
ATOM 2664 C CA . MET B 1 119 ? 0.533 -12.383 14.031 1 97.62 119 MET B CA 1
ATOM 2665 C C . MET B 1 119 ? 1.864 -12.438 14.773 1 97.62 119 MET B C 1
ATOM 2667 O O . MET B 1 119 ? 2.852 -12.953 14.25 1 97.62 119 MET B O 1
ATOM 2671 N N . TYR B 1 120 ? 1.855 -11.938 15.992 1 97.69 120 TYR B N 1
ATOM 2672 C CA . TYR B 1 120 ? 3.098 -11.938 16.75 1 97.69 120 TYR B CA 1
ATOM 2673 C C . TYR B 1 120 ? 3.488 -13.352 17.172 1 97.69 120 TYR B C 1
ATOM 2675 O O . TYR B 1 120 ? 4.672 -13.656 17.312 1 97.69 120 TYR B O 1
ATOM 2683 N N . ASP B 1 121 ? 2.527 -14.242 17.297 1 96.56 121 ASP B N 1
ATOM 2684 C CA . ASP B 1 121 ? 2.82 -15.656 17.516 1 96.56 121 ASP B CA 1
ATOM 2685 C C . ASP B 1 121 ? 3.414 -16.297 16.266 1 96.56 121 ASP B C 1
ATOM 2687 O O . ASP B 1 121 ? 4.359 -17.078 16.359 1 96.56 121 ASP B O 1
ATOM 2691 N N . LEU B 1 122 ? 2.91 -15.953 15.164 1 95.56 122 LEU B N 1
ATOM 2692 C CA . LEU B 1 122 ? 3.338 -16.516 13.891 1 95.56 122 LEU B CA 1
ATOM 2693 C C . LEU B 1 122 ? 4.684 -15.93 13.469 1 95.56 122 LEU B C 1
ATOM 2695 O O . LEU B 1 122 ? 5.473 -16.609 12.797 1 95.56 122 LEU B O 1
ATOM 2699 N N . PHE B 1 123 ? 4.891 -14.68 13.828 1 96.69 123 PHE B N 1
ATOM 2700 C CA . PHE B 1 123 ? 6.105 -13.945 13.5 1 96.69 123 PHE B CA 1
ATOM 2701 C C . PHE B 1 123 ? 6.777 -13.422 14.766 1 96.69 123 PHE B C 1
ATOM 2703 O O . PHE B 1 123 ? 6.84 -12.211 14.992 1 96.69 123 PHE B O 1
ATOM 2710 N N . PRO B 1 124 ? 7.422 -14.18 15.508 1 95.19 124 PRO B N 1
ATOM 2711 C CA . PRO B 1 124 ? 7.93 -13.773 16.812 1 95.19 124 PRO B CA 1
ATOM 2712 C C . PRO B 1 124 ? 8.969 -12.656 16.734 1 95.19 124 PRO B C 1
ATOM 2714 O O . PRO B 1 124 ? 9.055 -11.82 17.625 1 95.19 124 PRO B O 1
ATOM 2717 N N . ASP B 1 125 ? 9.75 -12.656 15.695 1 94.81 125 ASP B N 1
ATOM 2718 C CA . ASP B 1 125 ? 10.727 -11.586 15.523 1 94.81 125 ASP B CA 1
ATOM 2719 C C . ASP B 1 125 ? 10.039 -10.219 15.461 1 94.81 125 ASP B C 1
ATOM 2721 O O . ASP B 1 125 ? 10.578 -9.227 15.945 1 94.81 125 ASP B O 1
ATOM 2725 N N . LEU B 1 126 ? 8.883 -10.219 14.891 1 97.31 126 LEU B N 1
ATOM 2726 C CA . LEU B 1 126 ? 8.148 -8.961 14.781 1 97.31 126 LEU B CA 1
ATOM 2727 C C . LEU B 1 126 ? 7.613 -8.516 16.141 1 97.31 126 LEU B C 1
ATOM 2729 O O . LEU B 1 126 ? 7.5 -7.32 16.406 1 97.31 126 LEU B O 1
ATOM 2733 N N . ALA B 1 127 ? 7.289 -9.453 16.953 1 97.06 127 ALA B N 1
ATOM 2734 C CA . ALA B 1 127 ? 6.812 -9.133 18.297 1 97.06 127 ALA B CA 1
ATOM 2735 C C . ALA B 1 127 ? 7.863 -8.344 19.078 1 97.06 127 ALA B C 1
ATOM 2737 O O . ALA B 1 127 ? 7.547 -7.355 19.734 1 97.06 127 ALA B O 1
ATOM 2738 N N . GLU B 1 128 ? 9.07 -8.766 18.922 1 97.06 128 GLU B N 1
ATOM 2739 C CA . GLU B 1 128 ? 10.18 -8.125 19.625 1 97.06 128 GLU B CA 1
ATOM 2740 C C . GLU B 1 128 ? 10.438 -6.719 19.078 1 97.06 128 GLU B C 1
ATOM 2742 O O . GLU B 1 128 ? 10.922 -5.848 19.812 1 97.06 128 GLU B O 1
ATOM 2747 N N . LYS B 1 129 ? 10.055 -6.473 17.859 1 97.62 129 LYS B N 1
ATOM 2748 C CA . LYS B 1 129 ? 10.375 -5.219 17.188 1 97.62 129 LYS B CA 1
ATOM 2749 C C . LYS B 1 129 ? 9.109 -4.406 16.922 1 97.62 129 LYS B C 1
ATOM 2751 O O . LYS B 1 129 ? 9.109 -3.531 16.047 1 97.62 129 LYS B O 1
ATOM 2756 N N . ARG B 1 130 ? 8.086 -4.66 17.578 1 96.75 130 ARG B N 1
ATOM 2757 C CA . ARG B 1 130 ? 6.754 -4.172 17.234 1 96.75 130 ARG B CA 1
ATOM 2758 C C . ARG B 1 130 ? 6.727 -2.65 17.172 1 96.75 130 ARG B C 1
ATOM 2760 O O . ARG B 1 130 ? 5.961 -2.064 16.406 1 96.75 130 ARG B O 1
ATOM 2767 N N . ASN B 1 131 ? 7.664 -1.922 17.906 1 94.75 131 ASN B N 1
ATOM 2768 C CA . ASN B 1 131 ? 7.648 -0.464 17.969 1 94.75 131 ASN B CA 1
ATOM 2769 C C . ASN B 1 131 ? 8.727 0.146 17.078 1 94.75 131 ASN B C 1
ATOM 2771 O O . ASN B 1 131 ? 8.867 1.369 17.016 1 94.75 131 ASN B O 1
ATOM 2775 N N . GLN B 1 132 ? 9.445 -0.653 16.422 1 96.19 132 GLN B N 1
ATOM 2776 C CA . GLN B 1 132 ? 10.516 -0.191 15.539 1 96.19 132 GLN B CA 1
ATOM 2777 C C . GLN B 1 132 ? 9.969 0.236 14.18 1 96.19 132 GLN B C 1
ATOM 2779 O O . GLN B 1 132 ? 9.086 -0.423 13.625 1 96.19 132 GLN B O 1
ATOM 2784 N N . ALA B 1 133 ? 10.484 1.329 13.656 1 95.44 133 ALA B N 1
ATOM 2785 C CA . ALA B 1 133 ? 10.117 1.767 12.312 1 95.44 133 ALA B CA 1
ATOM 2786 C C . ALA B 1 133 ? 10.469 0.705 11.281 1 95.44 133 ALA B C 1
ATOM 2788 O O . ALA B 1 133 ? 11.578 0.16 11.289 1 95.44 133 ALA B O 1
ATOM 2789 N N . ALA B 1 134 ? 9.562 0.417 10.344 1 97.31 134 ALA B N 1
ATOM 2790 C CA . ALA B 1 134 ? 9.781 -0.63 9.352 1 97.31 134 ALA B CA 1
ATOM 2791 C C . ALA B 1 134 ? 10.984 -0.307 8.469 1 97.31 134 ALA B C 1
ATOM 2793 O O . ALA B 1 134 ? 11.68 -1.212 8.008 1 97.31 134 ALA B O 1
ATOM 2794 N N . GLY B 1 135 ? 11.242 0.936 8.258 1 95.62 135 GLY B N 1
ATOM 2795 C CA . GLY B 1 135 ? 12.352 1.358 7.422 1 95.62 135 GLY B CA 1
ATOM 2796 C C . GLY B 1 135 ? 13.703 0.985 7.996 1 95.62 135 GLY B C 1
ATOM 2797 O O . GLY B 1 135 ? 14.703 0.944 7.27 1 95.62 135 GLY B O 1
ATOM 2798 N N . SER B 1 136 ? 13.758 0.78 9.281 1 96.44 136 SER B N 1
ATOM 2799 C CA . SER B 1 136 ? 15.016 0.472 9.945 1 96.44 136 SER B CA 1
ATOM 2800 C C . SER B 1 136 ? 15.289 -1.029 9.953 1 96.44 136 SER B C 1
ATOM 2802 O O . SER B 1 136 ? 16.359 -1.472 10.391 1 96.44 136 SER B O 1
ATOM 2804 N N . LEU B 1 137 ? 14.367 -1.797 9.469 1 96.5 137 LEU B N 1
ATOM 2805 C CA . LEU B 1 137 ? 14.484 -3.25 9.461 1 96.5 137 LEU B CA 1
ATOM 2806 C C . LEU B 1 137 ? 15.297 -3.729 8.266 1 96.5 137 LEU B C 1
ATOM 2808 O O . LEU B 1 137 ? 15.438 -3.006 7.273 1 96.5 137 LEU B O 1
ATOM 2812 N N . SER B 1 138 ? 15.828 -4.93 8.422 1 94.62 138 SER B N 1
ATOM 2813 C CA . SER B 1 138 ? 16.453 -5.566 7.266 1 94.62 138 SER B CA 1
ATOM 2814 C C . SER B 1 138 ? 15.422 -5.918 6.199 1 94.62 138 SER B C 1
ATOM 2816 O O . SER B 1 138 ? 14.219 -5.906 6.465 1 94.62 138 SER B O 1
ATOM 2818 N N . GLY B 1 139 ? 15.867 -6.23 5.012 1 94.38 139 GLY B N 1
ATOM 2819 C CA . GLY B 1 139 ? 14.969 -6.625 3.936 1 94.38 139 GLY B CA 1
ATOM 2820 C C . GLY B 1 139 ? 14.086 -7.805 4.293 1 94.38 139 GLY B C 1
ATOM 2821 O O . GLY B 1 139 ? 12.891 -7.805 4.004 1 94.38 139 GLY B O 1
ATOM 2822 N N . GLY B 1 140 ? 14.719 -8.781 4.891 1 95.25 140 GLY B N 1
ATOM 2823 C CA . GLY B 1 140 ? 13.977 -9.953 5.305 1 95.25 140 GLY B CA 1
ATOM 2824 C C . GLY B 1 140 ? 12.914 -9.656 6.348 1 95.25 140 GLY B C 1
ATOM 2825 O O . GLY B 1 140 ? 11.789 -10.156 6.262 1 95.25 140 GLY B O 1
ATOM 2826 N N . GLN B 1 141 ? 13.266 -8.867 7.301 1 96.19 141 GLN B N 1
ATOM 2827 C CA . GLN B 1 141 ? 12.312 -8.477 8.336 1 96.19 141 GLN B CA 1
ATOM 2828 C C . GLN B 1 141 ? 11.156 -7.668 7.75 1 96.19 141 GLN B C 1
ATOM 2830 O O . GLN B 1 141 ? 10.008 -7.84 8.148 1 96.19 141 GLN B O 1
ATOM 2835 N N . ARG B 1 142 ? 11.492 -6.852 6.82 1 97.19 142 ARG B N 1
ATOM 2836 C CA . ARG B 1 142 ? 10.453 -6.066 6.164 1 97.19 142 ARG B CA 1
ATOM 2837 C C . ARG B 1 142 ? 9.477 -6.969 5.414 1 97.19 142 ARG B C 1
ATOM 2839 O O . ARG B 1 142 ? 8.273 -6.723 5.418 1 97.19 142 ARG B O 1
ATOM 2846 N N . GLN B 1 143 ? 10.039 -7.941 4.777 1 97.25 143 GLN B N 1
ATOM 2847 C CA . GLN B 1 143 ? 9.18 -8.891 4.086 1 97.25 143 GLN B CA 1
ATOM 2848 C C . GLN B 1 143 ? 8.258 -9.609 5.066 1 97.25 143 GLN B C 1
ATOM 2850 O O . GLN B 1 143 ? 7.102 -9.891 4.746 1 97.25 143 GLN B O 1
ATOM 2855 N N . MET B 1 144 ? 8.75 -9.914 6.281 1 97.81 144 MET B N 1
ATOM 2856 C CA . MET B 1 144 ? 7.926 -10.523 7.32 1 97.81 144 MET B CA 1
ATOM 2857 C C . MET B 1 144 ? 6.793 -9.586 7.727 1 97.81 144 MET B C 1
ATOM 2859 O O . MET B 1 144 ? 5.656 -10.023 7.918 1 97.81 144 MET B O 1
ATOM 2863 N N . VAL B 1 145 ? 7.09 -8.305 7.828 1 98.44 145 VAL B N 1
ATOM 2864 C CA . VAL B 1 145 ? 6.07 -7.309 8.141 1 98.44 145 VAL B CA 1
ATOM 2865 C C . VAL B 1 145 ? 5.008 -7.297 7.043 1 98.44 145 VAL B C 1
ATOM 2867 O O . VAL B 1 145 ? 3.811 -7.258 7.328 1 98.44 145 VAL B O 1
ATOM 2870 N N . ALA B 1 146 ? 5.477 -7.352 5.805 1 98.12 146 ALA B N 1
ATOM 2871 C CA . ALA B 1 146 ? 4.562 -7.328 4.664 1 98.12 146 ALA B CA 1
ATOM 2872 C C . ALA B 1 146 ? 3.607 -8.516 4.703 1 98.12 146 ALA B C 1
ATOM 2874 O O . ALA B 1 146 ? 2.404 -8.359 4.484 1 98.12 146 ALA B O 1
ATOM 2875 N N . MET B 1 147 ? 4.125 -9.68 4.984 1 98.12 147 MET B N 1
ATOM 2876 C CA . MET B 1 147 ? 3.295 -10.875 5.039 1 98.12 147 MET B CA 1
ATOM 2877 C C . MET B 1 147 ? 2.332 -10.82 6.219 1 98.12 147 MET B C 1
ATOM 2879 O O . MET B 1 147 ? 1.151 -11.141 6.078 1 98.12 147 MET B O 1
ATOM 2883 N N . ALA B 1 148 ? 2.816 -10.398 7.355 1 98.25 148 ALA B N 1
ATOM 2884 C CA . ALA B 1 148 ? 1.955 -10.258 8.531 1 98.25 148 ALA B CA 1
ATOM 2885 C C . ALA B 1 148 ? 0.838 -9.25 8.273 1 98.25 148 ALA B C 1
ATOM 2887 O O . ALA B 1 148 ? -0.32 -9.5 8.617 1 98.25 148 ALA B O 1
ATOM 2888 N N . LYS B 1 149 ? 1.197 -8.164 7.664 1 97.5 149 LYS B N 1
ATOM 2889 C CA . LYS B 1 149 ? 0.235 -7.121 7.328 1 97.5 149 LYS B CA 1
ATOM 2890 C C . LYS B 1 149 ? -0.859 -7.66 6.41 1 97.5 149 LYS B C 1
ATOM 2892 O O . LYS B 1 149 ? -2.043 -7.391 6.625 1 97.5 149 LYS B O 1
ATOM 2897 N N . ALA B 1 150 ? -0.471 -8.445 5.48 1 96.56 150 ALA B N 1
ATOM 2898 C CA . ALA B 1 150 ? -1.408 -9.023 4.52 1 96.56 150 ALA B CA 1
ATOM 2899 C C . ALA B 1 150 ? -2.357 -10 5.199 1 96.56 150 ALA B C 1
ATOM 2901 O O . ALA B 1 150 ? -3.471 -10.234 4.719 1 96.56 150 ALA B O 1
ATOM 2902 N N . LEU B 1 151 ? -1.972 -10.508 6.348 1 96.62 151 LEU B N 1
ATOM 2903 C CA . LEU B 1 151 ? -2.744 -11.539 7.031 1 96.62 151 LEU B CA 1
ATOM 2904 C C . LEU B 1 151 ? -3.588 -10.93 8.148 1 96.62 151 LEU B C 1
ATOM 2906 O O . LEU B 1 151 ? -4.242 -11.656 8.898 1 96.62 151 LEU B O 1
ATOM 2910 N N . MET B 1 152 ? -3.566 -9.602 8.266 1 95.56 152 MET B N 1
ATOM 2911 C CA . MET B 1 152 ? -4.402 -8.945 9.273 1 95.56 152 MET B CA 1
ATOM 2912 C C . MET B 1 152 ? -5.875 -9.031 8.891 1 95.56 152 MET B C 1
ATOM 2914 O O . MET B 1 152 ? -6.75 -8.797 9.727 1 95.56 152 MET B O 1
ATOM 2918 N N . VAL B 1 153 ? -6.145 -9.32 7.641 1 91.88 153 VAL B N 1
ATOM 2919 C CA . VAL B 1 153 ? -7.504 -9.609 7.199 1 91.88 153 VAL B CA 1
ATOM 2920 C C . VAL B 1 153 ? -7.711 -11.117 7.117 1 91.88 153 VAL B C 1
ATOM 2922 O O . VAL B 1 153 ? -6.75 -11.891 7.188 1 91.88 153 VAL B O 1
ATOM 2925 N N . ASP B 1 154 ? -8.922 -11.492 7.051 1 90.44 154 ASP B N 1
ATOM 2926 C CA . ASP B 1 154 ? -9.219 -12.906 6.848 1 90.44 154 ASP B CA 1
ATOM 2927 C C . ASP B 1 154 ? -9.047 -13.305 5.383 1 90.44 154 ASP B C 1
ATOM 2929 O O . ASP B 1 154 ? -10.016 -13.375 4.633 1 90.44 154 ASP B O 1
ATOM 2933 N N . ALA B 1 155 ? -7.863 -13.648 5.055 1 92.3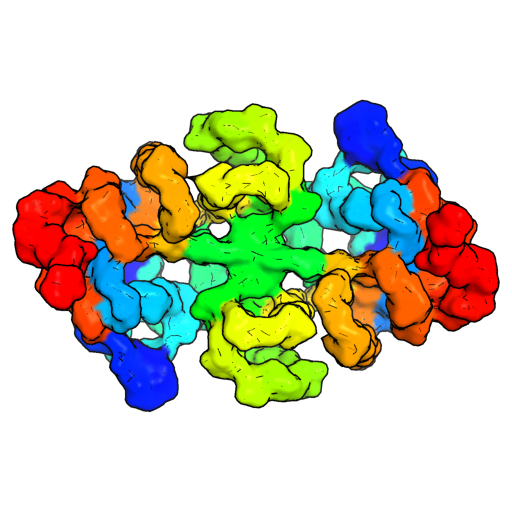8 155 ALA B N 1
ATOM 2934 C CA . ALA B 1 155 ? -7.52 -13.969 3.674 1 92.38 155 ALA B CA 1
ATOM 2935 C C . ALA B 1 155 ? -8.023 -15.359 3.295 1 92.38 155 ALA B C 1
ATOM 2937 O O . ALA B 1 155 ? -7.828 -16.328 4.039 1 92.38 155 ALA B O 1
ATOM 2938 N N . LYS B 1 156 ? -8.609 -15.422 2.127 1 94 156 LYS B N 1
ATOM 2939 C CA . LYS B 1 156 ? -8.984 -16.719 1.572 1 94 156 LYS B CA 1
ATOM 2940 C C . LYS B 1 156 ? -7.809 -17.375 0.854 1 94 156 LYS B C 1
ATOM 2942 O O . LYS B 1 156 ? -7.742 -18.609 0.746 1 94 156 LYS B O 1
ATOM 2947 N N . ILE B 1 157 ? -6.957 -16.562 0.394 1 97.44 157 ILE B N 1
ATOM 2948 C CA . ILE B 1 157 ? -5.715 -17.016 -0.22 1 97.44 157 ILE B CA 1
ATOM 2949 C C . ILE B 1 157 ? -4.652 -15.93 -0.12 1 97.44 157 ILE B C 1
ATOM 2951 O O . ILE B 1 157 ? -4.969 -14.742 -0.208 1 97.44 157 ILE B O 1
ATOM 2955 N N . LEU B 1 158 ? -3.436 -16.312 0.097 1 97.94 158 LEU B N 1
ATOM 2956 C CA . LEU B 1 158 ? -2.289 -15.406 0.128 1 97.94 158 LEU B CA 1
ATOM 2957 C C . LEU B 1 158 ? -1.447 -15.547 -1.135 1 97.94 158 LEU B C 1
ATOM 2959 O O . LEU B 1 158 ? -0.976 -16.641 -1.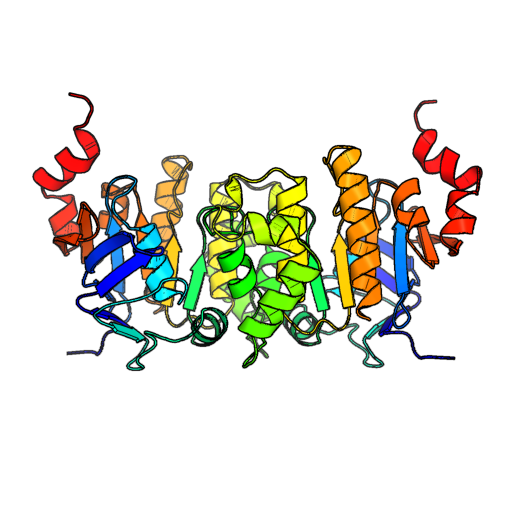448 1 97.94 158 LEU B O 1
ATOM 2963 N N . LEU B 1 159 ? -1.318 -14.523 -1.92 1 97.88 159 LEU B N 1
ATOM 2964 C CA . LEU B 1 159 ? -0.475 -14.469 -3.109 1 97.88 159 LEU B CA 1
ATOM 2965 C C . LEU B 1 159 ? 0.848 -13.773 -2.809 1 97.88 159 LEU B C 1
ATOM 2967 O O . LEU B 1 159 ? 0.861 -12.617 -2.371 1 97.88 159 LEU B O 1
ATOM 2971 N N . LEU B 1 160 ? 1.93 -14.453 -3.021 1 97.88 160 LEU B N 1
ATOM 2972 C CA . LEU B 1 160 ? 3.26 -13.906 -2.773 1 97.88 160 LEU B CA 1
ATOM 2973 C C . LEU B 1 160 ? 4.043 -13.773 -4.074 1 97.88 160 LEU B C 1
ATOM 2975 O O . LEU B 1 160 ? 4.258 -14.758 -4.781 1 97.88 160 LEU B O 1
ATOM 2979 N N . ASP B 1 161 ? 4.434 -12.625 -4.379 1 96.5 161 ASP B N 1
ATOM 2980 C CA . ASP B 1 161 ? 5.203 -12.344 -5.586 1 96.5 161 ASP B CA 1
ATOM 2981 C C . ASP B 1 161 ? 6.688 -12.18 -5.262 1 96.5 161 ASP B C 1
ATOM 2983 O O . ASP B 1 161 ? 7.125 -11.094 -4.875 1 96.5 161 ASP B O 1
ATOM 2987 N N . GLU B 1 162 ? 7.43 -13.219 -5.426 1 95.44 162 GLU B N 1
ATOM 2988 C CA . GLU B 1 162 ? 8.867 -13.305 -5.219 1 95.44 162 GLU B CA 1
ATOM 2989 C C . GLU B 1 162 ? 9.266 -12.758 -3.85 1 95.44 162 GLU B C 1
ATOM 2991 O O . GLU B 1 162 ? 10.133 -11.883 -3.748 1 95.44 162 GLU B O 1
ATOM 2996 N N . PRO B 1 163 ? 8.781 -13.336 -2.82 1 96.5 163 PRO B N 1
ATOM 2997 C CA . PRO B 1 163 ? 9 -12.812 -1.47 1 96.5 163 PRO B CA 1
ATOM 2998 C C . PRO B 1 163 ? 10.453 -12.93 -1.021 1 96.5 163 PRO B C 1
ATOM 3000 O O . PRO B 1 163 ? 10.852 -12.312 -0.03 1 96.5 163 PRO B O 1
ATOM 3003 N N . THR B 1 164 ? 11.312 -13.664 -1.754 1 95.62 164 THR B N 1
ATOM 3004 C CA . THR B 1 164 ? 12.672 -13.883 -1.259 1 95.62 164 THR B CA 1
ATOM 3005 C C . THR B 1 164 ? 13.688 -13.156 -2.139 1 95.62 164 THR B C 1
ATOM 3007 O O . THR B 1 164 ? 14.891 -13.25 -1.908 1 95.62 164 THR B O 1
ATOM 3010 N N . ALA B 1 165 ? 13.195 -12.484 -3.102 1 92.31 165 ALA B N 1
ATOM 3011 C CA . ALA B 1 165 ? 14.094 -11.789 -4.02 1 92.31 165 ALA B CA 1
ATOM 3012 C C . ALA B 1 165 ? 15.031 -10.852 -3.266 1 92.31 165 ALA B C 1
ATOM 3014 O O . ALA B 1 165 ? 14.586 -10.07 -2.42 1 92.31 165 ALA B O 1
ATOM 3015 N N . GLY B 1 166 ? 16.344 -10.961 -3.516 1 91.69 166 GLY B N 1
ATOM 3016 C CA . GLY B 1 166 ? 17.328 -10.039 -2.975 1 91.69 166 GLY B CA 1
ATOM 3017 C C . GLY B 1 166 ? 17.672 -10.32 -1.522 1 91.69 166 GLY B C 1
ATOM 3018 O O . GLY B 1 166 ? 18.406 -9.555 -0.896 1 91.69 166 GLY B O 1
ATOM 3019 N N . LEU B 1 167 ? 17.188 -11.32 -0.941 1 94.25 167 LEU B N 1
ATOM 3020 C CA . LEU B 1 167 ? 17.438 -11.609 0.469 1 94.25 167 LEU B CA 1
ATOM 3021 C C . LEU B 1 167 ? 18.609 -12.555 0.638 1 94.25 167 LEU B C 1
ATOM 3023 O O . LEU B 1 167 ? 18.953 -13.297 -0.284 1 94.25 167 LEU B O 1
ATOM 3027 N N . SER B 1 168 ? 19.219 -12.461 1.742 1 93.12 168 SER B N 1
ATOM 3028 C CA . SER B 1 168 ? 20.281 -13.406 2.094 1 93.12 168 SER B CA 1
ATOM 3029 C C . SER B 1 168 ? 19.734 -14.828 2.219 1 93.12 168 SER B C 1
ATOM 3031 O O . SER B 1 168 ? 18.531 -15.023 2.424 1 93.12 168 SER B O 1
ATOM 3033 N N . PRO B 1 169 ? 20.625 -15.844 2.068 1 92 169 PRO B N 1
ATOM 3034 C CA . PRO B 1 169 ? 20.188 -17.234 2.219 1 92 169 PRO B CA 1
ATOM 3035 C C . PRO B 1 169 ? 19.484 -17.484 3.551 1 92 169 PRO B C 1
ATOM 3037 O O . PRO B 1 169 ? 18.469 -18.188 3.596 1 92 169 PRO B O 1
ATOM 3040 N N . LYS B 1 170 ? 20 -16.891 4.516 1 92.12 170 LYS B N 1
ATOM 3041 C CA . LYS B 1 170 ? 19.391 -17.062 5.836 1 92.12 170 LYS B CA 1
ATOM 3042 C C . LYS B 1 170 ? 17.953 -16.578 5.859 1 92.12 170 LYS B C 1
ATOM 3044 O O . LYS B 1 170 ? 17.047 -17.297 6.305 1 92.12 170 LYS B O 1
ATOM 3049 N N . TYR B 1 171 ? 17.734 -15.461 5.375 1 91.5 171 TYR B N 1
ATOM 3050 C CA . TYR B 1 171 ? 16.391 -14.891 5.434 1 91.5 171 TYR B CA 1
ATOM 3051 C C . TYR B 1 171 ? 15.469 -15.578 4.438 1 91.5 171 TYR B C 1
ATOM 3053 O O . TYR B 1 171 ? 14.266 -15.719 4.684 1 91.5 171 TYR B O 1
ATOM 3061 N N . ARG B 1 172 ? 16.078 -16.016 3.365 1 94.75 172 ARG B N 1
ATOM 3062 C CA . ARG B 1 172 ? 15.266 -16.812 2.453 1 94.75 172 ARG B CA 1
ATOM 3063 C C . ARG B 1 172 ? 14.688 -18.047 3.16 1 94.75 172 ARG B C 1
ATOM 3065 O O . ARG B 1 172 ? 13.492 -18.312 3.055 1 94.75 172 ARG B O 1
ATOM 3072 N N . ALA B 1 173 ? 15.539 -18.688 3.84 1 94.06 173 ALA B N 1
ATOM 3073 C CA . ALA B 1 173 ? 15.102 -19.875 4.582 1 94.06 173 ALA B CA 1
ATOM 3074 C C . ALA B 1 173 ? 14.031 -19.5 5.609 1 94.06 173 ALA B C 1
ATOM 3076 O O . ALA B 1 173 ? 13.031 -20.219 5.754 1 94.06 173 ALA B O 1
ATOM 3077 N N . GLU B 1 174 ? 14.211 -18.391 6.254 1 94.19 174 GLU B N 1
ATOM 3078 C CA . GLU B 1 174 ? 13.266 -17.953 7.266 1 94.19 174 GLU B CA 1
ATOM 3079 C C . GLU B 1 174 ? 11.906 -17.625 6.648 1 94.19 174 GLU B C 1
ATOM 3081 O O . GLU B 1 174 ? 10.867 -17.938 7.227 1 94.19 174 GLU B O 1
ATOM 3086 N N . ILE B 1 175 ? 11.984 -16.969 5.512 1 95.88 175 ILE B N 1
ATOM 3087 C CA . ILE B 1 175 ? 10.742 -16.625 4.816 1 95.88 175 ILE B CA 1
ATOM 3088 C C . ILE B 1 175 ? 9.992 -17.891 4.441 1 95.88 175 ILE B C 1
ATOM 3090 O O . ILE B 1 175 ? 8.789 -18.016 4.695 1 95.88 175 ILE B O 1
ATOM 3094 N N . PHE B 1 176 ? 10.664 -18.891 3.932 1 95.94 176 PHE B N 1
ATOM 3095 C CA . PHE B 1 176 ? 10.008 -20.125 3.508 1 95.94 176 PHE B CA 1
ATOM 3096 C C . PHE B 1 176 ? 9.484 -20.906 4.711 1 95.94 176 PHE B C 1
ATOM 3098 O O . PHE B 1 176 ? 8.422 -21.516 4.645 1 95.94 176 PHE B O 1
ATOM 3105 N N . ASN B 1 177 ? 10.203 -20.891 5.762 1 95.19 177 ASN B N 1
ATOM 3106 C CA . ASN B 1 177 ? 9.711 -21.5 6.996 1 95.19 177 ASN B CA 1
ATOM 3107 C C . ASN B 1 177 ? 8.43 -20.812 7.469 1 95.19 177 ASN B C 1
ATOM 3109 O O . ASN B 1 177 ? 7.488 -21.5 7.898 1 95.19 177 ASN B O 1
ATOM 3113 N N . THR B 1 178 ? 8.445 -19.547 7.398 1 96.12 178 THR B N 1
ATOM 3114 C CA . THR B 1 178 ? 7.27 -18.781 7.801 1 96.12 178 THR B CA 1
ATOM 3115 C C . THR B 1 178 ? 6.074 -19.125 6.914 1 96.12 178 THR B C 1
ATOM 3117 O O . THR B 1 178 ? 4.949 -19.234 7.398 1 96.12 178 THR B O 1
ATOM 3120 N N . ILE B 1 179 ? 6.32 -19.281 5.656 1 97.19 179 ILE B N 1
ATOM 3121 C CA . ILE B 1 179 ? 5.273 -19.625 4.703 1 97.19 179 ILE B CA 1
ATOM 3122 C C . ILE B 1 179 ? 4.645 -20.969 5.098 1 97.19 179 ILE B C 1
ATOM 3124 O O . ILE B 1 179 ? 3.422 -21.109 5.055 1 97.19 179 ILE B O 1
ATOM 3128 N N . GLN B 1 180 ? 5.441 -21.875 5.516 1 96.31 180 GLN B N 1
ATOM 3129 C CA . GLN B 1 180 ? 4.93 -23.156 5.98 1 96.31 180 GLN B CA 1
ATOM 3130 C C . GLN B 1 180 ? 4.066 -22.984 7.227 1 96.31 180 GLN B C 1
ATOM 3132 O O . GLN B 1 180 ? 3.025 -23.641 7.359 1 96.31 180 GLN B O 1
ATOM 3137 N N . LYS B 1 181 ? 4.535 -22.172 8.102 1 96.31 181 LYS B N 1
ATOM 3138 C CA . LYS B 1 181 ? 3.756 -21.906 9.312 1 96.31 181 LYS B CA 1
ATOM 3139 C C . LYS B 1 181 ? 2.404 -21.281 8.961 1 96.31 181 LYS B C 1
ATOM 3141 O O . LYS B 1 181 ? 1.388 -21.625 9.57 1 96.31 181 LYS B O 1
ATOM 3146 N N . ILE B 1 182 ? 2.418 -20.359 8.039 1 97.19 182 ILE B N 1
ATOM 3147 C CA . ILE B 1 182 ? 1.184 -19.703 7.617 1 97.19 182 ILE B CA 1
ATOM 3148 C C . ILE B 1 182 ? 0.207 -20.75 7.074 1 97.19 182 ILE B C 1
ATOM 3150 O O . ILE B 1 182 ? -0.985 -20.703 7.387 1 97.19 182 ILE B O 1
ATOM 3154 N N . LYS B 1 183 ? 0.709 -21.672 6.293 1 96.69 183 LYS B N 1
ATOM 3155 C CA . LYS B 1 183 ? -0.139 -22.75 5.809 1 96.69 183 LYS B CA 1
ATOM 3156 C C . LYS B 1 183 ? -0.786 -23.5 6.969 1 96.69 183 LYS B C 1
ATOM 3158 O O . LYS B 1 183 ? -1.957 -23.891 6.895 1 96.69 183 LYS B O 1
ATOM 3163 N N . GLY B 1 184 ? -0.054 -23.672 7.984 1 95.62 184 GLY B N 1
ATOM 3164 C CA . GLY B 1 184 ? -0.545 -24.375 9.156 1 95.62 184 GLY B CA 1
ATOM 3165 C C . GLY B 1 184 ? -1.751 -23.719 9.789 1 95.62 184 GLY B C 1
ATOM 3166 O O . GLY B 1 184 ? -2.5 -24.359 10.531 1 95.62 184 GLY B O 1
ATOM 3167 N N . THR B 1 185 ? -1.958 -22.469 9.523 1 95.06 185 THR B N 1
ATOM 3168 C CA . THR B 1 185 ? -3.109 -21.75 10.062 1 95.06 185 THR B CA 1
ATOM 3169 C C . THR B 1 185 ? -4.344 -21.984 9.195 1 95.06 185 THR B C 1
ATOM 3171 O O . THR B 1 185 ? -5.445 -21.562 9.555 1 95.06 185 THR B O 1
ATOM 3174 N N . GLY B 1 186 ? -4.113 -22.578 8.008 1 95.5 186 GLY B N 1
ATOM 3175 C CA . GLY B 1 186 ? -5.234 -22.922 7.148 1 95.5 186 GLY B CA 1
ATOM 3176 C C . GLY B 1 186 ? -5.336 -22.031 5.926 1 95.5 186 GLY B C 1
ATOM 3177 O O . GLY B 1 186 ? -6.23 -22.203 5.098 1 95.5 186 GLY B O 1
ATOM 3178 N N . VAL B 1 187 ? -4.492 -21.125 5.715 1 96.5 187 VAL B N 1
ATOM 3179 C CA . VAL B 1 187 ? -4.551 -20.203 4.582 1 96.5 187 VAL B CA 1
ATOM 3180 C C . VAL B 1 187 ? -3.805 -20.812 3.393 1 96.5 187 VAL B C 1
ATOM 3182 O O . VAL B 1 187 ? -2.615 -21.125 3.492 1 96.5 187 VAL B O 1
ATOM 3185 N N . PRO B 1 188 ? -4.461 -21.047 2.275 1 98.25 188 PRO B N 1
ATOM 3186 C CA . PRO B 1 188 ? -3.732 -21.469 1.081 1 98.25 188 PRO B CA 1
ATOM 3187 C C . PRO B 1 188 ? -2.828 -20.391 0.51 1 98.25 188 PRO B C 1
ATOM 3189 O O . PRO B 1 188 ? -3.102 -19.203 0.689 1 98.25 188 PRO B O 1
ATOM 3192 N N . ILE B 1 189 ? -1.783 -20.859 -0.18 1 98.62 189 ILE B N 1
ATOM 3193 C CA . ILE B 1 189 ? -0.771 -19.906 -0.633 1 98.62 189 ILE B CA 1
ATOM 3194 C C . ILE B 1 189 ? -0.394 -20.203 -2.082 1 98.62 189 ILE B C 1
ATOM 3196 O O . ILE B 1 189 ? -0.186 -21.359 -2.449 1 98.62 189 ILE B O 1
ATOM 3200 N N . LEU B 1 190 ? -0.406 -19.219 -2.914 1 98.62 190 LEU B N 1
ATOM 3201 C CA . LEU B 1 190 ? 0.238 -19.25 -4.223 1 98.62 190 LEU B CA 1
ATOM 3202 C C . LEU B 1 190 ? 1.481 -18.375 -4.238 1 98.62 190 LEU B C 1
ATOM 3204 O O . LEU B 1 190 ? 1.395 -17.172 -3.99 1 98.62 190 LEU B O 1
ATOM 3208 N N . ILE B 1 191 ? 2.598 -18.969 -4.48 1 98.25 191 ILE B N 1
ATOM 3209 C CA . ILE B 1 191 ? 3.85 -18.219 -4.449 1 98.25 191 ILE B CA 1
ATOM 3210 C C . ILE B 1 191 ? 4.527 -18.297 -5.816 1 98.25 191 ILE B C 1
ATOM 3212 O O . ILE B 1 191 ? 4.629 -19.359 -6.414 1 98.25 191 ILE B O 1
ATOM 3216 N N . VAL B 1 192 ? 4.82 -17.156 -6.312 1 96.75 192 VAL B N 1
ATOM 3217 C CA . VAL B 1 192 ? 5.664 -17.047 -7.5 1 96.75 192 VAL B CA 1
ATOM 3218 C C . VAL B 1 192 ? 7.113 -16.812 -7.086 1 96.75 192 VAL B C 1
ATOM 3220 O O . VAL B 1 192 ? 7.387 -15.93 -6.262 1 96.75 192 VAL B O 1
ATOM 3223 N N . GLU B 1 193 ? 8.07 -17.594 -7.668 1 94.56 193 GLU B N 1
ATOM 3224 C CA . GLU B 1 193 ? 9.461 -17.5 -7.23 1 94.56 193 GLU B CA 1
ATOM 3225 C C . GLU B 1 193 ? 10.422 -17.797 -8.383 1 94.56 193 GLU B C 1
ATOM 3227 O O . GLU B 1 193 ? 10.133 -18.625 -9.242 1 94.56 193 GLU B O 1
ATOM 3232 N N . GLN B 1 194 ? 11.422 -17.031 -8.297 1 88.62 194 GLN B N 1
ATOM 3233 C CA . GLN B 1 194 ? 12.523 -17.391 -9.18 1 88.62 194 GLN B CA 1
ATOM 3234 C C . GLN B 1 194 ? 13.445 -18.422 -8.531 1 88.62 194 GLN B C 1
ATOM 3236 O O . GLN B 1 194 ? 14.055 -19.234 -9.219 1 88.62 194 GLN B O 1
ATOM 3241 N N . ASN B 1 195 ? 13.602 -18.344 -7.188 1 86.44 195 ASN B N 1
ATOM 3242 C CA . ASN B 1 195 ? 14.336 -19.359 -6.441 1 86.44 195 ASN B CA 1
ATOM 3243 C C . ASN B 1 195 ? 13.57 -20.688 -6.387 1 86.44 195 ASN B C 1
ATOM 3245 O O . ASN B 1 195 ? 12.898 -20.984 -5.398 1 86.44 195 ASN B O 1
ATOM 3249 N N . ALA B 1 196 ? 13.844 -21.516 -7.34 1 91.5 196 ALA B N 1
ATOM 3250 C CA . ALA B 1 196 ? 12.992 -22.672 -7.605 1 91.5 196 ALA B CA 1
ATOM 3251 C C . ALA B 1 196 ? 13.172 -23.75 -6.539 1 91.5 196 ALA B C 1
ATOM 3253 O O . ALA B 1 196 ? 12.195 -24.266 -5.988 1 91.5 196 ALA B O 1
ATOM 3254 N N . LYS B 1 197 ? 14.352 -24.016 -6.188 1 90.19 197 LYS B N 1
ATOM 3255 C CA . LYS B 1 197 ? 14.641 -25.156 -5.32 1 90.19 197 LYS B CA 1
ATOM 3256 C C . LYS B 1 197 ? 13.984 -24.984 -3.953 1 90.19 197 LYS B C 1
ATOM 3258 O O . LYS B 1 197 ? 13.258 -25.859 -3.488 1 90.19 197 LYS B O 1
ATOM 3263 N N . GLN B 1 198 ? 14.18 -23.891 -3.344 1 92.44 198 GLN B N 1
ATOM 3264 C CA . GLN B 1 198 ? 13.641 -23.672 -2.008 1 92.44 198 GLN B CA 1
ATOM 3265 C C . GLN B 1 198 ? 12.117 -23.547 -2.043 1 92.44 198 GLN B C 1
ATOM 3267 O O . GLN B 1 198 ? 11.422 -24.047 -1.159 1 92.44 198 GLN B O 1
ATOM 3272 N N . ALA B 1 199 ? 11.617 -22.875 -3.033 1 95.56 199 ALA B N 1
ATOM 3273 C CA . ALA B 1 199 ? 10.172 -22.719 -3.166 1 95.56 199 ALA B CA 1
ATOM 3274 C C . ALA B 1 199 ? 9.484 -24.078 -3.324 1 95.56 199 ALA B C 1
ATOM 3276 O O . ALA B 1 199 ? 8.484 -24.344 -2.66 1 95.56 199 ALA B O 1
ATOM 3277 N N . LEU B 1 200 ? 10.078 -24.859 -4.145 1 96.5 200 LEU B N 1
ATOM 3278 C CA . LEU B 1 200 ? 9.523 -26.188 -4.375 1 96.5 200 LEU B CA 1
ATOM 3279 C C . LEU B 1 200 ? 9.633 -27.047 -3.119 1 96.5 200 LEU B C 1
ATOM 3281 O O . LEU B 1 200 ? 8.75 -27.875 -2.844 1 96.5 200 LEU B O 1
ATOM 3285 N N . GLY B 1 201 ? 10.641 -26.844 -2.389 1 94.44 201 GLY B N 1
ATOM 3286 C CA . GLY B 1 201 ? 10.859 -27.609 -1.17 1 94.44 201 GLY B CA 1
ATOM 3287 C C . GLY B 1 201 ? 9.766 -27.406 -0.138 1 94.44 201 GLY B C 1
ATOM 3288 O O . GLY B 1 201 ? 9.508 -28.297 0.68 1 94.44 201 GLY B O 1
ATOM 3289 N N . VAL B 1 202 ? 9.078 -26.312 -0.183 1 95.94 202 VAL B N 1
ATOM 3290 C CA . VAL B 1 202 ? 8.078 -26.031 0.839 1 95.94 202 VAL B CA 1
ATOM 3291 C C . VAL B 1 202 ? 6.676 -26.156 0.24 1 95.94 202 VAL B C 1
ATOM 3293 O O . VAL B 1 202 ? 5.676 -25.953 0.931 1 95.94 202 VAL B O 1
ATOM 3296 N N . SER B 1 203 ? 6.59 -26.469 -1.057 1 98 203 SER B N 1
ATOM 3297 C CA . SER B 1 203 ? 5.305 -26.469 -1.743 1 98 203 SER B CA 1
ATOM 3298 C C . SER B 1 203 ? 4.734 -27.875 -1.864 1 98 203 SER B C 1
ATOM 3300 O O . SER B 1 203 ? 5.488 -28.844 -1.949 1 98 203 SER B O 1
ATOM 3302 N N . ASP B 1 204 ? 3.447 -27.953 -1.849 1 98.38 204 ASP B N 1
ATOM 3303 C CA . ASP B 1 204 ? 2.766 -29.219 -2.115 1 98.38 204 ASP B CA 1
ATOM 3304 C C . ASP B 1 204 ? 2.775 -29.547 -3.607 1 98.38 204 ASP B C 1
ATOM 3306 O O . ASP B 1 204 ? 3.01 -30.688 -3.998 1 98.38 204 ASP B O 1
ATOM 3310 N N . ARG B 1 205 ? 2.559 -28.562 -4.383 1 98.31 205 ARG B N 1
ATOM 3311 C CA . ARG B 1 205 ? 2.543 -28.656 -5.836 1 98.31 205 ARG B CA 1
ATOM 3312 C C . ARG B 1 205 ? 3.324 -27.516 -6.473 1 98.31 205 ARG B C 1
ATOM 3314 O O . ARG B 1 205 ? 3.422 -26.438 -5.898 1 98.31 205 ARG B O 1
ATOM 3321 N N . GLY B 1 206 ? 3.848 -27.828 -7.684 1 97.94 206 GLY B N 1
ATOM 3322 C CA . GLY B 1 206 ? 4.562 -26.812 -8.438 1 97.94 206 GLY B CA 1
ATOM 3323 C C . GLY B 1 206 ? 4.184 -26.781 -9.906 1 97.94 206 GLY B C 1
ATOM 3324 O O . GLY B 1 206 ? 3.779 -27.812 -10.469 1 97.94 206 GLY B O 1
ATOM 3325 N N . TYR B 1 207 ? 4.266 -25.625 -10.398 1 97.94 207 TYR B N 1
ATOM 3326 C CA . TYR B 1 207 ? 4.156 -25.391 -11.836 1 97.94 207 TYR B CA 1
ATOM 3327 C C . TYR B 1 207 ? 5.41 -24.719 -12.367 1 97.94 207 TYR B C 1
ATOM 3329 O O . TYR B 1 207 ? 5.816 -23.656 -11.875 1 97.94 207 TYR B O 1
ATOM 3337 N N . VAL B 1 208 ? 6.027 -25.328 -13.336 1 96.81 208 VAL B N 1
ATOM 3338 C CA . VAL B 1 208 ? 7.148 -24.719 -14.039 1 96.81 208 VAL B CA 1
ATOM 3339 C C . VAL B 1 208 ? 6.648 -24.031 -15.305 1 96.81 208 VAL B C 1
ATOM 3341 O O . VAL B 1 208 ? 6.129 -24.688 -16.219 1 96.81 208 VAL B O 1
ATOM 3344 N N . LEU B 1 209 ? 6.828 -22.734 -15.281 1 95.88 209 LEU B N 1
ATOM 3345 C CA . LEU B 1 209 ? 6.359 -21.953 -16.422 1 95.88 209 LEU B CA 1
ATOM 3346 C C . LEU B 1 209 ? 7.504 -21.641 -17.375 1 95.88 209 LEU B C 1
ATOM 3348 O O . LEU B 1 209 ? 8.586 -21.25 -16.953 1 95.88 209 LEU B O 1
ATOM 3352 N N . VAL B 1 210 ? 7.207 -21.906 -18.641 1 93.06 210 VAL B N 1
ATOM 3353 C CA . VAL B 1 210 ? 8.102 -21.516 -19.734 1 93.06 210 VAL B CA 1
ATOM 3354 C C . VAL B 1 210 ? 7.289 -20.891 -20.859 1 93.06 210 VAL B C 1
ATOM 3356 O O . VAL B 1 210 ? 6.297 -21.469 -21.328 1 93.06 210 VAL B O 1
ATOM 3359 N N . ASP B 1 211 ? 7.633 -19.734 -21.219 1 92.56 211 ASP B N 1
ATOM 3360 C CA . ASP B 1 211 ? 7.031 -19.016 -22.344 1 92.56 211 ASP B CA 1
ATOM 3361 C C . ASP B 1 211 ? 5.516 -18.906 -22.172 1 92.56 211 ASP B C 1
ATOM 3363 O O . ASP B 1 211 ? 4.766 -19.219 -23.109 1 92.56 211 ASP B O 1
ATOM 3367 N N . GLY B 1 212 ? 5.082 -18.719 -20.953 1 94.81 212 GLY B N 1
ATOM 3368 C CA . GLY B 1 212 ? 3.693 -18.375 -20.688 1 94.81 212 GLY B CA 1
ATOM 3369 C C . GLY B 1 212 ? 2.811 -19.609 -20.516 1 94.81 212 GLY B C 1
ATOM 3370 O O . GLY B 1 212 ? 1.585 -19.484 -20.438 1 94.81 212 GLY B O 1
ATOM 3371 N N . ALA B 1 213 ? 3.459 -20.781 -20.469 1 95.75 213 ALA B N 1
ATOM 3372 C CA . ALA B 1 213 ? 2.686 -22.016 -20.375 1 95.75 213 ALA B CA 1
ATOM 3373 C C . ALA B 1 213 ? 3.291 -22.969 -19.344 1 95.75 213 ALA B C 1
ATOM 3375 O O . ALA B 1 213 ? 4.469 -22.859 -19 1 95.75 213 ALA B O 1
ATOM 3376 N N . ASN B 1 214 ? 2.381 -23.891 -18.875 1 95.62 214 ASN B N 1
ATOM 3377 C CA . ASN B 1 214 ? 2.883 -24.953 -18.016 1 95.62 214 ASN B CA 1
ATOM 3378 C C . ASN B 1 214 ? 3.818 -25.906 -18.766 1 95.62 214 ASN B C 1
ATOM 3380 O O . ASN B 1 214 ? 3.428 -26.5 -19.766 1 95.62 214 ASN B O 1
ATOM 3384 N N . ARG B 1 215 ? 5.039 -25.984 -18.328 1 94.19 215 ARG B N 1
ATOM 3385 C CA . ARG B 1 215 ? 5.969 -26.938 -18.922 1 94.19 215 ARG B CA 1
ATOM 3386 C C . ARG B 1 215 ? 6.035 -28.219 -18.078 1 94.19 215 ARG B C 1
ATOM 3388 O O . ARG B 1 215 ? 6.09 -29.328 -18.625 1 94.19 215 ARG B O 1
ATOM 3395 N N . HIS B 1 216 ? 6.121 -28.078 -16.828 1 95 216 HIS B N 1
ATOM 3396 C CA . HIS B 1 216 ? 6.09 -29.188 -15.898 1 95 216 HIS B CA 1
ATOM 3397 C C . HIS B 1 216 ? 5.148 -28.906 -14.734 1 95 216 HIS B C 1
ATOM 3399 O O . HIS B 1 216 ? 5.023 -27.766 -14.297 1 95 216 HIS B O 1
ATOM 3405 N N . THR B 1 217 ? 4.453 -29.938 -14.328 1 97.06 217 THR B N 1
ATOM 3406 C CA . THR B 1 217 ? 3.617 -29.906 -13.133 1 97.06 217 THR B CA 1
ATOM 3407 C C . THR B 1 217 ? 3.857 -31.141 -12.273 1 97.06 217 THR B C 1
ATOM 3409 O O . THR B 1 217 ? 4.012 -32.25 -12.805 1 97.06 217 THR B O 1
ATOM 3412 N N . GLY B 1 218 ? 3.893 -30.969 -11.023 1 97.38 218 GLY B N 1
ATOM 3413 C CA . GLY B 1 218 ? 4.105 -32.094 -10.109 1 97.38 218 GLY B CA 1
ATOM 3414 C C . GLY B 1 218 ? 4.141 -31.656 -8.656 1 97.38 218 GLY B C 1
ATOM 3415 O O . GLY B 1 218 ? 3.84 -30.516 -8.328 1 97.38 218 GLY B O 1
ATOM 3416 N N . THR B 1 219 ? 4.383 -32.625 -7.809 1 97.94 219 THR B N 1
ATOM 3417 C CA . THR B 1 219 ? 4.59 -32.281 -6.406 1 97.94 219 THR B CA 1
ATOM 3418 C C . THR B 1 219 ? 5.844 -31.422 -6.23 1 97.94 219 THR B C 1
ATOM 3420 O O . THR B 1 219 ? 6.773 -31.516 -7.035 1 97.94 219 THR B O 1
ATOM 3423 N N . GLY B 1 220 ? 5.797 -30.625 -5.246 1 97.06 220 GLY B N 1
ATOM 3424 C CA . GLY B 1 220 ? 6.988 -29.844 -4.957 1 97.06 220 GLY B CA 1
ATOM 3425 C C . GLY B 1 220 ? 8.242 -30.688 -4.828 1 97.06 220 GLY B C 1
ATOM 3426 O O . GLY B 1 220 ? 9.25 -30.422 -5.484 1 97.06 220 GLY B O 1
ATOM 3427 N N . ALA B 1 221 ? 8.148 -31.719 -4.066 1 96.31 221 ALA B N 1
ATOM 3428 C CA . ALA B 1 221 ? 9.289 -32.594 -3.836 1 96.31 221 ALA B CA 1
ATOM 3429 C C . ALA B 1 221 ? 9.742 -33.25 -5.137 1 96.31 221 ALA B C 1
ATOM 3431 O O . ALA B 1 221 ? 10.945 -33.344 -5.406 1 96.31 221 ALA B O 1
ATOM 3432 N N . GLY B 1 222 ? 8.812 -33.656 -5.91 1 96.75 222 GLY B N 1
ATOM 3433 C CA . GLY B 1 222 ? 9.133 -34.312 -7.184 1 96.75 222 GLY B CA 1
ATOM 3434 C C . GLY B 1 222 ? 9.859 -33.375 -8.141 1 96.75 222 GLY B C 1
ATOM 3435 O O . GLY B 1 222 ? 10.852 -33.75 -8.75 1 96.75 222 GLY B O 1
ATOM 3436 N N . LEU B 1 223 ? 9.367 -32.219 -8.227 1 96.12 223 LEU B N 1
ATOM 3437 C CA . LEU B 1 223 ? 9.992 -31.234 -9.117 1 96.12 223 LEU B CA 1
ATOM 3438 C C . LEU B 1 223 ? 11.359 -30.828 -8.594 1 96.12 223 LEU B C 1
ATOM 3440 O O . LEU B 1 223 ? 12.297 -30.625 -9.367 1 96.12 223 LEU B O 1
ATOM 3444 N N . ALA B 1 224 ? 11.508 -30.688 -7.301 1 94.19 224 ALA B N 1
ATOM 3445 C CA . ALA B 1 224 ? 12.781 -30.297 -6.699 1 94.19 224 ALA B CA 1
ATOM 3446 C C . ALA B 1 224 ? 13.859 -31.344 -6.961 1 94.19 224 ALA B C 1
ATOM 3448 O O . ALA B 1 224 ? 15.047 -31 -7.066 1 94.19 224 ALA B O 1
ATOM 3449 N N . ALA B 1 225 ? 13.469 -32.5 -7.125 1 94.38 225 ALA B N 1
ATOM 3450 C CA . ALA B 1 225 ? 14.398 -33.594 -7.309 1 94.38 225 ALA B CA 1
ATOM 3451 C C . ALA B 1 225 ? 14.656 -33.875 -8.789 1 94.38 225 ALA B C 1
ATOM 3453 O O . ALA B 1 225 ? 15.523 -34.688 -9.141 1 94.38 225 ALA B O 1
ATOM 3454 N N . ASP B 1 226 ? 13.953 -33.219 -9.617 1 93.12 226 ASP B N 1
ATOM 3455 C CA . ASP B 1 226 ? 14.047 -33.438 -11.055 1 93.12 226 ASP B CA 1
ATOM 3456 C C . ASP B 1 226 ? 15.281 -32.781 -11.648 1 93.12 226 ASP B C 1
ATOM 3458 O O . ASP B 1 226 ? 15.383 -31.531 -11.633 1 93.12 226 ASP B O 1
ATOM 3462 N N . PRO B 1 227 ? 16.188 -33.531 -12.242 1 91.69 227 PRO B N 1
ATOM 3463 C CA . PRO B 1 227 ? 17.406 -32.938 -12.797 1 91.69 227 PRO B CA 1
ATOM 3464 C C . PRO B 1 227 ? 17.141 -31.984 -13.961 1 91.69 227 PRO B C 1
ATOM 3466 O O . PRO B 1 227 ? 17.906 -31.047 -14.18 1 91.69 227 PRO B O 1
ATOM 3469 N N . GLU B 1 228 ? 16.109 -32.219 -14.672 1 89.31 228 GLU B N 1
ATOM 3470 C CA . GLU B 1 228 ? 15.766 -31.328 -15.773 1 89.31 228 GLU B CA 1
ATOM 3471 C C . GLU B 1 228 ? 15.414 -29.938 -15.266 1 89.31 228 GLU B C 1
ATOM 3473 O O . GLU B 1 228 ? 15.789 -28.938 -15.883 1 89.31 228 GLU B O 1
ATOM 3478 N N . ILE B 1 229 ? 14.68 -29.906 -14.164 1 89.19 229 ILE B N 1
ATOM 3479 C CA . ILE B 1 229 ? 14.289 -28.641 -13.57 1 89.19 229 ILE B CA 1
ATOM 3480 C C . ILE B 1 229 ? 15.523 -27.922 -13.008 1 89.19 229 ILE B C 1
ATOM 3482 O O . ILE B 1 229 ? 15.695 -26.719 -13.188 1 89.19 229 ILE B O 1
ATOM 3486 N N . ALA B 1 230 ? 16.359 -28.672 -12.359 1 86.44 230 ALA B N 1
ATOM 3487 C CA . ALA B 1 230 ? 17.594 -28.109 -11.828 1 86.44 230 ALA B CA 1
ATOM 3488 C C . ALA B 1 230 ? 18.422 -27.453 -12.93 1 86.44 230 ALA B C 1
ATOM 3490 O O . ALA B 1 230 ? 18.984 -26.375 -12.734 1 86.44 230 ALA B O 1
ATOM 3491 N N . ARG B 1 231 ? 18.594 -28.062 -14.055 1 86.12 231 ARG B N 1
ATOM 3492 C CA . ARG B 1 231 ? 19.359 -27.562 -15.18 1 86.12 231 ARG B CA 1
ATOM 3493 C C . ARG B 1 231 ? 18.75 -26.266 -15.734 1 86.12 231 ARG B C 1
ATOM 3495 O O . ARG B 1 231 ? 19.469 -25.375 -16.156 1 86.12 231 ARG B O 1
ATOM 3502 N N . MET B 1 232 ? 17.438 -26.234 -15.688 1 83.06 232 MET B N 1
ATOM 3503 C CA . MET B 1 232 ? 16.719 -25.062 -16.203 1 83.06 232 MET B CA 1
ATOM 3504 C C . MET B 1 232 ? 17.047 -23.828 -15.367 1 83.06 232 MET B C 1
ATOM 3506 O O . MET B 1 232 ? 17.078 -22.719 -15.898 1 83.06 232 MET B O 1
ATOM 3510 N N . PHE B 1 233 ? 17.25 -24.031 -14.148 1 78.56 233 PHE B N 1
ATOM 3511 C CA . PHE B 1 233 ? 17.438 -22.891 -13.266 1 78.56 233 PHE B CA 1
ATOM 3512 C C . PHE B 1 233 ? 18.906 -22.703 -12.93 1 78.56 233 PHE B C 1
ATOM 3514 O O . PHE B 1 233 ? 19.312 -21.641 -12.453 1 78.56 233 PHE B O 1
ATOM 3521 N N . LEU B 1 234 ? 19.828 -23.891 -13.07 1 61.69 234 LEU B N 1
ATOM 3522 C CA . LEU B 1 234 ? 21.281 -23.781 -12.938 1 61.69 234 LEU B CA 1
ATOM 3523 C C . LEU B 1 234 ? 21.891 -23.172 -14.195 1 61.69 234 LEU B C 1
ATOM 3525 O O . LEU B 1 234 ? 22.938 -22.547 -14.125 1 61.69 234 LEU B O 1
ATOM 3529 N N . GLY B 1 235 ? 21.578 -23.969 -15.523 1 49.25 235 GLY B N 1
ATOM 3530 C CA . GLY B 1 235 ? 22.281 -23.922 -16.797 1 49.25 235 GLY B CA 1
ATOM 3531 C C . GLY B 1 235 ? 22.594 -22.516 -17.25 1 49.25 235 GLY B C 1
ATOM 3532 O O . GLY B 1 235 ? 23.203 -22.312 -18.297 1 49.25 235 GLY B O 1
ATOM 3533 N N . GLY B 1 236 ? 21.969 -21.344 -17.484 1 41.78 236 GLY B N 1
ATOM 3534 C CA . GLY B 1 236 ? 22.5 -20.609 -18.625 1 41.78 236 GLY B CA 1
ATOM 3535 C C . GLY B 1 236 ? 24 -20.344 -18.531 1 41.78 236 GLY B C 1
ATOM 3536 O O . GLY B 1 236 ? 24.531 -19.516 -19.25 1 41.78 236 GLY B O 1
ATOM 3537 N N . GLY B 1 237 ? 24.703 -20.812 -17.531 1 33.03 237 GLY B N 1
ATOM 3538 C CA . GLY B 1 237 ? 26.125 -20.562 -17.75 1 33.03 237 GLY B CA 1
ATOM 3539 C C . GLY B 1 237 ? 26.734 -21.5 -18.766 1 33.03 237 GLY B C 1
ATOM 3540 O O . GLY B 1 237 ? 27.625 -22.297 -18.422 1 33.03 237 GLY B O 1
ATOM 3541 N N . HIS B 1 238 ? 26 -22.078 -19.734 1 27.58 238 HIS B N 1
ATOM 3542 C CA . HIS B 1 238 ? 26.984 -22.406 -20.766 1 27.58 238 HIS B CA 1
ATOM 3543 C C . HIS B 1 238 ? 27.531 -21.141 -21.422 1 27.58 238 HIS B C 1
ATOM 3545 O O . HIS B 1 238 ? 26.812 -20.125 -21.516 1 27.58 238 HIS B O 1
#

Sequence (476 aa):
MTDPVLSLNNLRAGYGQTEILHDLSIYVNPNEIVAVIGPNGAGKSTAMKAVLGLLNITEGSVVLNGEDITDTPAQKVIERGISYVPQTNNVFVNLSVQENLEMGAWTRPTGVEARLDEMYDLFPDLAEKRNQAAGSLSGGQRQMVAMAKALMVDAKILLLDEPTAGLSPKYRAEIFNTIQKIKGTGVPILIVEQNAKQALGVSDRGYVLVDGANRHTGTGAGLAADPEIARMFLGGGHMTDPVLSLNNLRAGYGQTEILHDLSIYVNPNEIVAVIGPNGAGKSTAMKAVLGLLNITEGSVVLNGEDITDTPAQKVIERGISYVPQTNNVFVNLSVQENLEMGAWTRPTGVEARLDEMYDLFPDLAEKRNQAAGSLSGGQRQMVAMAKALMVDAKILLLDEPTAGLSPKYRAEIFNTIQKIKGTGVPILIVEQNAKQALGVSDRGYVLVDGANRHTGTGAGLAADPEIARMFLGGGH

Foldseek 3Di:
DADFQKWWALWWWDDDPDTQAGGAIDTWHWLFEEEEEEDPSLCLVVVVCQLQQNIQTPDTFMAGRRRTCRNPHNVVSVVVFEQEAAQDPQFDQQAFLQVRLVVLLVVPPDCLVVLSVVLCVLVVVCVVRRRPGLNVDDLLVNLSSSQSSSVSYRHQAYEEEASCPPHDPVSSLVVLVSVLSVSVVTHYYYYYHHPLLSSLVSGQKYFYGGRNYGPDIDGSVVLNPDVVNVCNSPPPVD/DADFQKWWALWWWDPDPDTQAGGAIDTWHWLFEEEEEEDPSLCLVVVVCQLQQNIQTPDTFMAGRRRTCRNPHNVVSVVVFEQEAAQDPQFDQQAFLQVRLVVLLVVPPDCLVVLVVVLCVLVVVCVVRRRPGLNVDDLLVNLSSSQSSSVSYRHQAYEEEASCPPHDPVSSLVVLVSVLSVSVVTHYYYYYHHPLLSSLVSGQKYFYGGRNYGPDIDGSVVLNPDVVNVCNSVPPVD

Nearest PDB structures (foldseek):
  4yer-assembly1_A  TM=8.966E-01  e=3.273E-21  Thermotoga maritima MSB8
  4yer-assembly1_B  TM=8.879E-01  e=2.138E-21  Thermotoga maritima MSB8
  1vpl-assembly1_A-2  TM=8.600E-01  e=6.794E-21  Thermotoga maritima MSB8
  4rvc-assembly1_A  TM=8.242E-01  e=3.968E-20  Geobacillus kaustophilus GBlys
  4hlu-assembly2_B  TM=8.265E-01  e=1.061E-18  Thermotoga maritima MSB8

Solvent-accessible surface area (backbone atoms only — not comparable to full-atom values): 24203 Å² total; per-residue (Å²): 132,82,71,44,39,35,33,34,41,48,23,23,28,36,56,95,89,45,74,47,31,52,55,26,62,50,69,35,42,73,57,29,35,31,26,39,26,39,61,92,83,13,33,63,69,57,51,54,30,47,72,42,25,70,43,57,65,80,40,61,42,33,31,50,68,80,39,80,44,54,85,36,48,29,22,60,40,45,75,68,22,52,23,72,39,59,64,57,51,56,50,51,39,90,31,24,42,46,51,38,33,44,60,32,19,56,81,43,91,69,61,59,68,61,48,49,51,52,42,29,68,72,37,51,72,51,52,78,40,29,81,40,43,36,61,78,46,53,74,51,56,37,47,51,49,27,55,46,16,44,56,45,28,84,44,63,30,40,37,34,37,32,76,51,69,94,44,54,73,67,43,35,52,50,52,52,52,46,52,51,52,47,32,72,76,53,36,16,34,43,35,36,31,69,62,46,59,66,48,20,66,67,18,59,30,31,35,35,31,50,74,12,17,69,71,46,74,43,40,4,62,58,49,54,67,29,65,70,54,48,42,69,76,64,43,82,77,112,132,82,72,42,40,34,34,34,43,48,24,23,27,36,57,93,89,45,74,46,31,51,54,24,64,49,69,35,41,74,55,30,35,30,26,40,26,39,60,92,84,14,34,64,68,59,53,53,31,47,70,41,24,71,43,57,65,78,40,62,41,32,31,48,70,80,39,79,44,53,85,38,49,30,23,60,41,47,74,70,23,52,22,72,39,58,61,55,52,55,52,50,40,88,32,24,42,46,52,38,34,42,60,33,19,56,82,44,92,68,59,60,68,61,49,49,51,52,43,30,68,72,37,51,73,51,51,78,40,31,80,41,43,36,59,77,45,54,72,51,57,37,47,51,48,28,54,48,16,44,56,45,28,85,45,63,30,39,37,34,37,32,75,49,69,93,46,53,72,68,42,33,53,51,51,51,52,42,52,51,53,47,32,72,75,53,35,15,34,44,34,36,33,68,62,47,58,66,47,20,66,69,17,58,29,32,34,34,31,49,74,12,17,70,71,45,73,43,40,3,61,58,48,56,68,30,66,69,53,49,43,70,76,66,42,82,80,113

Organism: NCBI:txid391626

pLDDT: mean 92.85, std 9.34, range [27.5, 98.69]

Secondary structure (DSSP, 8-state):
-PPPSEEEEEEEEEETTEEEEEEEEEEE-TT-EEEEE--TTSSHHHHHHHHHT-SEEEEEEEEETTEE-TT--HHHHHTTTEEEE-SSS-S-TTSBHHHHHHHH-TT--S-HHHHHHHHHHH-HHHHHTTTSBGGGS-HHHHHHHHHHHHTTS--SEEEEESTTTT--HHHHHHHHHHHHHHHHTT--EEEEES-HHHHHHT-SEEEEEETTEEEEEEEHHHHHT-HHHHHHHHGGG-/-PPPSEEEEEEEEEETTEEEEEEEEEEE-TT-EEEEE--TTSSHHHHHHHHHT-SEEEEEEEEETTEE-TT--HHHHHTTTEEEE-SSS-S-TTSBHHHHHHHH-TT--S-HHHHHHHHHHH-HHHHHTTTSBGGGS-HHHHHHHHHHHHTTS--SEEEEESTTTT--HHHHHHHHHHHHHHHHTT--EEEEES-HHHHHHT-SEEEEEETTEEEEEEEHHHHHT-HHHHHHHHGGG-

Radius of gyration: 23.46 Å; Cα contacts (8 Å, |Δi|>4): 1072; chains: 2; bounding box: 46×71×57 Å